Protein AF-A0A8I1MJ11-F1 (afdb_monomer_lite)

Secondary structure (DSSP, 8-state):
-PPPPHHHHHHHHHHHHHHHHHHHHHHHHHHHHHHHHHHHHHHHHHHHHHHTTT--TTGGGT---TTHHHHHHHHHHHHHHSPTTHHHHHHHHHHHHHHHHHHHHHHHHS--SS-HHHHHHHHHHHHHHHHHHHHHHHHHHHHHTT-HHHHHHHHHHHHHHH-TT-TTHHHHHHHHHHHHHHHHHHHHS-HHHHTTSTT----TTSTTS--HHHHHHHHHHTTS-GGGS-HHHHHHHHHHHHHHHHHHHHHHHHTS--HHHHT--HHHHHHHHHHHHHHHHHHHHHHHHHHHHHHHHHHHHHHHHHHHHHHHS--HHHHTTSSEEEEEEEEEEEEEEEEE-SSEEEEEEEEEEEEEEEES-HHHHHHT-SEEEEEEEEEEEEEEEETT-TT--EE-GGG-EE--GGGTTT----

Structure (mmCIF, N/CA/C/O backbone):
data_AF-A0A8I1MJ11-F1
#
_entry.id   AF-A0A8I1MJ11-F1
#
loop_
_atom_site.group_PDB
_atom_site.id
_atom_site.type_symbol
_atom_site.label_atom_id
_atom_site.label_alt_id
_atom_site.label_comp_id
_atom_site.label_asym_id
_atom_site.label_entity_id
_atom_site.label_seq_id
_atom_site.pdbx_PDB_ins_code
_atom_site.Cartn_x
_atom_site.Cartn_y
_atom_site.Cartn_z
_atom_site.occupancy
_atom_site.B_iso_or_equiv
_atom_site.auth_seq_id
_atom_site.auth_comp_id
_atom_site.auth_asym_id
_atom_site.auth_atom_id
_atom_site.pdbx_PDB_model_num
ATOM 1 N N . MET A 1 1 ? 3.978 44.400 -34.901 1.00 42.94 1 MET A N 1
ATOM 2 C CA . MET A 1 1 ? 3.751 44.395 -33.443 1.00 42.94 1 MET A CA 1
ATOM 3 C C . MET A 1 1 ? 4.102 42.995 -33.011 1.00 42.94 1 MET A C 1
ATOM 5 O O . MET A 1 1 ? 3.329 42.096 -33.296 1.00 42.94 1 MET A O 1
ATOM 9 N N . SER A 1 2 ? 5.330 42.803 -32.543 1.00 44.88 2 SER A N 1
ATOM 10 C CA . SER A 1 2 ? 5.874 41.470 -32.294 1.00 44.88 2 SER A CA 1
ATOM 11 C C . SER A 1 2 ? 5.265 40.927 -31.015 1.00 44.88 2 SER A C 1
ATOM 13 O O . SER A 1 2 ? 5.257 41.614 -29.990 1.00 44.88 2 SER A O 1
ATOM 15 N N . GLU A 1 3 ? 4.684 39.744 -31.133 1.00 40.09 3 GLU A N 1
ATOM 16 C CA . GLU A 1 3 ? 4.020 39.047 -30.048 1.00 40.09 3 GLU A CA 1
ATOM 17 C C . GLU A 1 3 ? 5.001 38.789 -28.895 1.00 40.09 3 GLU A C 1
ATOM 19 O O . GLU A 1 3 ? 6.196 38.581 -29.128 1.00 40.09 3 GLU A O 1
ATOM 24 N N . PRO A 1 4 ? 4.533 38.866 -27.638 1.00 46.81 4 PRO A N 1
ATOM 25 C CA . PRO A 1 4 ? 5.368 38.552 -26.490 1.00 46.81 4 PRO A CA 1
ATOM 26 C C . PRO A 1 4 ? 5.856 37.105 -26.591 1.00 46.81 4 PRO A C 1
ATOM 28 O O . PRO A 1 4 ? 5.067 36.204 -26.862 1.00 46.81 4 PRO A O 1
ATOM 31 N N . ASN A 1 5 ? 7.159 36.914 -26.363 1.00 47.94 5 ASN A N 1
ATOM 32 C CA . ASN A 1 5 ? 7.832 35.628 -26.510 1.00 47.94 5 ASN A CA 1
ATOM 33 C C . ASN A 1 5 ? 7.080 34.530 -25.717 1.00 47.94 5 ASN A C 1
ATOM 35 O O . ASN A 1 5 ? 6.989 34.632 -24.485 1.00 47.94 5 ASN A O 1
ATOM 39 N N . PRO A 1 6 ? 6.546 33.498 -26.397 1.00 47.22 6 PRO A N 1
ATOM 40 C CA . PRO A 1 6 ? 5.737 32.448 -25.784 1.00 47.22 6 PRO A CA 1
ATOM 41 C C . PRO A 1 6 ? 6.448 31.713 -24.644 1.00 47.22 6 PRO A C 1
ATOM 43 O O . PRO A 1 6 ? 5.796 31.315 -23.679 1.00 47.22 6 PRO A O 1
ATOM 46 N N . SER A 1 7 ? 7.781 31.603 -24.686 1.00 42.12 7 SER A N 1
ATOM 47 C CA . SER A 1 7 ? 8.556 30.925 -23.637 1.00 42.12 7 SER A CA 1
ATOM 48 C C . SER A 1 7 ? 8.544 31.693 -22.308 1.00 42.12 7 SER A C 1
ATOM 50 O O . SER A 1 7 ? 8.531 31.102 -21.223 1.00 42.12 7 SER A O 1
ATOM 52 N N . ILE A 1 8 ? 8.438 33.024 -22.366 1.00 39.50 8 ILE A N 1
ATOM 53 C CA . ILE A 1 8 ? 8.329 33.887 -21.183 1.00 39.50 8 ILE A CA 1
ATOM 54 C C . ILE A 1 8 ? 6.920 33.787 -20.582 1.00 39.50 8 ILE A C 1
ATOM 56 O O . ILE A 1 8 ? 6.766 33.759 -19.363 1.00 39.50 8 ILE A O 1
ATOM 60 N N . LEU A 1 9 ? 5.881 33.675 -21.414 1.00 37.50 9 LEU A N 1
ATOM 61 C CA . LEU A 1 9 ? 4.505 33.492 -20.938 1.00 37.50 9 LEU A CA 1
ATOM 62 C C . LEU A 1 9 ? 4.275 32.097 -20.344 1.00 37.50 9 LEU A C 1
ATOM 64 O O . LEU A 1 9 ? 3.591 31.973 -19.327 1.00 37.50 9 LEU A O 1
ATOM 68 N N . HIS A 1 10 ? 4.885 31.061 -20.919 1.00 43.97 10 HIS A N 1
ATOM 69 C CA . HIS A 1 10 ? 4.742 29.696 -20.423 1.00 43.97 10 HIS A CA 1
ATOM 70 C C . HIS A 1 10 ? 5.508 29.470 -19.111 1.00 43.97 10 HIS A C 1
ATOM 72 O O . HIS A 1 10 ? 4.974 28.852 -18.184 1.00 43.97 10 HIS A O 1
ATOM 78 N N . SER A 1 11 ? 6.714 30.034 -18.987 1.00 40.69 11 SER A N 1
ATOM 79 C CA . SER A 1 11 ? 7.485 29.988 -17.738 1.00 40.69 11 SER A CA 1
ATOM 80 C C . SER A 1 11 ? 6.807 30.783 -16.615 1.00 40.69 11 SER A C 1
ATOM 82 O O . SER A 1 11 ? 6.687 30.281 -15.497 1.00 40.69 11 SER A O 1
ATOM 84 N N . LEU A 1 12 ? 6.256 31.969 -16.901 1.00 33.81 12 LEU A N 1
ATOM 85 C CA . LEU A 1 12 ? 5.496 32.748 -15.915 1.00 33.81 12 LEU A CA 1
ATOM 86 C C . LEU A 1 12 ? 4.186 32.066 -15.496 1.00 33.81 12 LEU A C 1
ATOM 88 O O . LEU A 1 12 ? 3.837 32.112 -14.317 1.00 33.81 12 LEU A O 1
ATOM 92 N N . SER A 1 13 ? 3.485 31.397 -16.418 1.00 40.50 13 SER A N 1
ATOM 93 C CA . SER A 1 13 ? 2.273 30.626 -16.105 1.00 40.50 13 SER A CA 1
ATOM 94 C C . SER A 1 13 ? 2.574 29.411 -15.221 1.00 40.50 13 SER A C 1
ATOM 96 O O . SER A 1 13 ? 1.827 29.136 -14.283 1.00 40.50 13 SER A O 1
ATOM 98 N N . GLY A 1 14 ? 3.689 28.714 -15.469 1.00 41.88 14 GLY A N 1
ATOM 99 C CA . GLY A 1 14 ? 4.132 27.587 -14.642 1.00 41.88 14 GLY A CA 1
ATOM 100 C C . GLY A 1 14 ? 4.511 28.015 -13.222 1.00 41.88 14 GLY A C 1
ATOM 101 O O . GLY A 1 14 ? 4.090 27.395 -12.245 1.00 41.88 14 GLY A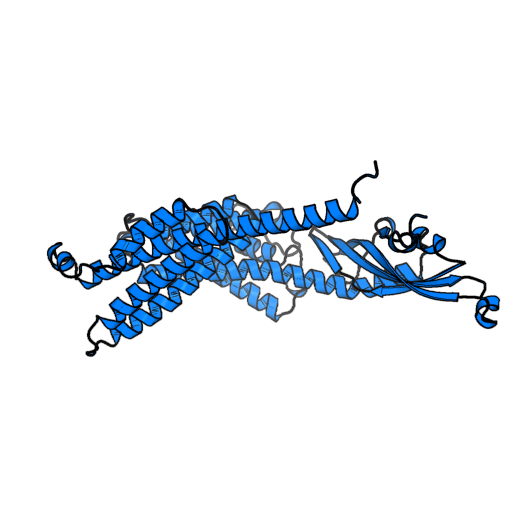 O 1
ATOM 102 N N . VAL A 1 15 ? 5.224 29.137 -13.090 1.00 41.88 15 VAL A N 1
ATOM 103 C CA . VAL A 1 15 ? 5.579 29.704 -11.781 1.00 41.88 15 VAL A CA 1
ATOM 104 C C . VAL A 1 15 ? 4.335 30.197 -11.030 1.00 41.88 15 VAL A C 1
ATOM 106 O O . VAL A 1 15 ? 4.228 29.978 -9.824 1.00 41.88 15 VAL A O 1
ATOM 109 N N . LEU A 1 16 ? 3.354 30.804 -11.712 1.00 36.84 16 LEU A N 1
ATOM 110 C CA . LEU A 1 16 ? 2.096 31.221 -11.078 1.00 36.84 16 LEU A CA 1
ATOM 111 C C . LEU A 1 16 ? 1.244 30.033 -10.615 1.00 36.84 16 LEU A C 1
ATOM 113 O O . LEU A 1 16 ? 0.716 30.078 -9.508 1.00 36.84 16 LEU A O 1
ATOM 117 N N . ALA A 1 17 ? 1.132 28.973 -11.419 1.00 43.31 17 ALA A N 1
ATOM 118 C CA . ALA A 1 17 ? 0.384 27.771 -11.050 1.00 43.31 17 ALA A CA 1
ATOM 119 C C . ALA A 1 17 ? 1.028 27.047 -9.857 1.00 43.31 17 ALA A C 1
ATOM 121 O O . ALA A 1 17 ? 0.331 26.641 -8.928 1.00 43.31 17 ALA A O 1
ATOM 122 N N . SER A 1 18 ? 2.361 26.966 -9.836 1.00 42.41 18 SER A N 1
ATOM 123 C CA . SER A 1 18 ? 3.113 26.425 -8.701 1.00 42.41 18 SER A CA 1
ATOM 124 C C . SER A 1 18 ? 2.879 27.245 -7.424 1.00 42.41 18 SER A C 1
ATOM 126 O O . SER A 1 18 ? 2.528 26.693 -6.382 1.00 42.41 18 SER A O 1
ATOM 128 N N . ASN A 1 19 ? 2.937 28.578 -7.518 1.00 39.69 19 ASN A N 1
ATOM 129 C CA . ASN A 1 19 ? 2.709 29.464 -6.374 1.00 39.69 19 ASN A CA 1
ATOM 130 C C . ASN A 1 19 ? 1.255 29.443 -5.868 1.00 39.69 19 ASN A C 1
ATOM 132 O O . ASN A 1 19 ? 1.033 29.548 -4.662 1.00 39.69 19 ASN A O 1
ATOM 136 N N . ILE A 1 20 ? 0.263 29.284 -6.753 1.00 40.44 20 ILE A N 1
ATOM 137 C CA . ILE A 1 20 ? -1.154 29.137 -6.375 1.00 40.44 20 ILE A CA 1
ATOM 138 C C . ILE A 1 20 ? -1.377 27.802 -5.658 1.00 40.44 20 ILE A C 1
ATOM 140 O O . ILE A 1 20 ? -1.942 27.791 -4.567 1.00 40.44 20 ILE A O 1
ATOM 144 N N . ASN A 1 21 ? -0.853 26.700 -6.199 1.00 46.06 21 ASN A N 1
ATOM 145 C CA . ASN A 1 21 ? -0.953 25.383 -5.567 1.00 46.06 21 ASN A CA 1
ATOM 146 C C . ASN A 1 21 ? -0.249 25.354 -4.203 1.00 46.06 21 ASN A C 1
ATOM 148 O O . ASN A 1 21 ? -0.757 24.776 -3.241 1.00 46.06 21 ASN A O 1
ATOM 152 N N . GLN A 1 22 ? 0.895 26.029 -4.088 1.00 41.06 22 GLN A N 1
ATOM 153 C CA . GLN A 1 22 ? 1.618 26.150 -2.828 1.00 41.06 22 GLN A CA 1
ATOM 154 C C . GLN A 1 22 ? 0.848 27.004 -1.804 1.00 41.06 22 GLN A C 1
ATOM 156 O O . GLN A 1 22 ? 0.746 26.616 -0.639 1.00 41.06 22 GLN A O 1
ATOM 161 N N . ALA A 1 23 ? 0.217 28.103 -2.230 1.00 37.91 23 ALA A N 1
ATOM 162 C CA . ALA A 1 23 ? -0.613 28.944 -1.365 1.00 37.91 23 ALA A CA 1
ATOM 163 C C . ALA A 1 23 ? -1.916 28.252 -0.911 1.00 37.91 23 ALA A C 1
ATOM 165 O O . ALA A 1 23 ? -2.341 28.425 0.236 1.00 37.91 23 ALA A O 1
ATOM 166 N N . GLU A 1 24 ? -2.541 27.436 -1.765 1.00 42.09 24 GLU A N 1
ATOM 167 C CA . GLU A 1 24 ? -3.722 26.632 -1.420 1.00 42.09 24 GLU A CA 1
ATOM 168 C C . GLU A 1 24 ? -3.382 25.497 -0.446 1.00 42.09 24 GLU A C 1
ATOM 170 O O . GLU A 1 24 ? -4.102 25.272 0.534 1.00 42.09 24 GLU A O 1
ATOM 175 N N . LEU A 1 25 ? -2.240 24.835 -0.649 1.00 46.34 25 LEU A N 1
ATOM 176 C CA . LEU A 1 25 ? -1.726 23.819 0.266 1.00 46.34 25 LEU A CA 1
ATOM 177 C C . LEU A 1 25 ? -1.413 24.416 1.646 1.00 46.34 25 LEU A C 1
ATOM 179 O O . LEU A 1 25 ? -1.740 23.826 2.677 1.00 46.34 25 LEU A O 1
ATOM 183 N N . GLU A 1 26 ? -0.834 25.613 1.681 1.00 41.41 26 GLU A N 1
ATOM 184 C CA . GLU A 1 26 ? -0.575 26.353 2.914 1.00 41.41 26 GLU A CA 1
ATOM 185 C C . GLU A 1 26 ? -1.862 26.787 3.631 1.00 41.41 26 GLU A C 1
ATOM 187 O O . GLU A 1 26 ? -1.952 26.693 4.855 1.00 41.41 26 GLU A O 1
ATOM 192 N N . ALA A 1 27 ? -2.895 27.198 2.894 1.00 40.97 27 ALA A N 1
ATOM 193 C CA . ALA A 1 27 ? -4.195 27.549 3.461 1.00 40.97 27 ALA A CA 1
ATOM 194 C C . ALA A 1 27 ? -4.920 26.353 4.088 1.00 40.97 27 ALA A C 1
ATOM 196 O O . ALA A 1 27 ? -5.568 26.498 5.130 1.00 40.97 27 ALA A O 1
ATOM 197 N N . LYS A 1 28 ? -4.797 25.181 3.457 1.00 45.75 28 LYS A N 1
ATOM 198 C CA . LYS A 1 28 ? -5.358 23.919 3.941 1.00 45.75 28 LYS A CA 1
ATOM 199 C C . LYS A 1 28 ? -4.640 23.449 5.208 1.00 45.75 28 LYS A C 1
ATOM 201 O O . LYS A 1 28 ? -5.300 23.207 6.216 1.00 45.75 28 LYS A O 1
ATOM 206 N N . ARG A 1 29 ? -3.303 23.483 5.208 1.00 43.69 29 ARG A N 1
ATOM 207 C CA . ARG A 1 29 ? -2.470 23.198 6.391 1.00 43.69 29 ARG A CA 1
ATOM 208 C C . ARG A 1 29 ? -2.778 24.132 7.559 1.00 43.69 29 ARG A C 1
ATOM 210 O O . ARG A 1 29 ? -2.916 23.683 8.689 1.00 43.69 29 ARG A O 1
ATOM 217 N N . SER A 1 30 ? -2.947 25.424 7.289 1.00 41.12 30 SER A N 1
ATOM 218 C CA . SER A 1 30 ? -3.346 26.410 8.294 1.00 41.12 30 SER A CA 1
ATO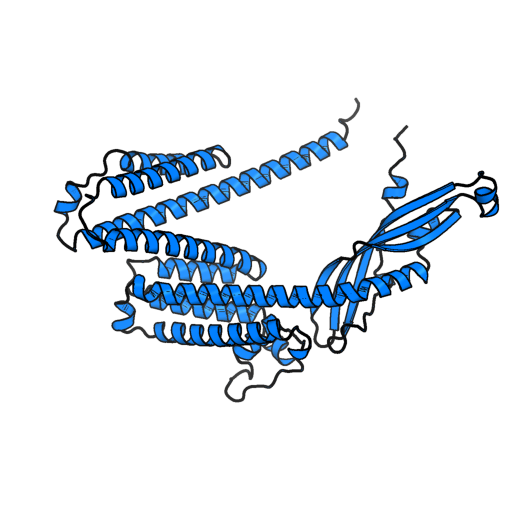M 219 C C . SER A 1 30 ? -4.700 26.074 8.940 1.00 41.12 30 SER A C 1
ATOM 221 O O . SER A 1 30 ? -4.840 26.149 10.160 1.00 41.12 30 SER A O 1
ATOM 223 N N . LYS A 1 31 ? -5.722 25.709 8.152 1.00 43.16 31 LYS A N 1
ATOM 224 C CA . LYS A 1 31 ? -7.060 25.375 8.679 1.00 43.16 31 LYS A CA 1
ATOM 225 C C . LYS A 1 31 ? -7.033 24.108 9.545 1.00 43.16 31 LYS A C 1
ATOM 227 O O . LYS A 1 31 ? -7.600 24.106 10.634 1.00 43.16 31 LYS A O 1
ATOM 232 N N . GLU A 1 32 ? -6.307 23.086 9.097 1.00 43.66 32 GLU A N 1
ATOM 233 C CA . GLU A 1 32 ? -6.070 21.843 9.846 1.00 43.66 32 GLU A CA 1
ATOM 234 C C . GLU A 1 32 ? -5.324 22.112 11.172 1.00 43.66 32 GLU A C 1
ATOM 236 O O . GLU A 1 32 ? -5.610 21.490 12.196 1.00 43.66 32 GLU A O 1
ATOM 241 N N . GLN A 1 33 ? -4.426 23.105 11.203 1.00 40.34 33 GLN A N 1
ATOM 242 C CA . GLN A 1 33 ? -3.749 23.537 12.429 1.00 40.34 33 GLN A CA 1
ATOM 243 C C . GLN A 1 33 ? -4.695 24.220 13.436 1.00 40.34 33 GLN A C 1
ATOM 245 O O . GLN A 1 33 ? -4.588 23.950 14.632 1.00 40.34 33 GLN A O 1
ATOM 250 N N . LEU A 1 34 ? -5.645 25.060 13.003 1.00 40.69 34 LEU A N 1
ATOM 251 C CA . LEU A 1 34 ? -6.610 25.705 13.912 1.00 40.69 34 LEU A CA 1
ATOM 252 C C . LEU A 1 34 ? -7.565 24.692 14.564 1.00 40.69 34 LEU A C 1
ATOM 254 O O . LEU A 1 34 ? -7.851 24.782 15.760 1.00 40.69 34 LEU A O 1
ATOM 258 N N . GLU A 1 35 ? -8.039 23.713 13.796 1.00 42.66 35 GLU A N 1
ATOM 259 C CA . GLU A 1 35 ? -8.925 22.655 14.296 1.00 42.66 35 GLU A CA 1
ATOM 260 C C . GLU A 1 35 ? -8.195 21.773 15.332 1.00 42.66 35 GLU A C 1
ATOM 262 O O . GLU A 1 35 ? -8.736 21.489 16.406 1.00 42.66 35 GLU A O 1
ATOM 267 N N . ALA A 1 36 ? -6.908 21.479 15.109 1.00 41.03 36 ALA A N 1
ATOM 268 C CA . ALA A 1 36 ? -6.048 20.814 16.091 1.00 41.03 36 ALA A CA 1
ATOM 269 C C . ALA A 1 36 ? -5.803 21.654 17.370 1.00 41.03 36 ALA A C 1
ATOM 271 O O . ALA A 1 36 ? -5.667 21.103 18.472 1.00 41.03 36 ALA A O 1
ATOM 272 N N . LEU A 1 37 ? -5.776 22.988 17.264 1.00 40.22 37 LEU A N 1
ATOM 273 C CA . LEU A 1 37 ? -5.612 23.905 18.403 1.00 40.22 37 LEU A CA 1
ATOM 274 C C . LEU A 1 37 ? -6.889 24.000 19.262 1.00 40.22 37 LEU A C 1
ATOM 276 O O . LEU A 1 37 ? -6.795 23.997 20.492 1.00 40.22 37 LEU A O 1
ATOM 280 N N . LEU A 1 38 ? -8.080 23.997 18.653 1.00 42.09 38 LEU A N 1
ATOM 281 C CA . LEU A 1 38 ? -9.360 23.963 19.380 1.00 42.09 38 LEU A CA 1
ATOM 282 C C . LEU A 1 38 ? -9.584 22.624 20.103 1.00 42.09 38 LEU A C 1
ATOM 284 O O . LEU A 1 38 ? -10.015 22.616 21.257 1.00 42.09 38 LEU A O 1
ATOM 288 N N . PHE A 1 39 ? -9.200 21.506 19.483 1.00 41.50 39 PHE A N 1
ATOM 289 C CA . PHE A 1 39 ? -9.179 20.190 20.131 1.00 41.50 39 PHE A CA 1
ATOM 290 C C . PHE A 1 39 ? -8.227 20.161 21.342 1.00 41.50 39 PHE A C 1
ATOM 292 O O . PHE A 1 39 ? -8.564 19.660 22.416 1.00 41.50 39 PHE A O 1
ATOM 299 N N . SER A 1 40 ? -7.054 20.785 21.201 1.00 40.66 40 SER A N 1
ATOM 300 C CA . SER A 1 40 ? -6.062 20.904 22.275 1.00 40.66 40 SER A CA 1
ATOM 301 C C . SER A 1 40 ? -6.559 21.724 23.469 1.00 40.66 40 SER A C 1
ATOM 303 O O . SER A 1 40 ? -6.250 21.372 24.605 1.00 40.66 40 SER A O 1
ATOM 305 N N . LYS A 1 41 ? -7.341 22.783 23.231 1.00 43.47 41 LYS A N 1
ATOM 306 C CA . LYS A 1 41 ? -7.959 23.608 24.280 1.00 43.47 41 LYS A CA 1
ATOM 307 C C . LYS A 1 41 ? -8.976 22.814 25.111 1.00 43.47 41 LYS A C 1
ATOM 309 O O . LYS A 1 41 ? -8.903 22.835 26.336 1.00 43.47 41 LYS A O 1
ATOM 314 N N . ASN A 1 42 ? -9.879 22.079 24.462 1.00 45.47 42 ASN A N 1
ATOM 315 C CA . ASN A 1 42 ? -10.926 21.318 25.158 1.00 45.47 42 ASN A CA 1
ATOM 316 C C . ASN A 1 42 ? -10.345 20.209 26.054 1.00 45.47 42 ASN A C 1
ATOM 318 O O . ASN A 1 42 ? -10.835 19.977 27.157 1.00 45.47 42 ASN A O 1
ATOM 322 N N . LEU A 1 43 ? -9.247 19.583 25.622 1.00 41.94 43 LEU A N 1
ATOM 323 C CA . LEU A 1 43 ? -8.545 18.555 26.393 1.00 41.94 43 LEU A CA 1
ATOM 324 C C . LEU A 1 43 ? -7.867 19.118 27.660 1.00 41.94 43 LEU A C 1
ATOM 326 O O . LEU A 1 43 ? -7.812 18.442 28.690 1.00 41.94 43 LEU A O 1
ATOM 330 N N . VAL A 1 44 ? -7.377 20.363 27.607 1.00 43.22 44 VAL A N 1
ATOM 331 C CA . VAL A 1 44 ? -6.828 21.084 28.771 1.00 43.22 44 VAL A CA 1
ATOM 332 C C . VAL A 1 44 ? -7.939 21.434 29.766 1.00 43.22 44 VAL A C 1
ATOM 334 O O . VAL A 1 44 ? -7.769 21.203 30.963 1.00 43.22 44 VAL A O 1
ATOM 337 N N . ASP A 1 45 ? -9.092 21.905 29.282 1.00 44.84 45 ASP A N 1
ATOM 338 C CA . ASP A 1 45 ? -10.248 22.246 30.124 1.00 44.84 45 ASP A CA 1
ATOM 339 C C . ASP A 1 45 ? -10.825 21.014 30.853 1.00 44.84 45 ASP A C 1
ATOM 341 O O . ASP A 1 45 ? -11.171 21.090 32.035 1.00 44.84 45 ASP A O 1
ATOM 345 N N . GLU A 1 46 ? -10.891 19.854 30.194 1.00 43.19 46 GLU A N 1
ATOM 346 C CA . GLU A 1 46 ? -11.340 18.602 30.824 1.00 43.19 46 GLU A CA 1
ATOM 347 C C . GLU A 1 46 ? -10.328 18.046 31.834 1.00 43.19 46 GLU A C 1
ATOM 349 O O . GLU A 1 46 ? -10.714 17.578 32.908 1.00 43.19 46 GLU A O 1
ATOM 354 N N . SER A 1 47 ? -9.033 18.167 31.542 1.00 39.97 47 SER A N 1
ATOM 355 C CA . SER A 1 47 ? -7.965 17.746 32.456 1.00 39.97 47 SER A CA 1
ATOM 356 C C . SER A 1 47 ? -7.925 18.615 33.720 1.00 39.97 47 SER A C 1
ATOM 358 O O . SER A 1 47 ? -7.737 18.099 34.822 1.00 39.97 47 SER A O 1
ATOM 360 N N . LEU A 1 48 ? -8.190 19.921 33.588 1.00 41.16 48 LEU A N 1
ATOM 361 C CA . LEU A 1 48 ? -8.380 20.844 34.712 1.00 41.16 48 LEU A CA 1
ATOM 362 C C . LEU A 1 48 ? -9.614 20.483 35.551 1.00 41.16 48 LEU A C 1
ATOM 364 O O . LEU A 1 48 ? -9.525 20.441 36.776 1.00 41.16 48 LEU A O 1
ATOM 368 N N . ARG A 1 49 ? -10.752 20.157 34.922 1.00 44.97 49 ARG A N 1
ATOM 369 C CA . ARG A 1 49 ? -11.971 19.721 35.638 1.00 44.97 49 ARG A CA 1
ATOM 370 C C . ARG A 1 49 ? -11.761 18.440 36.445 1.00 44.97 49 ARG A C 1
ATOM 372 O O . ARG A 1 49 ? -12.293 18.329 37.549 1.00 44.97 49 ARG A O 1
ATOM 379 N N . ALA A 1 50 ? -10.981 17.497 35.920 1.00 39.16 50 ALA A N 1
ATOM 380 C CA . ALA A 1 50 ? -10.632 16.267 36.625 1.00 39.16 50 ALA A CA 1
ATOM 381 C C . ALA A 1 50 ? -9.703 16.526 37.830 1.00 39.16 50 ALA A C 1
ATOM 383 O O . ALA A 1 50 ? -9.887 15.925 38.887 1.00 39.16 50 ALA A O 1
ATOM 384 N N . LEU A 1 51 ? -8.757 17.465 37.705 1.00 35.53 51 LEU A N 1
ATOM 385 C CA . LEU A 1 51 ? -7.801 17.846 38.757 1.00 35.53 51 LEU A CA 1
ATOM 386 C C . LEU A 1 51 ? -8.426 18.627 39.923 1.00 35.53 51 LEU A C 1
ATOM 388 O O . LEU A 1 51 ? -7.973 18.495 41.056 1.00 35.53 51 LEU A O 1
ATOM 392 N N . ILE A 1 52 ? -9.484 19.403 39.674 1.00 38.88 52 ILE A N 1
ATOM 393 C CA . ILE A 1 52 ? -10.223 20.138 40.720 1.00 38.88 52 ILE A CA 1
ATOM 394 C C . ILE A 1 52 ? -11.222 19.206 41.453 1.00 38.88 52 ILE A C 1
ATOM 396 O O . ILE A 1 52 ? -11.907 19.617 42.387 1.00 38.88 52 ILE A O 1
ATOM 400 N N . GLY A 1 53 ? -11.278 17.924 41.066 1.00 37.53 53 GLY A N 1
ATOM 401 C CA . GLY A 1 53 ? -11.975 16.866 41.791 1.00 37.53 53 GLY A CA 1
ATOM 402 C C . GLY A 1 53 ? -13.477 17.093 41.917 1.00 37.53 53 GLY A C 1
ATOM 403 O O . GLY A 1 53 ? -13.966 17.202 43.032 1.00 37.53 53 GLY A O 1
ATOM 404 N N . GLY A 1 54 ? -14.214 17.177 40.803 1.00 38.84 54 GLY A N 1
ATOM 405 C CA . GLY A 1 54 ? -15.687 17.063 40.770 1.00 38.84 54 GLY A CA 1
ATOM 406 C C . GLY A 1 54 ? -16.502 17.989 41.695 1.00 38.84 54 GLY A C 1
ATOM 407 O O . GLY A 1 54 ? -17.701 17.769 41.859 1.00 38.84 54 GLY A O 1
ATOM 408 N N . GLY A 1 55 ? -15.886 18.995 42.320 1.00 35.56 55 GLY A N 1
ATOM 409 C CA . GLY A 1 55 ? -16.532 19.938 43.228 1.00 35.56 55 GLY A CA 1
ATOM 410 C C . GLY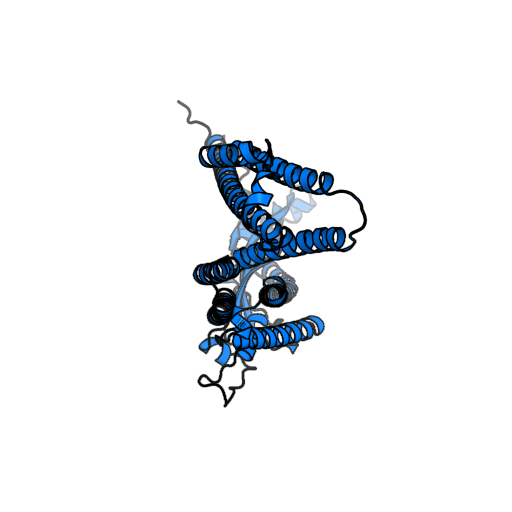 A 1 55 ? -17.190 21.102 42.482 1.00 35.56 55 GLY A C 1
ATOM 411 O O . GLY A 1 55 ? -16.810 21.402 41.347 1.00 35.56 55 GLY A O 1
ATOM 412 N N . PRO A 1 56 ? -18.193 21.767 43.087 1.00 37.22 56 PRO A N 1
ATOM 413 C CA . PRO A 1 56 ? -18.967 22.797 42.412 1.00 37.22 56 PRO A CA 1
ATOM 414 C C . PRO A 1 56 ? -18.096 23.991 41.997 1.00 37.22 56 PRO A C 1
ATOM 416 O O . PRO A 1 56 ? -17.097 24.321 42.630 1.00 37.22 56 PRO A O 1
ATOM 419 N N . TYR A 1 57 ? -18.552 24.622 40.918 1.00 36.72 57 TYR A N 1
ATOM 420 C CA . TYR A 1 57 ? -18.006 25.680 40.054 1.00 36.72 57 TYR A CA 1
ATOM 421 C C . TYR A 1 57 ? -17.186 26.850 40.667 1.00 36.72 57 TYR A C 1
ATOM 423 O O . TYR A 1 57 ? -16.703 27.692 39.914 1.00 36.72 57 TYR A O 1
ATOM 431 N N . GLU A 1 58 ? -17.006 26.957 41.985 1.00 35.38 58 GLU A N 1
ATOM 432 C CA . GLU A 1 58 ? -16.421 28.141 42.640 1.00 35.38 58 GLU A CA 1
ATOM 433 C C . GLU A 1 58 ? -14.880 28.189 42.622 1.00 35.38 58 GLU A C 1
ATOM 435 O O . GLU A 1 58 ? -14.313 29.279 42.552 1.00 35.38 58 GLU A O 1
ATOM 440 N N . ALA A 1 59 ? -14.172 27.051 42.585 1.00 36.75 59 ALA A N 1
ATOM 441 C CA . ALA A 1 59 ? -12.700 27.049 42.498 1.00 36.75 59 ALA A CA 1
ATOM 442 C C . ALA A 1 59 ? -12.170 27.485 41.113 1.00 36.75 59 ALA A C 1
ATOM 444 O O . ALA A 1 59 ? -11.072 28.032 41.001 1.00 36.75 59 ALA A O 1
ATOM 445 N N . ALA A 1 60 ? -12.976 27.320 40.057 1.00 37.00 60 ALA A N 1
ATOM 446 C CA . ALA A 1 60 ? -12.634 27.754 38.701 1.00 37.00 60 ALA A CA 1
ATOM 447 C C . ALA A 1 60 ? -12.599 29.289 38.550 1.00 37.00 60 ALA A C 1
ATOM 449 O O . ALA A 1 60 ? -11.953 29.800 37.638 1.00 37.00 60 ALA A O 1
ATOM 450 N N . ALA A 1 61 ? -13.239 30.040 39.456 1.00 35.69 61 ALA A N 1
ATOM 451 C CA . ALA A 1 61 ? -13.271 31.502 39.404 1.00 35.69 61 ALA A CA 1
ATOM 452 C C . ALA A 1 61 ? -11.947 32.161 39.845 1.00 35.69 61 ALA A C 1
ATOM 454 O O . ALA A 1 61 ? -11.662 33.290 39.450 1.00 35.69 61 ALA A O 1
ATOM 455 N N . GLN A 1 62 ? -11.108 31.476 40.632 1.00 36.97 62 GLN A N 1
ATOM 456 C CA . GLN A 1 62 ? -9.808 32.016 41.061 1.00 36.97 62 GLN A CA 1
ATOM 457 C C . GLN A 1 62 ? -8.677 31.734 40.064 1.00 36.97 62 GLN A C 1
ATOM 459 O O . GLN A 1 62 ? -7.742 32.524 39.969 1.00 36.97 62 GLN A O 1
ATOM 464 N N . PHE A 1 63 ? -8.796 30.682 39.251 1.00 38.25 63 PHE A N 1
ATOM 465 C CA . PHE A 1 63 ? -7.882 30.379 38.142 1.00 38.25 63 PHE A CA 1
ATOM 466 C C . PHE A 1 63 ? -8.290 31.107 36.859 1.00 38.25 63 PHE A C 1
ATOM 468 O O . PHE A 1 63 ? -8.286 30.540 35.767 1.00 38.25 63 PHE A O 1
ATOM 475 N N . THR A 1 64 ? -8.652 32.387 36.974 1.00 36.44 64 THR A N 1
ATOM 476 C CA . THR A 1 64 ? -8.870 33.192 35.775 1.00 36.44 64 THR A CA 1
ATOM 477 C C . THR A 1 64 ? -7.508 33.393 35.115 1.00 36.44 64 THR A C 1
ATOM 479 O O . THR A 1 64 ? -6.701 34.203 35.569 1.00 36.44 64 THR A O 1
ATOM 482 N N . ILE A 1 65 ? -7.230 32.604 34.075 1.00 36.91 65 ILE A N 1
ATOM 483 C CA . ILE A 1 65 ? -6.060 32.724 33.204 1.00 36.91 65 ILE A CA 1
ATOM 484 C C . ILE A 1 65 ? -6.150 34.091 32.498 1.00 36.91 65 ILE A C 1
ATOM 486 O O . ILE A 1 65 ? -6.642 34.207 31.379 1.00 36.91 65 ILE A O 1
ATOM 490 N N . TYR A 1 66 ? -5.725 35.158 33.169 1.00 34.41 66 TYR A N 1
ATOM 491 C CA . TYR A 1 66 ? -5.501 36.471 32.565 1.00 34.41 66 TYR A CA 1
ATOM 492 C C . TYR A 1 66 ? -4.056 36.533 32.043 1.00 34.41 66 TYR A C 1
ATOM 494 O O . TYR A 1 66 ? -3.166 36.057 32.744 1.00 34.41 66 TYR A O 1
ATOM 502 N N . PRO A 1 67 ? -3.733 37.165 30.895 1.00 34.25 67 PRO A N 1
ATOM 503 C CA . PRO A 1 67 ? -4.534 37.630 29.757 1.00 34.25 67 PRO A CA 1
ATOM 504 C C . PRO A 1 67 ? -4.217 36.862 28.444 1.00 34.25 67 PRO A C 1
ATOM 506 O O . PRO A 1 67 ? -4.624 37.271 27.359 1.00 34.25 67 PRO A O 1
ATOM 509 N N . THR A 1 68 ? -3.484 35.744 28.489 1.00 42.62 68 THR A N 1
ATOM 510 C CA . THR A 1 68 ? -3.142 34.971 27.275 1.00 42.62 68 THR A CA 1
ATOM 511 C C . THR A 1 68 ? -4.334 34.187 26.724 1.00 42.62 68 THR A C 1
ATOM 513 O O . THR A 1 68 ? -4.499 34.101 25.508 1.00 42.62 68 THR A O 1
ATOM 516 N N . GLY A 1 69 ? -5.236 33.713 27.590 1.00 43.09 69 GLY A N 1
ATOM 517 C CA . GLY A 1 69 ? -6.501 33.100 27.170 1.00 43.09 69 GLY A CA 1
ATOM 518 C C . GLY A 1 69 ? -7.467 34.088 26.501 1.00 43.09 69 GLY A C 1
ATOM 519 O O . GLY A 1 69 ? -8.177 33.711 25.569 1.00 43.09 69 GLY A O 1
ATOM 520 N N . SER A 1 70 ? -7.452 35.369 26.903 1.00 46.53 70 SER A N 1
ATOM 521 C CA . SER A 1 70 ? -8.353 36.392 26.345 1.00 46.53 70 SER A CA 1
ATOM 522 C C . SER A 1 70 ? -7.961 36.858 24.945 1.00 46.53 70 SER A C 1
ATOM 524 O O . SER A 1 70 ? -8.799 37.416 24.251 1.00 46.53 70 SER A O 1
ATOM 526 N N . MET A 1 71 ? -6.715 36.627 24.524 1.00 45.00 71 MET A N 1
ATOM 527 C CA . MET A 1 71 ? -6.255 36.876 23.151 1.00 45.00 71 MET A CA 1
ATOM 528 C C . MET A 1 71 ? -6.468 35.660 22.247 1.00 45.00 71 MET A C 1
ATOM 530 O O . MET A 1 71 ? -6.521 35.808 21.032 1.00 45.00 71 MET A O 1
ATOM 534 N N . LEU A 1 72 ? -6.635 34.462 22.814 1.00 50.47 72 LEU A N 1
ATOM 535 C CA . LEU A 1 72 ? -6.710 33.225 22.040 1.00 50.47 72 LEU A CA 1
ATOM 536 C C . LEU A 1 72 ? -8.007 33.132 21.228 1.00 50.47 72 LEU A C 1
ATOM 538 O O . LEU A 1 72 ? -7.960 32.772 20.055 1.00 50.47 72 LEU A O 1
ATOM 542 N N . LEU A 1 73 ? -9.143 33.529 21.814 1.00 47.75 73 LEU A N 1
ATOM 543 C CA . LEU A 1 73 ? -10.415 33.628 21.087 1.00 47.75 73 LEU A CA 1
ATOM 544 C C . LEU A 1 73 ? -10.346 34.672 19.953 1.00 47.75 73 LEU A C 1
ATOM 546 O O . LEU A 1 73 ? -10.577 34.291 18.808 1.00 47.75 73 LEU A O 1
ATOM 550 N N . PRO A 1 74 ? -9.943 35.934 20.215 1.00 48.38 74 PRO A N 1
ATOM 551 C CA . PRO A 1 74 ? -9.771 36.935 19.164 1.00 48.38 74 PRO A CA 1
ATOM 552 C C . PRO A 1 74 ? -8.766 36.528 18.084 1.00 48.38 74 PRO A C 1
ATOM 554 O O . PRO A 1 74 ? -8.986 36.823 16.918 1.00 48.38 74 PRO A O 1
ATOM 557 N N . MET A 1 75 ? -7.679 35.827 18.428 1.00 48.97 75 MET A N 1
ATOM 558 C CA . MET A 1 75 ? -6.713 35.331 17.440 1.00 48.97 75 MET A CA 1
ATOM 559 C C . MET A 1 75 ? -7.282 34.199 16.584 1.00 48.97 75 MET A C 1
ATOM 561 O O . MET A 1 75 ? -6.996 34.154 15.392 1.00 48.97 75 MET A O 1
ATOM 565 N N . CYS A 1 76 ? -8.114 33.318 17.145 1.00 45.62 76 CYS A N 1
ATOM 566 C CA . CYS A 1 76 ? -8.831 32.305 16.367 1.00 45.62 76 CYS A CA 1
ATOM 567 C C . CYS A 1 76 ? -9.871 32.948 15.430 1.00 45.62 76 CYS A C 1
ATOM 569 O O . CYS A 1 76 ? -10.022 32.524 14.286 1.00 45.62 76 CYS A O 1
ATOM 571 N N . GLU A 1 77 ? -10.556 34.003 15.876 1.00 53.16 77 GLU A N 1
ATOM 572 C CA . GLU A 1 77 ? -11.462 34.795 15.033 1.00 53.16 77 GLU A CA 1
ATOM 573 C C . GLU A 1 77 ? -10.700 35.527 13.914 1.00 53.16 77 GLU A C 1
ATOM 575 O O . GLU A 1 77 ? -11.111 35.488 12.753 1.00 53.16 77 GLU A O 1
ATOM 580 N N . LEU A 1 78 ? -9.544 36.116 14.235 1.00 48.88 78 LEU A N 1
ATOM 581 C CA . LEU A 1 78 ? -8.654 36.772 13.275 1.00 48.88 78 LEU A CA 1
ATOM 582 C C . LEU A 1 78 ? -8.098 35.778 12.245 1.00 48.88 78 LEU A C 1
ATOM 584 O O . LEU A 1 78 ? -8.040 36.081 11.056 1.00 48.88 78 LEU A O 1
ATOM 588 N N . PHE A 1 79 ? -7.732 34.575 12.689 1.00 48.19 79 PHE A N 1
ATOM 589 C CA . PHE A 1 79 ? -7.282 33.481 11.834 1.00 48.19 79 PHE A CA 1
ATOM 590 C C . PHE A 1 79 ? -8.368 33.068 10.825 1.00 48.19 79 PHE A C 1
ATOM 592 O O . PHE A 1 79 ? -8.091 32.901 9.632 1.00 48.19 79 PHE A O 1
ATOM 599 N N . ASN A 1 80 ? -9.618 32.958 11.284 1.00 45.75 80 ASN A N 1
ATOM 600 C CA . ASN A 1 80 ? -10.758 32.627 10.429 1.00 45.75 80 ASN A CA 1
ATOM 601 C C . ASN A 1 80 ? -11.025 33.712 9.374 1.00 45.75 80 ASN A C 1
ATOM 603 O O . ASN A 1 80 ? -11.357 33.382 8.234 1.00 45.75 80 ASN A O 1
ATOM 607 N N . ALA A 1 81 ? -10.816 34.986 9.720 1.00 56.25 81 ALA A N 1
ATOM 608 C CA . ALA A 1 81 ? -10.995 36.123 8.817 1.00 56.25 81 ALA A CA 1
ATOM 609 C C . ALA A 1 81 ? -9.808 36.381 7.863 1.00 56.25 81 ALA A C 1
ATOM 611 O O . ALA A 1 81 ? -9.972 37.086 6.866 1.00 56.25 81 ALA A O 1
ATOM 612 N N . ALA A 1 82 ? -8.618 35.838 8.141 1.00 46.59 82 ALA A N 1
ATOM 613 C CA . ALA A 1 82 ? -7.417 36.080 7.341 1.00 46.59 82 ALA A CA 1
ATOM 614 C C . ALA A 1 82 ? -7.413 35.289 6.011 1.00 46.59 82 ALA A C 1
ATOM 616 O O . ALA A 1 82 ? -7.862 34.139 5.982 1.00 46.59 82 ALA A O 1
ATOM 617 N N . PRO A 1 83 ? -6.884 35.861 4.909 1.00 48.47 83 PRO A N 1
ATOM 618 C CA . PRO A 1 83 ? -6.723 35.149 3.643 1.00 48.47 83 PRO A CA 1
ATOM 619 C C . PRO A 1 83 ? -5.663 34.033 3.725 1.00 48.47 83 PRO A C 1
ATOM 621 O O . PRO A 1 83 ? -4.756 34.057 4.557 1.00 48.47 83 PRO A O 1
ATOM 624 N N . ALA A 1 84 ? -5.815 33.042 2.845 1.00 44.12 84 ALA A N 1
ATOM 625 C CA . ALA A 1 84 ? -4.937 31.887 2.643 1.00 44.12 84 ALA A CA 1
ATOM 626 C C . ALA A 1 84 ? -3.432 32.234 2.529 1.00 44.12 84 ALA A C 1
ATOM 628 O O . ALA A 1 84 ? -3.078 33.287 2.004 1.00 44.12 84 ALA A O 1
ATOM 629 N N . GLY A 1 85 ? -2.553 31.324 2.974 1.00 47.00 85 GLY A N 1
ATOM 630 C CA . GLY A 1 85 ? -1.092 31.432 2.819 1.00 47.00 85 GLY A CA 1
ATOM 631 C C . GLY A 1 85 ? -0.355 32.023 4.030 1.00 47.00 85 GLY A C 1
ATOM 632 O O . GLY A 1 85 ? -0.751 31.823 5.181 1.00 47.00 85 GLY A O 1
ATOM 633 N N . VAL A 1 86 ? 0.728 32.766 3.772 1.00 42.00 86 VAL A N 1
ATOM 634 C CA . VAL A 1 86 ? 1.713 33.248 4.768 1.00 42.00 86 VAL A CA 1
ATOM 635 C C . VAL A 1 86 ? 1.084 33.954 5.980 1.00 42.00 86 VAL A C 1
ATOM 637 O O . VAL A 1 86 ? 1.539 33.764 7.106 1.00 42.00 86 VAL A O 1
ATOM 640 N N . ALA A 1 87 ? 0.003 34.718 5.789 1.00 45.00 87 ALA A N 1
ATOM 641 C CA . ALA A 1 87 ? -0.688 35.412 6.877 1.00 45.00 87 ALA A CA 1
ATOM 642 C C . ALA A 1 87 ? -1.408 34.452 7.845 1.00 45.00 87 ALA A C 1
ATOM 644 O O . ALA A 1 87 ? -1.304 34.621 9.060 1.00 45.00 87 ALA A O 1
ATOM 645 N N . ARG A 1 88 ? -2.085 33.410 7.340 1.00 46.38 88 ARG A N 1
ATOM 646 C CA . ARG A 1 88 ? -2.702 32.373 8.185 1.00 46.38 88 ARG A CA 1
ATOM 647 C C . ARG A 1 88 ? -1.658 31.484 8.853 1.00 46.38 88 ARG A C 1
ATOM 649 O O . ARG A 1 88 ? -1.808 31.187 10.033 1.00 46.38 88 ARG A O 1
ATOM 656 N N . ASN A 1 89 ? -0.570 31.151 8.159 1.00 44.78 89 ASN A N 1
ATOM 657 C CA . ASN A 1 89 ? 0.534 30.388 8.748 1.00 44.78 89 ASN A CA 1
ATOM 658 C C . ASN A 1 89 ? 1.192 31.155 9.910 1.00 44.78 89 ASN A C 1
ATOM 660 O O . ASN A 1 89 ? 1.487 30.570 10.950 1.00 44.78 89 ASN A O 1
ATOM 664 N N . LEU A 1 90 ? 1.358 32.477 9.776 1.00 46.44 90 LEU A N 1
ATOM 665 C CA . LEU A 1 90 ? 1.904 33.330 10.834 1.00 46.44 90 LEU A CA 1
ATOM 666 C C . LEU A 1 90 ? 0.956 33.441 12.040 1.00 46.44 90 LEU A C 1
ATOM 668 O O . LEU A 1 90 ? 1.405 33.327 13.179 1.00 46.44 90 LEU A O 1
ATOM 672 N N . ILE A 1 91 ? -0.352 33.606 11.810 1.00 47.16 91 ILE A N 1
ATOM 673 C CA . ILE A 1 91 ? -1.354 33.657 12.890 1.00 47.16 91 ILE A CA 1
ATOM 674 C C . ILE A 1 91 ? -1.486 32.283 13.574 1.00 47.16 91 ILE A C 1
ATOM 676 O O . ILE A 1 91 ? -1.535 32.218 14.798 1.00 47.16 91 ILE A O 1
ATOM 680 N N . SER A 1 92 ? -1.458 31.182 12.817 1.00 45.62 92 SER A N 1
ATOM 681 C CA . SER A 1 92 ? -1.431 29.805 13.339 1.00 45.62 92 SER A CA 1
ATOM 682 C C . SER A 1 92 ? -0.206 29.562 14.224 1.00 45.62 92 SER A C 1
ATOM 684 O O . SER A 1 92 ? -0.332 29.128 15.369 1.00 45.62 92 SER A O 1
ATOM 686 N N . SER A 1 93 ? 0.979 29.958 13.749 1.00 47.53 93 SER A N 1
ATOM 687 C CA . SER A 1 93 ? 2.224 29.895 14.517 1.00 47.53 93 SER A CA 1
ATOM 688 C C . SER A 1 93 ? 2.163 30.738 15.800 1.00 47.53 93 SER A C 1
ATOM 690 O O . SER A 1 93 ? 2.631 30.294 16.851 1.00 47.53 93 SER A O 1
ATOM 692 N N . GLN A 1 94 ? 1.524 31.912 15.777 1.00 50.75 94 GLN A N 1
ATOM 693 C CA . GLN A 1 94 ? 1.330 32.751 16.967 1.00 50.75 94 GLN A CA 1
ATOM 694 C C . GLN A 1 94 ? 0.307 32.170 17.958 1.00 50.75 94 GLN A C 1
ATOM 696 O O . GLN A 1 94 ? 0.527 32.254 19.171 1.00 50.75 94 GLN A O 1
ATOM 701 N N . ILE A 1 95 ? -0.769 31.531 17.480 1.00 49.25 95 ILE A N 1
ATOM 702 C CA . ILE A 1 95 ? -1.718 30.798 18.334 1.00 49.25 95 ILE A CA 1
ATOM 703 C C . ILE A 1 95 ? -1.013 29.606 18.985 1.00 49.25 95 ILE A C 1
ATOM 705 O O . ILE A 1 95 ? -1.118 29.436 20.198 1.00 49.25 95 ILE A O 1
ATOM 709 N N . GLN A 1 96 ? -0.241 28.834 18.219 1.00 49.31 96 GLN A N 1
ATOM 710 C CA . GLN A 1 96 ? 0.551 27.712 18.722 1.00 49.31 96 GLN A CA 1
ATOM 711 C C . GLN A 1 96 ? 1.579 28.176 19.764 1.00 49.31 96 GLN A C 1
ATOM 713 O O . GLN A 1 96 ? 1.654 27.598 20.846 1.00 49.31 96 GLN A O 1
ATOM 718 N N . THR A 1 97 ? 2.284 29.281 19.503 1.00 50.62 97 THR A N 1
ATOM 719 C CA . THR A 1 97 ? 3.237 29.894 20.446 1.00 50.62 97 THR A CA 1
ATOM 720 C C . THR A 1 97 ? 2.542 30.368 21.726 1.00 50.62 97 THR A C 1
ATOM 722 O O . THR A 1 97 ? 3.067 30.185 22.821 1.00 50.62 97 THR A O 1
ATOM 725 N N . SER A 1 98 ? 1.333 30.926 21.624 1.00 49.94 98 SER A N 1
ATOM 726 C CA . SER A 1 98 ? 0.556 31.402 22.780 1.00 49.94 98 SER A CA 1
ATOM 727 C C . SER A 1 98 ? -0.043 30.261 23.607 1.00 49.94 98 SER A C 1
ATOM 729 O O . SER A 1 98 ? -0.081 30.352 24.833 1.00 49.94 98 SER A O 1
ATOM 731 N N . LEU A 1 99 ? -0.462 29.166 22.964 1.00 50.44 99 LEU A N 1
ATOM 732 C CA . LEU A 1 99 ? -0.891 27.931 23.629 1.00 50.44 99 LEU A CA 1
ATOM 733 C C . LEU A 1 99 ? 0.286 27.249 24.325 1.00 50.44 99 LEU A C 1
ATOM 735 O O . LEU A 1 99 ? 0.174 26.858 25.483 1.00 50.44 99 LEU A O 1
ATOM 739 N N . GLN A 1 100 ? 1.439 27.188 23.662 1.00 50.00 100 GLN A N 1
ATOM 740 C CA . GLN A 1 100 ? 2.674 26.671 24.238 1.00 50.00 100 GLN A CA 1
ATOM 741 C C . GLN A 1 100 ? 3.138 27.533 25.421 1.00 50.00 100 GLN A C 1
ATOM 743 O O . GLN A 1 100 ? 3.497 26.988 26.462 1.00 50.00 100 GLN A O 1
ATOM 748 N N . ALA A 1 101 ? 3.047 28.864 25.326 1.00 49.78 101 ALA A N 1
ATOM 749 C CA . ALA A 1 101 ? 3.349 29.786 26.420 1.00 49.78 101 ALA A CA 1
ATOM 750 C C . ALA A 1 101 ? 2.340 29.685 27.577 1.00 49.78 101 ALA A C 1
ATOM 752 O O . ALA A 1 101 ? 2.744 29.747 28.732 1.00 49.78 101 ALA A O 1
ATOM 753 N N . GLY A 1 102 ? 1.049 29.481 27.295 1.00 49.88 102 GLY A N 1
ATOM 754 C CA . GLY A 1 102 ? 0.006 29.270 28.305 1.00 49.88 102 GLY A CA 1
ATOM 755 C C . GLY A 1 102 ? 0.169 27.949 29.058 1.00 49.88 102 GLY A C 1
ATOM 756 O O . GLY A 1 102 ? 0.098 27.927 30.284 1.00 49.88 102 GLY A O 1
ATOM 757 N N . VAL A 1 103 ? 0.480 26.866 28.342 1.00 49.25 103 VAL A N 1
ATOM 758 C CA . VAL A 1 103 ? 0.825 25.565 28.933 1.00 49.25 103 VAL A CA 1
ATOM 759 C C . VAL A 1 103 ? 2.133 25.660 29.724 1.00 49.25 103 VAL A C 1
ATOM 761 O O . VAL A 1 103 ? 2.208 25.141 30.830 1.00 49.25 103 VAL A O 1
ATOM 764 N N . SER A 1 104 ? 3.133 26.393 29.227 1.00 45.66 104 SER A N 1
ATOM 765 C CA . SER A 1 104 ? 4.397 26.634 29.940 1.00 45.66 104 SER A CA 1
ATOM 766 C C . SER A 1 104 ? 4.201 27.485 31.200 1.00 45.66 104 SER A C 1
ATOM 768 O O . SER A 1 104 ? 4.767 27.178 32.242 1.00 45.66 104 SER A O 1
ATOM 770 N N . ALA A 1 105 ? 3.353 28.514 31.152 1.00 46.16 105 ALA A N 1
ATOM 771 C CA . ALA A 1 105 ? 3.004 29.334 32.309 1.00 46.16 105 ALA A CA 1
ATOM 772 C C . ALA A 1 105 ? 2.198 28.542 33.350 1.00 46.16 105 ALA A C 1
ATOM 774 O O . ALA A 1 105 ? 2.432 28.701 34.541 1.00 46.16 105 ALA A O 1
ATOM 775 N N . PHE A 1 106 ? 1.305 27.645 32.918 1.00 46.06 106 PHE A N 1
ATOM 776 C CA . PHE A 1 106 ? 0.608 26.696 33.792 1.00 46.06 106 PHE A CA 1
ATOM 777 C C . PHE A 1 106 ? 1.583 25.702 34.441 1.00 46.06 106 PHE A C 1
ATOM 779 O O . PHE A 1 106 ? 1.504 25.433 35.636 1.00 46.06 106 PHE A O 1
ATOM 786 N N . ILE A 1 107 ? 2.561 25.221 33.672 1.00 45.81 107 ILE A N 1
ATOM 787 C CA . ILE A 1 107 ? 3.651 24.368 34.152 1.00 45.81 107 ILE A CA 1
ATOM 788 C C . ILE A 1 107 ? 4.515 25.079 35.210 1.00 45.81 107 ILE A C 1
ATOM 790 O O . ILE A 1 107 ? 4.896 24.425 36.178 1.00 45.81 107 ILE A O 1
ATOM 794 N N . VAL A 1 108 ? 4.775 26.384 35.043 1.00 43.91 108 VAL A N 1
ATOM 795 C CA . VAL A 1 108 ? 5.556 27.252 35.954 1.00 43.91 108 VAL A CA 1
ATOM 796 C C . VAL A 1 108 ? 4.755 27.718 37.181 1.00 43.91 108 VAL A C 1
ATOM 798 O O . VAL A 1 108 ? 5.328 27.935 38.242 1.00 43.91 108 VAL A O 1
ATOM 801 N N . ALA A 1 109 ? 3.437 27.891 37.058 1.00 42.81 109 ALA A N 1
ATOM 802 C CA . ALA A 1 109 ? 2.561 28.336 38.146 1.00 42.81 109 ALA A CA 1
ATOM 803 C C . ALA A 1 109 ? 2.141 27.202 39.101 1.00 42.81 109 ALA A C 1
ATOM 805 O O . ALA A 1 109 ? 1.626 27.473 40.187 1.00 42.81 109 ALA A O 1
ATOM 806 N N . CYS A 1 110 ? 2.351 25.940 38.720 1.00 41.44 110 CYS A N 1
ATOM 807 C CA . CYS A 1 110 ? 2.226 24.807 39.631 1.00 41.44 110 CYS A CA 1
ATOM 808 C C . CYS A 1 110 ? 3.448 24.766 40.569 1.00 41.44 110 CYS A C 1
ATOM 810 O O . CYS A 1 110 ? 4.565 24.665 40.068 1.00 41.44 110 CYS A O 1
ATOM 812 N N . PRO A 1 111 ? 3.274 24.835 41.904 1.00 43.44 111 PRO A N 1
ATOM 813 C CA . PRO A 1 111 ? 4.399 24.839 42.835 1.00 43.44 111 PRO A CA 1
ATOM 814 C C . PRO A 1 111 ? 5.221 23.545 42.740 1.00 43.44 111 PRO A C 1
ATOM 816 O O . PRO A 1 111 ? 4.663 22.452 42.654 1.00 43.44 111 PRO A O 1
ATOM 819 N N . ASP A 1 112 ? 6.547 23.696 42.803 1.00 43.16 112 ASP A N 1
ATOM 820 C CA . ASP A 1 112 ? 7.571 22.652 42.598 1.00 43.16 112 ASP A CA 1
ATOM 821 C C . ASP A 1 112 ? 7.574 21.516 43.641 1.00 43.16 112 ASP A C 1
ATOM 823 O O . ASP A 1 112 ? 8.373 20.579 43.561 1.00 43.16 112 ASP A O 1
ATOM 827 N N . GLU A 1 113 ? 6.698 21.549 44.642 1.00 39.06 113 GLU A N 1
ATOM 828 C CA . GLU A 1 113 ? 6.787 20.614 45.758 1.00 39.06 113 GLU A CA 1
ATOM 829 C C . GLU A 1 113 ? 6.090 19.274 45.467 1.00 39.06 113 GLU A C 1
ATOM 831 O O . GLU A 1 113 ? 4.945 19.013 45.830 1.00 39.06 113 GLU A O 1
ATOM 836 N N . GLY A 1 114 ? 6.864 18.368 44.863 1.00 46.09 114 GLY A N 1
ATOM 837 C CA . GLY A 1 114 ? 6.954 16.989 45.352 1.00 46.09 114 GLY A CA 1
ATOM 838 C C . GLY A 1 114 ? 5.981 15.948 44.797 1.00 46.09 114 GLY A C 1
ATOM 839 O O . GLY A 1 114 ? 5.918 14.853 45.354 1.00 46.09 114 GLY A O 1
ATOM 840 N N . GLN A 1 115 ? 5.248 16.205 43.712 1.00 46.16 115 GLN A N 1
ATOM 841 C CA . GLN A 1 115 ? 4.374 15.182 43.118 1.00 46.16 115 GLN A CA 1
ATOM 842 C C . GLN A 1 115 ? 4.973 14.597 41.835 1.00 46.16 115 GLN A C 1
ATOM 844 O O . GLN A 1 115 ? 4.727 15.092 40.737 1.00 46.16 115 GLN A O 1
ATOM 849 N N . SER A 1 116 ? 5.715 13.487 41.959 1.00 40.44 116 SER A N 1
ATOM 850 C CA . SER A 1 116 ? 6.297 12.759 40.812 1.00 40.44 116 SER A CA 1
ATOM 851 C C . SER A 1 116 ? 5.254 12.347 39.759 1.00 40.44 116 SER A C 1
ATOM 853 O O . SER A 1 116 ? 5.596 12.166 38.593 1.00 40.44 116 SER A O 1
ATOM 855 N N . GLY A 1 117 ? 3.973 12.279 40.140 1.00 36.88 117 GLY A N 1
ATOM 856 C CA . GLY A 1 117 ? 2.860 12.030 39.227 1.00 36.88 117 GLY A CA 1
ATOM 857 C C . GLY A 1 117 ? 2.648 13.120 38.168 1.00 36.88 117 GLY A C 1
ATOM 858 O O . GLY A 1 117 ? 2.239 12.790 37.063 1.00 36.88 117 GLY A O 1
ATOM 859 N N . LEU A 1 118 ? 2.964 14.395 38.440 1.00 40.09 118 LEU A N 1
ATOM 860 C CA . LEU A 1 118 ? 2.762 15.508 37.492 1.00 40.09 118 LEU A CA 1
ATOM 861 C C . LEU A 1 118 ? 3.799 15.524 36.357 1.00 40.09 118 LEU A C 1
ATOM 863 O O . LEU A 1 118 ? 3.455 15.785 35.207 1.00 40.09 118 LEU A O 1
ATOM 867 N N . GLU A 1 119 ? 5.055 15.204 36.663 1.00 40.94 119 GLU A N 1
ATOM 868 C CA . GLU A 1 119 ? 6.146 15.039 35.687 1.00 40.94 119 GLU A CA 1
ATOM 869 C C . GLU A 1 119 ? 5.896 13.853 34.742 1.00 40.94 119 GLU A C 1
ATOM 871 O O . GLU A 1 119 ? 6.121 13.924 33.532 1.00 40.94 119 GLU A O 1
ATOM 876 N N . GLU A 1 120 ? 5.386 12.754 35.291 1.00 38.19 120 GLU A N 1
ATOM 877 C CA . GLU A 1 120 ? 5.085 11.540 34.540 1.00 38.19 120 GLU A CA 1
ATOM 878 C C . GLU A 1 120 ? 3.830 11.697 33.669 1.00 38.19 120 GLU A C 1
ATOM 880 O O . GLU A 1 120 ? 3.824 11.242 32.523 1.00 38.19 120 GLU A O 1
ATOM 885 N N . LEU A 1 121 ? 2.822 12.436 34.150 1.00 40.06 121 LEU A N 1
ATOM 886 C CA . LEU A 1 121 ? 1.639 12.829 33.380 1.00 40.06 121 LEU A CA 1
ATOM 887 C C . LEU A 1 121 ? 2.005 13.772 32.218 1.00 40.06 121 LEU A C 1
ATOM 889 O O . LEU A 1 121 ? 1.547 13.564 31.095 1.00 40.06 121 LEU A O 1
ATOM 893 N N . ARG A 1 122 ? 2.879 14.766 32.460 1.00 40.12 122 ARG A N 1
ATOM 894 C CA . ARG A 1 122 ? 3.410 15.692 31.434 1.00 40.12 122 ARG A CA 1
ATOM 895 C C . ARG A 1 122 ? 4.096 14.943 30.289 1.00 40.12 122 ARG A C 1
ATOM 897 O O . ARG A 1 122 ? 3.880 15.274 29.127 1.00 40.12 122 ARG A O 1
ATOM 904 N N . ARG A 1 123 ? 4.890 13.919 30.609 1.00 41.84 123 ARG A N 1
ATOM 905 C CA . ARG A 1 123 ? 5.623 13.117 29.619 1.00 41.84 123 ARG A CA 1
ATOM 906 C C . ARG A 1 123 ? 4.695 12.201 28.818 1.00 41.84 123 ARG A C 1
ATOM 908 O O . ARG A 1 123 ? 4.746 12.209 27.591 1.00 41.84 123 ARG A O 1
ATOM 915 N N . HIS A 1 124 ? 3.807 11.474 29.498 1.00 38.81 124 HIS A N 1
ATOM 916 C CA . HIS A 1 124 ? 2.871 10.551 28.850 1.00 38.81 124 HIS A CA 1
ATOM 917 C C . HIS A 1 124 ? 1.874 11.274 27.930 1.00 38.81 124 HIS A C 1
ATOM 919 O O . HIS A 1 124 ? 1.644 10.821 26.810 1.00 38.81 124 HIS A O 1
ATOM 925 N N . LEU A 1 125 ? 1.337 12.426 28.353 1.00 38.78 125 LEU A N 1
ATOM 926 C CA . LEU A 1 125 ? 0.384 13.211 27.557 1.00 38.78 125 LEU A CA 1
ATOM 927 C C . LEU A 1 125 ? 1.018 13.847 26.310 1.00 38.78 125 LEU A C 1
ATOM 929 O O . LEU A 1 125 ? 0.359 13.920 25.274 1.00 38.78 125 LEU A O 1
ATOM 933 N N . ALA A 1 126 ? 2.280 14.283 26.386 1.00 39.97 126 ALA A N 1
ATOM 934 C CA . ALA A 1 126 ? 3.005 14.836 25.241 1.00 39.97 126 ALA A CA 1
ATOM 935 C C . ALA A 1 126 ? 3.319 13.757 24.192 1.00 39.97 126 ALA A C 1
ATOM 937 O O . ALA A 1 126 ? 3.016 13.931 23.016 1.00 39.97 126 ALA A O 1
ATOM 938 N N . THR A 1 127 ? 3.836 12.606 24.635 1.00 41.22 127 THR A N 1
ATOM 939 C CA . THR A 1 127 ? 4.226 11.507 23.738 1.00 41.22 127 THR A CA 1
ATOM 940 C C . THR A 1 127 ? 3.011 10.874 23.044 1.00 41.22 127 THR A C 1
ATOM 942 O O . THR A 1 127 ? 2.989 10.748 21.825 1.00 41.22 127 THR A O 1
ATOM 945 N N . HIS A 1 128 ? 1.944 10.543 23.783 1.00 41.41 128 HIS A N 1
ATOM 946 C CA . HIS A 1 128 ? 0.802 9.808 23.210 1.00 41.41 128 HIS A CA 1
ATOM 947 C C . HIS A 1 128 ? -0.067 10.658 22.267 1.00 41.41 128 HIS A C 1
ATOM 949 O O . HIS A 1 128 ? -0.699 10.131 21.349 1.00 41.41 128 HIS A O 1
ATOM 955 N N . LYS A 1 129 ? -0.109 11.979 22.478 1.00 40.69 129 LYS A N 1
ATOM 956 C CA . LYS A 1 129 ? -0.857 12.910 21.624 1.00 40.69 129 LYS A CA 1
ATOM 957 C C . LYS A 1 129 ? -0.160 13.142 20.283 1.00 40.69 129 LYS A C 1
ATOM 959 O O . LYS A 1 129 ? -0.833 13.160 19.254 1.00 40.69 129 LYS A O 1
ATOM 964 N N . GLU A 1 130 ? 1.162 13.304 20.293 1.00 43.03 130 GLU A N 1
ATOM 965 C CA . GLU A 1 130 ? 1.963 13.401 19.067 1.00 43.03 130 GLU A CA 1
ATOM 966 C C . GLU A 1 130 ? 1.880 12.104 18.254 1.00 43.03 130 GLU A C 1
ATOM 968 O O . GLU A 1 130 ? 1.648 12.145 17.045 1.00 43.03 130 GLU A O 1
ATOM 973 N N . GLU A 1 131 ? 1.951 10.949 18.922 1.00 48.03 131 GLU A N 1
ATOM 974 C CA . GLU A 1 131 ? 1.818 9.643 18.277 1.00 48.03 131 GLU A CA 1
ATOM 975 C C . GLU A 1 131 ? 0.456 9.474 17.592 1.00 48.03 131 GLU A C 1
ATOM 977 O O . GLU A 1 131 ? 0.408 9.149 16.409 1.00 48.03 131 GLU A O 1
ATOM 982 N N . LEU A 1 132 ? -0.660 9.750 18.269 1.00 48.81 132 LEU A N 1
ATOM 983 C CA . LEU A 1 132 ? -1.995 9.549 17.692 1.00 48.81 132 LEU A CA 1
ATOM 984 C C . LEU A 1 132 ? -2.335 10.494 16.536 1.00 48.81 132 LEU A C 1
ATOM 986 O O . LEU A 1 132 ? -2.884 10.039 15.533 1.00 48.81 132 LEU A O 1
ATOM 990 N N . LEU A 1 133 ? -1.985 11.779 16.643 1.00 51.00 133 LEU A N 1
ATOM 991 C CA . LEU A 1 133 ? -2.182 12.735 15.546 1.00 51.00 133 LEU A CA 1
ATOM 992 C C . LEU A 1 133 ? -1.337 12.354 14.328 1.00 51.00 133 LEU A C 1
ATOM 994 O O . LEU A 1 133 ? -1.813 12.423 13.195 1.00 51.00 133 LEU A O 1
ATOM 998 N N . SER A 1 134 ? -0.116 11.864 14.559 1.00 65.25 134 SER A N 1
ATOM 999 C CA . SER A 1 134 ? 0.715 11.348 13.473 1.00 65.25 134 SER A CA 1
ATOM 1000 C C . SER A 1 134 ? 0.095 10.107 12.814 1.00 65.25 134 SER A C 1
ATOM 1002 O O . SER A 1 134 ? 0.169 9.957 11.595 1.00 65.25 134 SER A O 1
ATOM 1004 N N . LEU A 1 135 ? -0.559 9.227 13.583 1.00 69.81 135 LEU A N 1
ATOM 1005 C CA . LEU A 1 135 ? -1.186 8.009 13.061 1.00 69.81 135 LEU A CA 1
ATOM 1006 C C . LEU A 1 135 ? -2.439 8.308 12.239 1.00 69.81 135 LEU A C 1
ATOM 1008 O O . LEU A 1 135 ? -2.594 7.741 11.159 1.00 69.81 135 LEU A O 1
ATOM 1012 N N . GLU A 1 136 ? -3.299 9.213 12.708 1.00 79.81 136 GLU A N 1
ATOM 1013 C CA . GLU A 1 136 ? -4.477 9.676 11.966 1.00 79.81 136 GLU A CA 1
ATOM 1014 C C . GLU A 1 136 ? -4.082 10.284 10.622 1.00 79.81 136 GLU A C 1
ATOM 1016 O O . GLU A 1 136 ? -4.640 9.910 9.591 1.00 79.81 136 GLU A O 1
ATOM 1021 N N . GLN A 1 137 ? -3.100 11.190 10.614 1.00 76.81 137 GLN A N 1
ATOM 1022 C CA . GLN A 1 137 ? -2.636 11.843 9.390 1.00 76.81 137 GLN A CA 1
ATOM 1023 C C . GLN A 1 137 ? -2.054 10.828 8.404 1.00 76.81 137 GLN A C 1
ATOM 1025 O O . GLN A 1 137 ? -2.376 10.854 7.214 1.00 76.81 137 GLN A O 1
ATOM 1030 N N . ARG A 1 138 ? -1.243 9.885 8.902 1.00 79.00 138 ARG A N 1
ATOM 1031 C CA . ARG A 1 138 ? -0.671 8.806 8.088 1.00 79.00 138 ARG A CA 1
ATOM 1032 C C . ARG A 1 138 ? -1.755 7.901 7.509 1.00 79.00 138 ARG A C 1
ATOM 1034 O O . ARG A 1 138 ? -1.716 7.630 6.313 1.00 79.00 138 ARG A O 1
ATOM 1041 N N . LEU A 1 139 ? -2.727 7.464 8.314 1.00 86.12 139 LEU A N 1
ATOM 1042 C CA . LEU A 1 139 ? -3.830 6.623 7.837 1.00 86.12 139 LEU A CA 1
ATOM 1043 C C . LEU A 1 139 ? -4.707 7.368 6.841 1.00 86.12 139 LEU A C 1
ATOM 1045 O O . LEU A 1 139 ? -5.036 6.819 5.800 1.00 86.12 139 LEU A O 1
ATOM 1049 N N . THR A 1 140 ? -5.056 8.619 7.124 1.00 87.12 140 THR A N 1
ATOM 1050 C CA . THR A 1 140 ? -5.894 9.432 6.239 1.00 87.12 140 THR A CA 1
ATOM 1051 C C . THR A 1 140 ? -5.227 9.617 4.882 1.00 87.12 140 THR A C 1
ATOM 1053 O O . THR A 1 140 ? -5.869 9.394 3.855 1.00 87.12 140 THR A O 1
ATOM 1056 N N . SER A 1 141 ? -3.935 9.962 4.872 1.00 84.00 141 SER A N 1
ATOM 1057 C CA . SER A 1 141 ? -3.145 10.098 3.645 1.00 84.00 141 SER A CA 1
ATOM 1058 C C . SER A 1 141 ? -3.111 8.788 2.856 1.00 84.00 141 SER A C 1
ATOM 1060 O O . SER A 1 141 ? -3.470 8.762 1.682 1.00 84.00 141 SER A O 1
ATOM 1062 N N . ARG A 1 142 ? -2.793 7.669 3.516 1.00 86.62 142 ARG A N 1
ATOM 1063 C CA . ARG A 1 142 ? -2.720 6.355 2.868 1.00 86.62 142 ARG A CA 1
ATOM 1064 C C . ARG A 1 142 ? -4.077 5.860 2.366 1.00 86.62 142 ARG A C 1
ATOM 1066 O O . ARG A 1 142 ? -4.156 5.354 1.265 1.00 86.62 142 ARG A O 1
ATOM 1073 N N . LEU A 1 143 ? -5.160 6.031 3.121 1.00 91.38 143 LEU A N 1
ATOM 1074 C CA . LEU A 1 143 ? -6.503 5.601 2.706 1.00 91.38 143 LEU A CA 1
ATOM 1075 C C . LEU A 1 143 ? -7.054 6.419 1.528 1.00 91.38 143 LEU A C 1
ATOM 1077 O O . LEU A 1 143 ? -7.917 5.924 0.802 1.00 91.38 143 LEU A O 1
ATOM 1081 N N . SER A 1 144 ? -6.550 7.644 1.328 1.00 88.38 144 SER A N 1
ATOM 1082 C CA . SER A 1 144 ? -6.949 8.514 0.213 1.00 88.38 144 SER A CA 1
ATOM 1083 C C . SER A 1 144 ? -6.676 7.893 -1.156 1.00 88.38 144 SER A C 1
ATOM 1085 O O . SER A 1 144 ? -7.442 8.128 -2.086 1.00 88.38 144 SER A O 1
ATOM 1087 N N . THR A 1 145 ? -5.637 7.060 -1.259 1.00 89.06 145 THR A N 1
ATOM 1088 C CA . THR A 1 145 ? -5.244 6.396 -2.507 1.00 89.06 145 THR A CA 1
ATOM 1089 C C . THR A 1 145 ? -6.150 5.215 -2.855 1.00 89.06 145 THR A C 1
ATOM 1091 O O . THR A 1 145 ? -6.146 4.762 -3.993 1.00 89.06 145 THR A O 1
ATOM 1094 N N . TYR A 1 146 ? -6.951 4.731 -1.896 1.00 90.62 146 TYR A N 1
ATOM 1095 C CA . TYR A 1 146 ? -7.843 3.586 -2.080 1.00 90.62 146 TYR A CA 1
ATOM 1096 C C . TYR A 1 146 ? -9.297 4.009 -2.273 1.00 90.62 146 TYR A C 1
ATOM 1098 O O . TYR A 1 146 ? -9.953 3.558 -3.208 1.00 90.62 146 TYR A O 1
ATOM 1106 N N . SER A 1 147 ? -9.846 4.826 -1.363 1.00 91.50 147 SER A N 1
ATOM 1107 C CA . SER A 1 147 ? -11.238 5.278 -1.462 1.00 91.50 147 SER A CA 1
ATOM 1108 C C . SER A 1 147 ? -11.570 6.416 -0.483 1.00 91.50 147 SER A C 1
ATOM 1110 O O . SER A 1 147 ? -11.339 6.275 0.724 1.00 91.50 147 SER A O 1
ATOM 1112 N N . PRO A 1 148 ? -12.242 7.495 -0.940 1.00 91.06 148 PRO A N 1
ATOM 1113 C CA . PRO A 1 148 ? -12.762 8.552 -0.062 1.00 91.06 148 PRO A CA 1
ATOM 1114 C C . PRO A 1 148 ? -13.744 8.042 1.006 1.00 91.06 148 PRO A C 1
ATOM 1116 O O . PRO A 1 148 ? -13.865 8.613 2.094 1.00 91.06 148 PRO A O 1
ATOM 1119 N N . HIS A 1 149 ? -14.445 6.939 0.724 1.00 94.25 149 HIS A N 1
ATOM 1120 C CA . HIS A 1 149 ? -15.366 6.327 1.678 1.00 94.25 149 HIS A CA 1
ATOM 1121 C C . HIS A 1 149 ? -14.636 5.837 2.937 1.00 94.25 149 HIS A C 1
ATOM 1123 O O . HIS A 1 149 ? -15.122 6.030 4.050 1.00 94.25 149 HIS A O 1
ATOM 1129 N N . LEU A 1 150 ? -13.431 5.281 2.785 1.00 96.12 150 LEU A N 1
ATOM 1130 C CA . LEU A 1 150 ? -12.635 4.777 3.906 1.00 96.12 150 LEU A CA 1
ATOM 1131 C C . LEU A 1 150 ? -12.175 5.912 4.826 1.00 96.12 150 LEU A C 1
ATOM 1133 O O . LEU A 1 150 ? -12.231 5.777 6.047 1.00 96.12 150 LEU A O 1
ATOM 1137 N N . GLN A 1 151 ? -11.805 7.064 4.260 1.00 93.62 151 GLN A N 1
ATOM 1138 C CA . GLN A 1 151 ? -11.500 8.261 5.051 1.00 93.62 151 GLN A CA 1
ATOM 1139 C C . GLN A 1 151 ? -12.709 8.731 5.861 1.00 93.62 151 GLN A C 1
ATOM 1141 O O . GLN A 1 151 ? -12.566 9.114 7.018 1.00 93.62 151 GLN A O 1
ATOM 1146 N N . THR A 1 152 ? -13.907 8.649 5.276 1.00 94.38 152 THR A N 1
ATOM 1147 C CA . THR A 1 152 ? -15.152 9.022 5.961 1.00 94.38 152 THR A CA 1
ATOM 1148 C C . THR A 1 152 ? -15.400 8.131 7.181 1.00 94.38 152 THR A C 1
ATOM 1150 O O . THR A 1 152 ? -15.752 8.635 8.248 1.00 94.38 152 THR A O 1
ATOM 1153 N N . ILE A 1 153 ? -15.173 6.817 7.060 1.00 96.62 153 ILE A N 1
ATOM 1154 C CA . ILE A 1 153 ? -15.310 5.883 8.188 1.00 96.62 153 ILE A CA 1
ATOM 1155 C C . ILE A 1 153 ? -14.250 6.165 9.260 1.00 96.62 153 ILE A C 1
ATOM 1157 O O . ILE A 1 153 ? -14.592 6.224 10.443 1.00 96.62 153 ILE A O 1
ATOM 1161 N N . LEU A 1 154 ? -12.983 6.370 8.870 1.00 94.62 154 LEU A N 1
ATOM 1162 C CA . LEU A 1 154 ? -11.909 6.706 9.810 1.00 94.62 154 LEU A CA 1
ATOM 1163 C C . LEU A 1 154 ? -12.238 7.989 10.578 1.00 94.62 154 LEU A C 1
ATOM 1165 O O . LEU A 1 154 ? -12.218 7.981 11.806 1.00 94.62 154 LEU A O 1
ATOM 1169 N N . HIS A 1 155 ? -12.615 9.054 9.874 1.00 90.94 155 HIS A N 1
ATOM 1170 C CA . HIS A 1 155 ? -13.004 10.319 10.487 1.00 90.94 155 HIS A CA 1
ATOM 1171 C C . HIS A 1 155 ? -14.169 10.129 11.465 1.00 90.94 155 HIS A C 1
ATOM 1173 O O . HIS A 1 155 ? -14.077 10.532 12.620 1.00 90.94 155 HIS A O 1
ATOM 1179 N N . GLY A 1 156 ? -15.237 9.434 11.059 1.00 91.06 156 GLY A N 1
ATOM 1180 C CA . GLY A 1 156 ? -16.357 9.130 11.953 1.00 91.06 156 GLY A CA 1
ATOM 1181 C C . GLY A 1 156 ? -15.944 8.332 13.197 1.00 91.06 156 GLY A C 1
ATOM 1182 O O . GLY A 1 156 ? -16.492 8.547 14.281 1.00 91.06 156 GLY A O 1
ATOM 1183 N N . SER A 1 157 ? -14.968 7.427 13.062 1.00 93.25 157 SER A N 1
ATOM 1184 C CA . SER A 1 157 ? -14.435 6.655 14.191 1.00 93.25 157 SER A CA 1
ATOM 1185 C C . SER A 1 157 ? -13.679 7.539 15.183 1.00 93.25 157 SER A C 1
ATOM 1187 O O . SER A 1 157 ? -13.850 7.382 16.389 1.00 93.25 157 SER A O 1
ATOM 1189 N N . LEU A 1 158 ? -12.910 8.508 14.685 1.00 86.81 158 LEU A N 1
ATOM 1190 C CA . LEU A 1 158 ? -12.125 9.430 15.500 1.00 86.81 158 LEU A CA 1
ATOM 1191 C C . LEU A 1 158 ? -13.011 10.475 16.174 1.00 86.81 158 LEU A C 1
ATOM 1193 O O . LEU A 1 158 ? -12.834 10.745 17.357 1.00 86.81 158 LEU A O 1
ATOM 1197 N N . GLU A 1 159 ? -14.013 10.995 15.468 1.00 86.50 159 GLU A N 1
ATOM 1198 C CA . GLU A 1 159 ? -15.023 11.874 16.060 1.00 86.50 159 GLU A CA 1
ATOM 1199 C C . GLU A 1 159 ? -15.798 11.152 17.160 1.00 86.50 159 GLU A C 1
ATOM 1201 O O . GLU A 1 159 ? -15.951 11.680 18.258 1.00 86.50 159 GLU A O 1
ATOM 1206 N N . SER A 1 160 ? -16.193 9.897 16.913 1.00 87.69 160 SER A N 1
ATOM 1207 C CA . SER A 1 160 ? -16.801 9.068 17.955 1.00 87.69 160 SER A CA 1
ATOM 1208 C C . SER A 1 160 ? -15.868 8.924 19.147 1.00 87.69 160 SER A C 1
ATOM 1210 O O . SER A 1 160 ? -16.323 9.094 20.266 1.00 87.69 160 SER A O 1
ATOM 1212 N N . PHE A 1 161 ? -14.580 8.652 18.927 1.00 83.94 161 PHE A N 1
ATOM 1213 C CA . PHE A 1 161 ? -13.600 8.488 19.999 1.00 83.94 161 PHE A CA 1
ATOM 1214 C C . PHE A 1 161 ? -13.448 9.750 20.851 1.00 83.94 161 PHE A C 1
ATOM 1216 O O . PHE A 1 161 ? -13.324 9.624 22.065 1.00 83.94 161 PHE A O 1
ATOM 1223 N N . ARG A 1 162 ? -13.475 10.931 20.219 1.00 79.94 162 ARG A N 1
ATOM 1224 C CA . ARG A 1 162 ? -13.279 12.257 20.831 1.00 79.94 162 ARG A CA 1
ATOM 1225 C C . ARG A 1 162 ? -14.520 12.816 21.528 1.00 79.94 162 ARG A C 1
ATOM 1227 O O . ARG A 1 162 ? -14.398 13.755 22.315 1.00 79.94 162 ARG A O 1
ATOM 1234 N N . ASP A 1 163 ? -15.698 12.268 21.250 1.00 80.06 163 ASP A N 1
ATOM 1235 C CA . ASP A 1 163 ? -16.966 12.753 21.789 1.00 80.06 163 ASP A CA 1
ATOM 1236 C C . ASP A 1 163 ? -17.128 12.376 23.274 1.00 80.06 163 ASP A C 1
ATOM 1238 O O . ASP A 1 163 ? -17.753 11.375 23.636 1.00 80.06 163 ASP A O 1
ATOM 1242 N N . SER A 1 164 ? -16.544 13.185 24.165 1.00 75.69 164 SER A N 1
ATOM 1243 C CA . SER A 1 164 ? -16.595 12.975 25.618 1.00 75.69 164 SER A CA 1
ATOM 1244 C C . SER A 1 164 ? -18.019 13.015 26.184 1.00 75.69 164 SER A C 1
ATOM 1246 O O . SER A 1 164 ? -18.274 12.393 27.219 1.00 75.69 164 SER A O 1
ATOM 1248 N N . ALA A 1 165 ? -18.953 13.674 25.490 1.00 78.62 165 ALA A N 1
ATOM 1249 C CA . ALA A 1 165 ? -20.354 13.772 25.880 1.00 78.62 165 ALA A CA 1
ATOM 1250 C C . ALA A 1 165 ? -21.161 12.508 25.547 1.00 78.62 165 ALA A C 1
ATOM 1252 O O . ALA A 1 165 ? -22.226 12.300 26.131 1.00 78.62 165 ALA A O 1
ATOM 1253 N N . ASN A 1 166 ? -20.669 11.657 24.643 1.00 80.62 166 ASN A N 1
ATOM 1254 C CA . ASN A 1 166 ? -21.338 10.431 24.231 1.00 80.62 166 ASN A CA 1
ATOM 1255 C C . ASN A 1 166 ? -20.878 9.222 25.067 1.00 80.62 166 ASN A C 1
ATOM 1257 O O . ASN A 1 166 ? -19.747 8.756 24.907 1.00 80.62 166 ASN A O 1
ATOM 1261 N N . PRO A 1 167 ? -21.753 8.624 25.899 1.00 82.62 167 PRO A N 1
ATOM 1262 C CA . PRO A 1 167 ? -21.405 7.438 26.686 1.00 82.62 167 PRO A CA 1
ATOM 1263 C C . PRO A 1 167 ? -21.031 6.224 25.822 1.00 82.62 167 PRO A C 1
ATOM 1265 O O . PRO A 1 167 ? -20.262 5.368 26.244 1.00 82.62 167 PRO A O 1
ATOM 1268 N N . ALA A 1 168 ? -21.547 6.148 24.591 1.00 90.06 168 ALA A N 1
ATOM 1269 C CA . ALA A 1 168 ? -21.283 5.063 23.650 1.00 90.06 168 ALA A CA 1
ATOM 1270 C C . ALA A 1 168 ? -20.059 5.316 22.750 1.00 90.06 168 ALA A C 1
ATOM 1272 O O . ALA A 1 168 ? -19.819 4.533 21.827 1.00 90.06 168 ALA A O 1
ATOM 1273 N N . 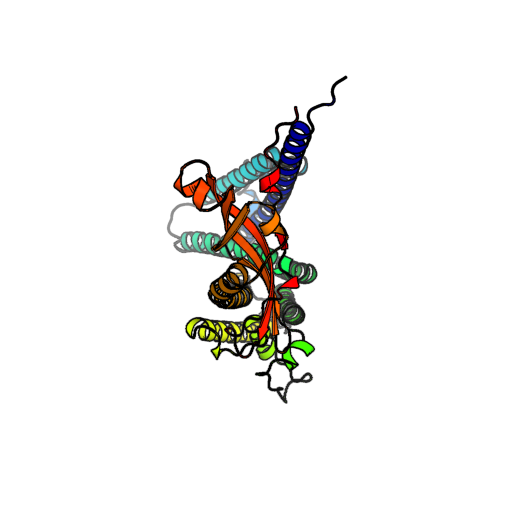ARG A 1 169 ? -19.263 6.370 22.997 1.00 88.19 169 ARG A N 1
ATOM 1274 C CA . ARG A 1 169 ? -18.119 6.763 22.153 1.00 88.19 169 ARG A CA 1
ATOM 1275 C C . ARG A 1 169 ? -17.207 5.606 21.751 1.00 88.19 169 ARG A C 1
ATOM 1277 O O . ARG A 1 169 ? -16.872 5.458 20.578 1.00 88.19 169 ARG A O 1
ATOM 1284 N N . PHE A 1 170 ? -16.849 4.729 22.688 1.00 88.38 170 PHE A N 1
ATOM 1285 C CA . PHE A 1 170 ? -15.917 3.627 22.427 1.00 88.38 170 PHE A CA 1
ATOM 1286 C C . PHE A 1 170 ? -16.572 2.426 21.748 1.00 88.38 170 PHE A C 1
ATOM 1288 O O . PHE A 1 170 ? -15.916 1.756 20.952 1.00 88.38 170 PHE A O 1
ATOM 1295 N N . VAL A 1 171 ? -17.870 2.208 21.976 1.00 93.25 171 VAL A N 1
ATOM 1296 C CA . VAL A 1 171 ? -18.664 1.240 21.203 1.00 93.25 171 VAL A CA 1
ATOM 1297 C C . VAL A 1 171 ? -18.704 1.680 19.739 1.00 93.25 171 VAL A C 1
ATOM 1299 O O . VAL A 1 171 ? -18.399 0.900 18.838 1.00 93.25 171 VAL A O 1
ATOM 1302 N N . ASN A 1 172 ? -19.022 2.955 19.499 1.00 93.62 172 ASN A N 1
ATOM 1303 C CA . ASN A 1 172 ? -19.095 3.538 18.161 1.00 93.62 172 ASN A CA 1
ATOM 1304 C C . ASN A 1 172 ? -17.729 3.522 17.466 1.00 93.62 172 ASN A C 1
ATOM 1306 O O . ASN A 1 172 ? -17.633 3.090 16.319 1.00 93.62 172 ASN A O 1
ATOM 1310 N N . THR A 1 173 ? -16.668 3.905 18.180 1.00 92.62 173 THR A N 1
ATOM 1311 C CA . THR A 1 173 ? -15.286 3.848 17.679 1.00 92.62 173 THR A CA 1
ATOM 1312 C C . THR A 1 173 ? -14.906 2.424 17.281 1.00 92.62 173 THR A C 1
ATOM 1314 O O . THR A 1 173 ? -14.417 2.198 16.176 1.00 92.62 173 THR A O 1
ATOM 1317 N N . GLY A 1 174 ? -15.169 1.446 18.156 1.00 93.88 174 GLY A N 1
ATOM 1318 C CA . GLY A 1 174 ? -14.852 0.042 17.905 1.00 93.88 174 GLY A CA 1
ATOM 1319 C C . GLY A 1 174 ? -15.592 -0.528 16.698 1.00 93.88 174 GLY A C 1
ATOM 1320 O O . GLY A 1 174 ? -14.981 -1.185 15.852 1.00 93.88 174 GLY A O 1
ATOM 1321 N N . ASN A 1 175 ? -16.883 -0.210 16.576 1.00 94.88 175 ASN A N 1
ATOM 1322 C CA . ASN A 1 175 ? -17.689 -0.555 15.409 1.00 94.88 175 ASN A CA 1
ATOM 1323 C C . ASN A 1 175 ? -17.097 0.047 14.131 1.00 94.88 175 ASN A C 1
ATOM 1325 O O . ASN A 1 175 ? -16.812 -0.685 13.188 1.00 94.88 175 ASN A O 1
ATOM 1329 N N . LEU A 1 176 ? -16.857 1.358 14.105 1.00 95.81 176 LEU A N 1
ATOM 1330 C CA . LEU A 1 176 ? -16.387 2.046 12.904 1.00 95.81 176 LEU A CA 1
ATOM 1331 C C . LEU A 1 176 ? -14.984 1.598 12.482 1.00 95.81 176 LEU A C 1
ATOM 1333 O O . LEU A 1 176 ? -14.768 1.370 11.299 1.00 95.81 176 LEU A O 1
ATOM 1337 N N . LEU A 1 177 ? -14.051 1.371 13.412 1.00 95.06 177 LEU A N 1
ATOM 1338 C CA . LEU A 1 177 ? -12.721 0.843 13.075 1.00 95.06 177 LEU A CA 1
ATOM 1339 C C . LEU A 1 177 ? -12.764 -0.597 12.556 1.00 95.06 177 LEU A C 1
ATOM 1341 O O . LEU A 1 177 ? -11.950 -0.978 11.711 1.00 95.06 177 LEU A O 1
ATOM 1345 N N . ARG A 1 178 ? -13.703 -1.412 13.045 1.00 95.00 178 ARG A N 1
ATOM 1346 C CA . ARG A 1 178 ? -13.929 -2.759 12.514 1.00 95.00 178 ARG A CA 1
ATOM 1347 C C . ARG A 1 178 ? -14.487 -2.699 11.093 1.00 95.00 178 ARG A C 1
ATOM 1349 O O . ARG A 1 178 ? -14.048 -3.479 10.247 1.00 95.00 178 ARG A O 1
ATOM 1356 N N . GLU A 1 179 ? -15.419 -1.786 10.829 1.00 95.62 179 GLU A N 1
ATOM 1357 C CA . GLU A 1 179 ? -15.962 -1.611 9.482 1.00 95.62 179 GLU A CA 1
ATOM 1358 C C . GLU A 1 179 ? -14.959 -0.987 8.527 1.00 95.62 179 GLU A C 1
ATOM 1360 O O . GLU A 1 179 ? -14.848 -1.464 7.406 1.00 95.62 179 GLU A O 1
ATOM 1365 N N . LEU A 1 180 ? -14.140 -0.040 8.979 1.00 96.56 180 LEU A N 1
ATOM 1366 C CA . LEU A 1 180 ? -13.046 0.517 8.190 1.00 96.56 180 LEU A CA 1
ATOM 1367 C C . LEU A 1 180 ? -12.143 -0.589 7.635 1.00 96.56 180 LEU A C 1
ATOM 1369 O O . LEU A 1 180 ? -11.874 -0.629 6.439 1.00 96.56 180 LEU A O 1
ATOM 1373 N N . GLN A 1 181 ? -11.712 -1.516 8.494 1.00 95.44 181 GLN A N 1
ATOM 1374 C CA . GLN A 1 181 ? -10.866 -2.637 8.083 1.00 95.44 181 GLN A CA 1
ATOM 1375 C C . GLN A 1 181 ? -11.599 -3.600 7.144 1.00 95.44 181 GLN A C 1
ATOM 1377 O O . GLN A 1 181 ? -11.000 -4.118 6.204 1.00 95.44 181 GLN A O 1
ATOM 1382 N N . ARG A 1 182 ? -12.896 -3.847 7.374 1.00 95.06 182 ARG A N 1
ATOM 1383 C CA . ARG A 1 182 ? -13.708 -4.692 6.490 1.00 95.06 182 ARG A CA 1
ATOM 1384 C C . ARG A 1 182 ? -13.840 -4.078 5.098 1.00 95.06 182 ARG A C 1
ATOM 1386 O O . ARG A 1 182 ? -13.597 -4.780 4.122 1.00 95.06 182 ARG A O 1
ATOM 1393 N N . GLU A 1 183 ? -14.228 -2.810 5.021 1.00 96.50 183 GLU A N 1
ATOM 1394 C CA . GLU A 1 183 ? -14.407 -2.091 3.759 1.00 96.50 183 GLU A CA 1
ATOM 1395 C C . GLU A 1 183 ? -13.068 -1.941 3.031 1.00 96.50 183 GLU A C 1
ATOM 1397 O O . GLU A 1 183 ? -12.995 -2.200 1.835 1.00 96.50 183 GLU A O 1
ATOM 1402 N N . PHE A 1 184 ? -11.979 -1.636 3.746 1.00 97.25 184 PHE A N 1
ATOM 1403 C CA . PHE A 1 184 ? -10.640 -1.592 3.155 1.00 97.25 184 PHE A CA 1
ATOM 1404 C C . PHE A 1 184 ? -10.266 -2.931 2.513 1.00 97.25 184 PHE A C 1
ATOM 1406 O O . PHE A 1 184 ? -9.915 -2.969 1.338 1.00 97.25 184 PHE A O 1
ATOM 1413 N N . LEU A 1 185 ? -10.411 -4.045 3.242 1.00 96.44 185 LEU A N 1
ATOM 1414 C CA . LEU A 1 185 ? -10.141 -5.381 2.702 1.00 96.44 185 LEU A CA 1
ATOM 1415 C C . LEU A 1 185 ? -11.089 -5.764 1.557 1.00 96.44 185 LEU A C 1
ATOM 1417 O O . LEU A 1 185 ? -10.732 -6.598 0.733 1.00 96.44 185 LEU A O 1
ATOM 1421 N N . ALA A 1 186 ? -12.289 -5.187 1.484 1.00 94.75 186 ALA A N 1
ATOM 1422 C CA . ALA A 1 186 ? -13.181 -5.369 0.344 1.00 94.75 186 ALA A CA 1
ATOM 1423 C C . ALA A 1 186 ? -12.704 -4.638 -0.910 1.00 94.75 186 ALA A C 1
ATOM 1425 O O . ALA A 1 186 ? -12.891 -5.168 -2.001 1.00 94.75 186 ALA A O 1
ATOM 1426 N N . VAL A 1 187 ? -12.054 -3.485 -0.745 1.00 94.81 187 VAL A N 1
ATOM 1427 C CA . VAL A 1 187 ? -11.432 -2.734 -1.841 1.00 94.81 187 VAL A CA 1
ATOM 1428 C C . VAL A 1 187 ? -10.181 -3.446 -2.351 1.00 94.81 187 VAL A C 1
ATOM 1430 O O . VAL A 1 187 ? -10.053 -3.655 -3.551 1.00 94.81 187 VAL A O 1
ATOM 1433 N N . VAL A 1 188 ? -9.268 -3.843 -1.458 1.00 94.12 188 VAL A N 1
ATOM 1434 C CA . VAL A 1 188 ? -7.952 -4.374 -1.871 1.00 94.12 188 VAL A CA 1
ATOM 1435 C C . VAL A 1 188 ? -7.926 -5.885 -2.112 1.00 94.12 188 VAL A C 1
ATOM 1437 O O . VAL A 1 188 ? -7.013 -6.386 -2.756 1.00 94.12 188 VAL A O 1
ATOM 1440 N N . ALA A 1 189 ? -8.903 -6.621 -1.581 1.00 95.25 189 ALA A N 1
ATOM 1441 C CA . ALA A 1 189 ? -8.980 -8.077 -1.680 1.00 95.25 189 ALA A CA 1
ATOM 1442 C C . ALA A 1 189 ? -10.443 -8.544 -1.809 1.00 95.25 189 ALA A C 1
ATOM 1444 O O . ALA A 1 189 ? -11.007 -9.141 -0.878 1.00 95.25 189 ALA A O 1
ATOM 1445 N N . PRO A 1 190 ? -11.110 -8.231 -2.933 1.00 94.06 190 PRO A N 1
ATOM 1446 C CA . PRO A 1 190 ? -12.487 -8.643 -3.172 1.00 94.06 190 PRO A CA 1
ATOM 1447 C C . PRO A 1 190 ? -12.594 -10.171 -3.333 1.00 94.06 190 PRO A C 1
ATOM 1449 O O . PRO A 1 190 ? -11.684 -10.832 -3.826 1.00 94.06 190 PRO A O 1
ATOM 1452 N N . ASP A 1 191 ? -13.721 -10.755 -2.902 1.00 94.56 191 ASP A N 1
ATOM 1453 C CA . ASP A 1 191 ? -13.881 -12.218 -2.783 1.00 94.56 191 ASP A CA 1
ATOM 1454 C C . ASP A 1 191 ? -13.668 -12.972 -4.104 1.00 94.56 191 ASP A C 1
ATOM 1456 O O . ASP A 1 191 ? -13.211 -14.110 -4.081 1.00 94.56 191 ASP A O 1
ATOM 1460 N N . ASN A 1 192 ? -14.049 -12.379 -5.238 1.00 93.12 192 ASN A N 1
ATOM 1461 C CA . ASN A 1 192 ? -13.858 -12.969 -6.563 1.00 93.12 192 ASN A CA 1
ATOM 1462 C C . ASN A 1 192 ? -12.380 -13.087 -6.924 1.00 93.12 192 ASN A C 1
ATOM 1464 O O . ASN A 1 192 ? -11.999 -14.114 -7.467 1.00 93.12 192 ASN A O 1
ATOM 1468 N N . GLU A 1 193 ? -11.568 -12.088 -6.587 1.00 91.62 193 GLU A N 1
ATOM 1469 C CA . GLU A 1 193 ? -10.138 -12.095 -6.901 1.00 91.62 193 GLU A CA 1
ATOM 1470 C C . GLU A 1 193 ? -9.369 -13.012 -5.947 1.00 91.62 193 GLU A C 1
ATOM 1472 O O . GLU A 1 193 ? -8.595 -13.854 -6.385 1.00 91.62 193 GLU A O 1
ATOM 1477 N N . VAL A 1 194 ? -9.699 -12.990 -4.649 1.00 94.69 194 VAL A N 1
ATOM 1478 C CA . VAL A 1 194 ? -9.092 -13.903 -3.660 1.00 94.69 194 VAL A CA 1
ATOM 1479 C C . VAL A 1 194 ? -9.282 -15.375 -4.042 1.00 94.69 194 VAL A C 1
ATOM 1481 O O . VAL A 1 194 ? -8.410 -16.198 -3.787 1.00 94.69 194 VAL A O 1
ATOM 1484 N N . LYS A 1 195 ? -10.420 -15.722 -4.655 1.00 93.94 195 LYS A N 1
ATOM 1485 C CA . LYS A 1 195 ? -10.727 -17.098 -5.077 1.00 93.94 195 LYS A CA 1
ATOM 1486 C C . LYS A 1 195 ? -9.934 -17.573 -6.292 1.00 93.94 195 LYS A C 1
ATOM 1488 O O . LYS A 1 195 ? -9.886 -18.783 -6.495 1.00 93.94 195 LYS A O 1
ATOM 1493 N N . LYS A 1 196 ? -9.373 -16.658 -7.085 1.00 89.69 196 LYS A N 1
ATOM 1494 C CA . LYS A 1 196 ? -8.519 -16.992 -8.233 1.00 89.69 196 LYS A CA 1
ATOM 1495 C C . LYS A 1 196 ? -7.089 -17.313 -7.809 1.00 89.69 196 LYS A C 1
ATOM 1497 O O . LYS A 1 196 ? -6.374 -17.980 -8.542 1.00 89.69 196 LYS A O 1
ATOM 1502 N N . ALA A 1 197 ? -6.676 -16.876 -6.618 1.00 90.06 197 ALA A N 1
ATOM 1503 C CA . ALA A 1 197 ? -5.312 -17.085 -6.166 1.00 90.06 197 ALA A CA 1
ATOM 1504 C C . ALA A 1 197 ? -4.965 -18.587 -6.092 1.00 90.06 197 ALA A C 1
ATOM 1506 O O . ALA A 1 197 ? -5.700 -19.357 -5.463 1.00 90.06 197 ALA A O 1
ATOM 1507 N N . PRO A 1 198 ? -3.816 -19.023 -6.641 1.00 88.12 198 PRO A N 1
ATOM 1508 C CA . PRO A 1 198 ? -3.460 -20.443 -6.733 1.00 88.12 198 PRO A CA 1
ATOM 1509 C C . PRO A 1 198 ? -3.246 -21.104 -5.363 1.00 88.12 198 PRO A C 1
ATOM 1511 O O . PRO A 1 198 ? -3.313 -22.325 -5.228 1.00 88.12 198 PRO A O 1
ATOM 1514 N N . TRP A 1 199 ? -2.988 -20.301 -4.329 1.00 91.12 199 TRP A N 1
ATOM 1515 C CA . TRP A 1 199 ? -2.821 -20.749 -2.948 1.00 91.12 199 TRP A CA 1
ATOM 1516 C C . TRP A 1 199 ? -4.130 -20.759 -2.141 1.00 91.12 199 TRP A C 1
ATOM 1518 O O . TRP A 1 199 ? -4.133 -21.214 -0.995 1.00 91.12 199 TRP A O 1
ATOM 1528 N N . PHE A 1 200 ? -5.240 -20.256 -2.692 1.00 94.69 200 PHE A N 1
ATOM 1529 C CA . PHE A 1 200 ? -6.499 -20.138 -1.967 1.00 94.69 200 PHE A CA 1
ATOM 1530 C C . PHE A 1 200 ? -7.146 -21.503 -1.712 1.00 94.69 200 PHE A C 1
ATOM 1532 O O . PHE A 1 200 ? -7.378 -22.302 -2.618 1.00 94.69 200 PHE A O 1
ATOM 1539 N N . VAL A 1 201 ? -7.531 -21.736 -0.456 1.00 94.75 201 VAL A N 1
ATOM 1540 C CA . VAL A 1 201 ? -8.336 -22.891 -0.051 1.00 94.75 201 VAL A CA 1
ATOM 1541 C C . VAL A 1 201 ? -9.560 -22.383 0.698 1.00 94.75 201 VAL A C 1
ATOM 1543 O O . VAL A 1 201 ? -9.438 -21.695 1.709 1.00 94.75 201 VAL A O 1
ATOM 1546 N N . ALA A 1 202 ? -10.755 -22.712 0.204 1.00 95.06 202 ALA A N 1
ATOM 1547 C CA . ALA A 1 202 ? -11.998 -22.246 0.809 1.00 95.06 202 ALA A CA 1
ATOM 1548 C C . ALA A 1 202 ? -12.156 -22.760 2.250 1.00 95.06 202 ALA A C 1
ATOM 1550 O O . ALA A 1 202 ? -12.012 -23.953 2.521 1.00 95.06 202 ALA A O 1
ATOM 1551 N N . ASP A 1 203 ? -12.518 -21.862 3.166 1.00 94.81 203 ASP A N 1
ATOM 1552 C CA . ASP A 1 203 ? -12.808 -22.222 4.551 1.00 94.81 203 ASP A CA 1
ATOM 1553 C C . ASP A 1 203 ? -14.272 -22.688 4.678 1.00 94.81 203 ASP A C 1
ATOM 1555 O O . ASP A 1 203 ? -15.184 -21.898 4.401 1.00 94.81 203 ASP A O 1
ATOM 1559 N N . PRO A 1 204 ? -14.532 -23.934 5.123 1.00 91.69 204 PRO A N 1
ATOM 1560 C CA . PRO A 1 204 ? -15.886 -24.483 5.217 1.00 91.69 204 PRO A CA 1
ATOM 1561 C C . PRO A 1 204 ? -16.758 -23.782 6.270 1.00 91.69 204 PRO A C 1
ATOM 1563 O O . PRO A 1 204 ? -17.977 -23.939 6.264 1.00 91.69 204 PRO A O 1
ATOM 1566 N N . THR A 1 205 ? -16.157 -23.017 7.184 1.00 89.50 205 THR A N 1
ATOM 1567 C CA . THR A 1 205 ? -16.861 -22.241 8.213 1.00 89.50 205 THR A CA 1
ATOM 1568 C C . THR A 1 205 ? -17.274 -20.849 7.726 1.00 89.50 205 THR A C 1
ATOM 1570 O O . THR A 1 205 ? -18.114 -20.201 8.357 1.00 89.50 205 THR A O 1
ATOM 1573 N N . SER A 1 206 ? -16.739 -20.382 6.590 1.00 89.44 206 SER A N 1
ATOM 1574 C CA . SER A 1 206 ? -17.108 -19.098 5.988 1.00 89.44 206 SER A CA 1
ATOM 1575 C C . SER A 1 206 ? -18.251 -19.254 4.984 1.00 89.44 206 SER A C 1
ATOM 1577 O O . SER A 1 206 ? -18.202 -20.093 4.088 1.00 89.44 206 SER A O 1
ATOM 1579 N N . LYS A 1 207 ? -19.257 -18.369 5.052 1.00 87.56 207 LYS A N 1
ATOM 1580 C CA . LYS A 1 207 ? -20.379 -18.348 4.093 1.00 87.56 207 LYS A CA 1
ATOM 1581 C C . LYS A 1 207 ? -19.931 -18.143 2.643 1.00 87.56 207 LYS A C 1
ATOM 1583 O O . LYS A 1 207 ? -20.567 -18.680 1.744 1.00 87.56 207 LYS A O 1
ATOM 1588 N N . SER A 1 208 ? -18.883 -17.351 2.410 1.00 89.62 208 SER A N 1
ATOM 1589 C CA . SER A 1 208 ? -18.348 -17.118 1.062 1.00 89.62 208 SER A CA 1
ATOM 1590 C C . SER A 1 208 ? -17.172 -18.035 0.712 1.00 89.62 208 SER A C 1
ATOM 1592 O O . SER A 1 208 ? -16.681 -17.973 -0.417 1.00 89.62 208 SER A O 1
ATOM 1594 N N . GLY A 1 209 ? -16.707 -18.855 1.663 1.00 93.31 209 GLY A N 1
ATOM 1595 C CA . GLY A 1 209 ? -15.438 -19.588 1.604 1.00 93.31 209 GLY A CA 1
ATOM 1596 C C . GLY A 1 209 ? -14.201 -18.711 1.843 1.00 93.31 209 GLY A C 1
ATOM 1597 O O . GLY A 1 209 ? -13.116 -19.228 2.095 1.00 93.31 209 GLY A O 1
ATOM 1598 N N . VAL A 1 210 ? -14.342 -17.382 1.807 1.00 96.38 210 VAL A N 1
ATOM 1599 C CA . VAL A 1 210 ? -13.244 -16.428 1.998 1.00 96.38 210 VAL A CA 1
ATOM 1600 C C . VAL A 1 210 ? -13.245 -15.940 3.442 1.00 96.38 210 VAL A C 1
ATOM 1602 O O . VAL A 1 210 ? -14.282 -15.546 3.980 1.00 96.38 210 VAL A O 1
ATOM 1605 N N . THR A 1 211 ? -12.088 -15.982 4.098 1.00 95.12 211 THR A N 1
ATOM 1606 C CA . THR A 1 211 ? -11.913 -15.473 5.463 1.00 95.12 211 THR A CA 1
ATOM 1607 C C . THR A 1 211 ? -11.235 -14.106 5.434 1.00 95.12 211 THR A C 1
ATOM 1609 O O . THR A 1 211 ? -10.633 -13.708 4.437 1.00 95.12 211 THR A O 1
ATOM 1612 N N . ARG A 1 212 ? -11.270 -13.377 6.558 1.00 93.56 212 ARG A N 1
ATOM 1613 C CA . ARG A 1 212 ? -10.462 -12.152 6.700 1.00 93.56 212 ARG A CA 1
ATOM 1614 C C . ARG A 1 212 ? -8.969 -12.432 6.549 1.00 93.56 212 ARG A C 1
ATOM 1616 O O . ARG A 1 212 ? -8.266 -11.591 6.007 1.00 93.56 212 ARG A O 1
ATOM 1623 N N . ARG A 1 213 ? -8.500 -13.607 6.991 1.00 95.00 213 ARG A N 1
ATOM 1624 C CA . ARG A 1 213 ? -7.105 -14.012 6.805 1.00 95.00 213 ARG A CA 1
ATOM 1625 C C . ARG A 1 213 ? -6.767 -14.144 5.323 1.00 95.00 213 ARG A C 1
ATOM 1627 O O . ARG A 1 213 ? -5.789 -13.543 4.906 1.00 95.00 213 ARG A O 1
ATOM 1634 N N . HIS A 1 214 ? -7.616 -14.814 4.538 1.00 96.06 214 HIS A N 1
ATOM 1635 C CA . HIS A 1 214 ? -7.432 -14.912 3.085 1.00 96.06 214 HIS A CA 1
ATOM 1636 C C . HIS A 1 214 ? -7.357 -13.528 2.431 1.00 96.06 214 HIS A C 1
ATOM 1638 O O . HIS A 1 214 ? -6.496 -13.293 1.598 1.00 96.06 214 HIS A O 1
ATOM 1644 N N . ARG A 1 215 ? -8.207 -12.580 2.850 1.00 96.56 215 ARG A N 1
ATOM 1645 C CA . ARG A 1 215 ? -8.175 -11.206 2.324 1.00 96.56 215 ARG A CA 1
ATOM 1646 C C . ARG A 1 215 ? -6.901 -10.449 2.689 1.00 96.56 215 ARG A C 1
ATOM 1648 O O . ARG A 1 215 ? -6.382 -9.730 1.851 1.00 96.56 215 ARG A O 1
ATOM 1655 N N . ILE A 1 216 ? -6.402 -10.596 3.917 1.00 96.06 216 ILE A N 1
ATOM 1656 C CA . ILE A 1 216 ? -5.140 -9.965 4.331 1.00 96.06 216 ILE A CA 1
ATOM 1657 C C . ILE A 1 216 ? -3.965 -10.562 3.549 1.00 96.06 216 ILE A C 1
ATOM 1659 O O . ILE A 1 216 ? -3.140 -9.817 3.033 1.00 96.06 216 ILE A O 1
ATOM 1663 N N . GLU A 1 217 ? -3.906 -11.890 3.438 1.00 95.06 217 GLU A N 1
ATOM 1664 C CA . GLU A 1 217 ? -2.852 -12.575 2.683 1.00 95.06 217 GLU A CA 1
ATOM 1665 C C . GLU A 1 217 ? -2.887 -12.179 1.205 1.00 95.06 217 GLU A C 1
ATOM 1667 O O . GLU A 1 217 ? -1.849 -11.834 0.654 1.00 95.06 217 GLU A O 1
ATOM 1672 N N . TYR A 1 218 ? -4.073 -12.112 0.599 1.00 95.12 218 TYR A N 1
ATOM 1673 C CA . TYR A 1 218 ? -4.230 -11.636 -0.773 1.00 95.12 218 TYR A CA 1
ATOM 1674 C C . TYR A 1 218 ? -3.856 -10.166 -0.937 1.00 95.12 218 TYR A C 1
ATOM 1676 O O . TYR A 1 218 ? -3.192 -9.812 -1.900 1.00 95.12 218 TYR A O 1
ATOM 1684 N N . ALA A 1 219 ? -4.240 -9.295 -0.004 1.00 94.94 219 ALA A N 1
ATOM 1685 C CA . ALA A 1 219 ? -3.890 -7.883 -0.095 1.00 94.94 219 ALA A CA 1
ATOM 1686 C C . ALA A 1 219 ? -2.366 -7.679 -0.139 1.00 94.94 219 ALA A C 1
ATOM 1688 O O . ALA A 1 219 ? -1.891 -6.817 -0.872 1.00 94.94 219 ALA A O 1
ATOM 1689 N N . ILE A 1 220 ? -1.615 -8.470 0.638 1.00 93.56 220 ILE A N 1
ATOM 1690 C CA . ILE A 1 220 ? -0.152 -8.395 0.697 1.00 93.56 220 ILE A CA 1
ATOM 1691 C C . ILE A 1 220 ? 0.470 -9.103 -0.511 1.00 93.56 220 ILE A C 1
ATOM 1693 O O . ILE A 1 220 ? 1.236 -8.493 -1.245 1.00 93.56 220 ILE A O 1
ATOM 1697 N N . PHE A 1 221 ? 0.166 -10.382 -0.725 1.00 92.25 221 PHE A N 1
ATOM 1698 C CA . PHE A 1 221 ? 0.896 -11.233 -1.672 1.00 92.25 221 PHE A CA 1
ATOM 1699 C C . PHE A 1 221 ? 0.236 -11.350 -3.053 1.00 92.25 221 PHE A C 1
ATOM 1701 O O . PHE A 1 221 ? 0.856 -11.849 -3.988 1.00 92.25 221 PHE A O 1
ATOM 1708 N N . GLY A 1 222 ? -1.017 -10.922 -3.205 1.00 91.19 222 GLY A N 1
ATOM 1709 C CA . GLY A 1 222 ? -1.798 -11.134 -4.421 1.00 91.19 222 GLY A CA 1
ATOM 1710 C C . GLY A 1 222 ? -1.878 -12.616 -4.791 1.00 91.19 222 GLY A C 1
ATOM 1711 O O . GLY A 1 222 ? -2.066 -13.486 -3.936 1.00 91.19 222 GLY A O 1
ATOM 1712 N N . ASN A 1 223 ? -1.683 -12.907 -6.074 1.00 90.31 223 ASN A N 1
ATOM 1713 C CA . ASN A 1 223 ? -1.650 -14.269 -6.607 1.00 90.31 223 ASN A CA 1
ATOM 1714 C C . ASN A 1 223 ? -0.295 -14.975 -6.403 1.00 90.31 223 ASN A C 1
ATOM 1716 O O . ASN A 1 223 ? -0.183 -16.180 -6.636 1.00 90.31 223 ASN A O 1
ATOM 1720 N N . LEU A 1 224 ? 0.727 -14.273 -5.901 1.00 90.00 224 LEU A N 1
ATOM 1721 C CA . LEU A 1 224 ? 2.033 -14.862 -5.619 1.00 90.00 224 LEU A CA 1
ATOM 1722 C C . LEU A 1 224 ? 1.994 -15.680 -4.324 1.00 90.00 224 LEU A C 1
ATOM 1724 O O . LEU A 1 224 ? 1.348 -15.333 -3.334 1.00 90.00 224 LEU A O 1
ATOM 1728 N N . THR A 1 225 ? 2.733 -16.788 -4.307 1.00 88.62 225 THR A N 1
ATOM 1729 C CA . THR A 1 225 ? 2.926 -17.559 -3.073 1.00 88.62 225 THR A CA 1
ATOM 1730 C C . THR A 1 225 ? 3.961 -16.878 -2.177 1.00 88.62 225 THR A C 1
ATOM 1732 O O . THR A 1 225 ? 4.930 -16.302 -2.665 1.00 88.62 225 THR A O 1
ATOM 1735 N N . LYS A 1 226 ? 3.829 -17.014 -0.850 1.00 90.94 226 LYS A N 1
ATOM 1736 C CA . LYS A 1 226 ? 4.780 -16.442 0.131 1.00 90.94 226 LYS A CA 1
ATOM 1737 C C . LYS A 1 226 ? 6.241 -16.840 -0.119 1.00 90.94 226 LYS A C 1
ATOM 1739 O O . LYS A 1 226 ? 7.145 -16.115 0.273 1.00 90.94 226 LYS A O 1
ATOM 1744 N N . ALA A 1 227 ? 6.468 -17.985 -0.765 1.00 90.19 227 ALA A N 1
ATOM 1745 C CA . ALA A 1 227 ? 7.798 -18.483 -1.107 1.00 90.19 227 ALA A CA 1
ATOM 1746 C C . ALA A 1 227 ? 8.532 -17.622 -2.150 1.00 90.19 227 ALA A C 1
ATOM 1748 O O . ALA A 1 227 ? 9.748 -17.740 -2.262 1.00 90.19 227 ALA A O 1
ATOM 1749 N N . LYS A 1 228 ? 7.811 -16.773 -2.895 1.00 88.62 228 LYS A N 1
ATOM 1750 C CA . LYS A 1 228 ? 8.385 -15.805 -3.838 1.00 88.62 228 LYS A CA 1
ATOM 1751 C C . LYS A 1 228 ? 8.956 -14.562 -3.151 1.00 88.62 228 LYS A C 1
ATOM 1753 O O . LYS A 1 228 ? 9.640 -13.793 -3.798 1.00 88.62 228 LYS A O 1
ATOM 1758 N N . PHE A 1 229 ? 8.708 -14.377 -1.854 1.00 89.25 229 PHE A N 1
ATOM 1759 C CA . PHE A 1 229 ? 9.169 -13.208 -1.111 1.00 89.25 229 PHE A CA 1
ATOM 1760 C C . PHE A 1 229 ? 10.324 -13.553 -0.165 1.00 89.25 229 PHE A C 1
ATOM 1762 O O . PHE A 1 229 ? 10.421 -14.694 0.308 1.00 89.25 229 PHE A O 1
ATOM 1769 N N . PRO A 1 230 ? 11.166 -12.568 0.209 1.00 88.31 230 PRO A N 1
ATOM 1770 C CA . PRO A 1 230 ? 12.173 -12.753 1.243 1.00 88.31 230 PRO A CA 1
ATOM 1771 C C . PRO A 1 230 ? 11.553 -13.318 2.523 1.00 88.31 230 PRO A C 1
ATOM 1773 O O . PRO A 1 230 ? 10.557 -12.803 3.035 1.00 88.31 230 PRO A O 1
ATOM 1776 N N . LYS A 1 231 ? 12.172 -14.360 3.088 1.00 90.38 231 LYS A N 1
ATOM 1777 C CA . LYS A 1 231 ? 11.636 -15.074 4.259 1.00 90.38 231 LYS A CA 1
ATOM 1778 C C . LYS A 1 231 ? 11.277 -14.138 5.422 1.00 90.38 231 LYS A C 1
ATOM 1780 O O . LYS A 1 231 ? 10.214 -14.284 6.014 1.00 90.38 231 LYS A O 1
ATOM 1785 N N . ALA A 1 232 ? 12.138 -13.161 5.715 1.00 83.44 232 ALA A N 1
ATOM 1786 C CA . ALA A 1 232 ? 11.905 -12.187 6.780 1.00 83.44 232 ALA A CA 1
ATOM 1787 C C . ALA A 1 232 ? 10.658 -11.318 6.524 1.00 83.44 232 ALA A C 1
ATOM 1789 O O . ALA A 1 232 ? 9.907 -11.032 7.454 1.00 83.44 232 ALA A O 1
ATOM 1790 N N . PHE A 1 233 ? 10.410 -10.939 5.265 1.00 86.62 233 PHE A N 1
ATOM 1791 C CA . PHE A 1 233 ? 9.210 -10.199 4.879 1.00 86.62 233 PHE A CA 1
ATOM 1792 C C . PHE A 1 233 ? 7.952 -11.059 5.052 1.00 86.62 233 PHE A C 1
ATOM 1794 O O . PHE A 1 233 ? 6.991 -10.617 5.679 1.00 86.62 233 PHE A O 1
ATOM 1801 N N . ALA A 1 234 ? 7.977 -12.308 4.573 1.00 89.31 234 ALA A N 1
ATOM 1802 C CA . ALA A 1 234 ? 6.850 -13.229 4.705 1.00 89.31 234 ALA A CA 1
ATOM 1803 C C . ALA A 1 234 ? 6.488 -13.510 6.179 1.00 89.31 234 ALA A C 1
ATOM 1805 O O . ALA A 1 234 ? 5.312 -13.479 6.542 1.00 89.31 234 ALA A O 1
ATOM 1806 N N . GLU A 1 235 ? 7.488 -13.720 7.043 1.00 87.56 235 GLU A N 1
ATOM 1807 C CA . GLU A 1 235 ? 7.291 -13.915 8.488 1.00 87.56 235 GLU A CA 1
ATOM 1808 C C . GLU A 1 235 ? 6.702 -12.667 9.163 1.00 87.56 235 GLU A C 1
ATOM 1810 O O . GLU A 1 235 ? 5.765 -12.771 9.961 1.00 87.56 235 GLU A O 1
ATOM 1815 N N . GLN A 1 236 ? 7.200 -11.477 8.812 1.00 83.50 236 GLN A N 1
ATOM 1816 C CA . GLN A 1 236 ? 6.680 -10.214 9.332 1.00 83.50 236 GLN A CA 1
ATOM 1817 C C . GLN A 1 236 ? 5.230 -9.970 8.890 1.00 83.50 236 GLN A C 1
ATOM 1819 O O . GLN A 1 236 ? 4.395 -9.579 9.707 1.00 83.50 236 GLN A O 1
ATOM 1824 N N . ALA A 1 237 ? 4.907 -10.239 7.624 1.00 86.12 237 ALA A N 1
ATOM 1825 C CA . ALA A 1 237 ? 3.554 -10.131 7.089 1.00 86.12 237 ALA A CA 1
ATOM 1826 C C . ALA A 1 237 ? 2.577 -11.085 7.800 1.00 86.12 237 ALA A C 1
ATOM 1828 O O . ALA A 1 237 ? 1.475 -10.676 8.176 1.00 86.12 237 ALA A O 1
ATOM 1829 N N . ASP A 1 238 ? 2.990 -12.330 8.064 1.00 91.12 238 ASP A N 1
ATOM 1830 C CA . ASP A 1 238 ? 2.190 -13.299 8.823 1.00 91.12 238 ASP A CA 1
ATOM 1831 C C . ASP A 1 238 ? 1.933 -12.853 10.268 1.00 91.12 238 ASP A C 1
ATOM 1833 O O . ASP A 1 238 ? 0.822 -13.020 10.798 1.00 91.12 238 ASP A O 1
ATOM 1837 N N . GLN A 1 239 ? 2.937 -12.248 10.904 1.00 89.56 239 GLN A N 1
ATOM 1838 C CA . GLN A 1 239 ? 2.790 -11.669 12.233 1.00 89.56 239 GLN A CA 1
ATOM 1839 C C . GLN A 1 239 ? 1.804 -10.494 12.213 1.00 89.56 239 GLN A C 1
ATOM 1841 O O . GLN A 1 239 ? 0.866 -10.472 13.013 1.00 89.56 239 GLN A O 1
ATOM 1846 N N . THR A 1 240 ? 1.955 -9.559 11.271 1.00 86.88 240 THR A N 1
ATOM 1847 C CA . THR A 1 240 ? 1.045 -8.417 11.103 1.00 86.88 240 THR A CA 1
ATOM 1848 C C . THR A 1 240 ? -0.396 -8.877 10.867 1.00 86.88 240 THR A C 1
ATOM 1850 O O . THR A 1 240 ? -1.308 -8.381 11.532 1.00 86.88 240 THR A O 1
ATOM 1853 N N . ALA A 1 241 ? -0.617 -9.877 10.008 1.00 91.31 241 ALA A N 1
ATOM 1854 C CA . ALA A 1 241 ? -1.940 -10.449 9.764 1.00 91.31 241 ALA A CA 1
ATOM 1855 C C . ALA A 1 241 ? -2.551 -11.054 11.038 1.00 91.31 241 ALA A C 1
ATOM 1857 O O . ALA A 1 241 ? -3.707 -10.790 11.381 1.00 91.31 241 ALA A O 1
ATOM 1858 N N . SER A 1 242 ? -1.763 -11.841 11.772 1.00 94.94 242 SER A N 1
ATOM 1859 C CA . SER A 1 242 ? -2.201 -12.493 13.009 1.00 94.94 242 SER A CA 1
ATOM 1860 C C . SER A 1 242 ? -2.551 -11.482 14.103 1.00 94.94 242 SER A C 1
ATOM 1862 O O . SER A 1 242 ? -3.530 -11.661 14.831 1.00 94.94 242 SER A O 1
ATOM 1864 N N . GLU A 1 243 ? -1.770 -10.412 14.232 1.00 92.56 243 GLU A N 1
ATOM 1865 C CA . GLU A 1 243 ? -2.023 -9.345 15.197 1.00 92.56 243 GLU A CA 1
ATOM 1866 C C . GLU A 1 243 ? -3.241 -8.497 14.841 1.00 92.56 243 GLU A C 1
ATOM 1868 O O . GLU A 1 243 ? -4.049 -8.202 15.723 1.00 92.56 243 GLU A O 1
ATOM 1873 N N . LEU A 1 244 ? -3.421 -8.162 13.564 1.00 93.06 244 LEU A N 1
ATOM 1874 C CA . LEU A 1 244 ? -4.588 -7.414 13.113 1.00 93.06 244 LEU A CA 1
ATOM 1875 C C . LEU A 1 244 ? -5.883 -8.199 13.364 1.00 93.06 244 LEU A C 1
ATOM 1877 O O . LEU A 1 244 ? -6.863 -7.648 13.862 1.00 93.06 244 LEU A O 1
ATOM 1881 N N . LEU A 1 245 ? -5.886 -9.512 13.109 1.00 94.12 245 LEU A N 1
ATOM 1882 C CA . LEU A 1 245 ? -7.036 -10.371 13.411 1.00 94.12 245 LEU A CA 1
ATOM 1883 C C . LEU A 1 245 ? -7.366 -10.403 14.912 1.00 94.12 245 LEU A C 1
ATOM 1885 O O . LEU A 1 245 ? -8.545 -10.377 15.274 1.00 94.12 245 LEU A O 1
ATOM 1889 N N . LYS A 1 246 ? -6.349 -10.418 15.787 1.00 94.94 246 LYS A N 1
ATOM 1890 C CA . LYS A 1 246 ? -6.548 -10.310 17.245 1.00 94.94 246 LYS A CA 1
ATOM 1891 C C . LYS A 1 246 ? -7.173 -8.972 17.621 1.00 94.94 246 LYS A C 1
ATOM 1893 O O . LYS A 1 246 ? -8.078 -8.933 18.450 1.00 94.94 246 LYS A O 1
ATOM 1898 N N . ASP A 1 247 ? -6.721 -7.891 17.004 1.00 92.31 247 ASP A N 1
ATOM 1899 C CA . ASP A 1 247 ? -7.249 -6.556 17.257 1.00 92.31 247 ASP A CA 1
ATOM 1900 C C . ASP A 1 247 ? -8.694 -6.399 16.794 1.00 92.31 247 ASP A C 1
ATOM 1902 O O . ASP A 1 247 ? -9.510 -5.867 17.541 1.00 92.31 247 ASP A O 1
ATOM 1906 N N . ILE A 1 248 ? -9.063 -6.959 15.641 1.00 90.38 248 ILE A N 1
ATOM 1907 C CA . ILE A 1 248 ? -10.468 -7.039 15.214 1.00 90.38 248 ILE A CA 1
ATOM 1908 C C . ILE A 1 248 ? -11.316 -7.810 16.239 1.00 90.38 248 ILE A C 1
ATOM 1910 O O . ILE A 1 248 ? -12.472 -7.449 16.482 1.00 90.38 248 ILE A O 1
ATOM 1914 N N . GLY A 1 249 ? -10.756 -8.858 16.852 1.00 90.62 249 GLY A N 1
ATOM 1915 C CA . GLY A 1 249 ? -11.379 -9.574 17.967 1.00 90.62 249 GLY A CA 1
ATOM 1916 C C . GLY A 1 249 ? -11.667 -8.648 19.150 1.00 90.62 249 GLY A C 1
ATOM 1917 O O . GLY A 1 249 ? -12.819 -8.519 19.555 1.00 90.62 249 GLY A O 1
ATOM 1918 N N . LYS A 1 250 ? -10.656 -7.908 19.618 1.00 91.69 250 LYS A N 1
ATOM 1919 C CA . LYS A 1 250 ? -10.796 -6.937 20.720 1.00 91.69 250 LYS A CA 1
ATOM 1920 C C . LYS A 1 250 ? -11.779 -5.810 20.401 1.00 91.69 250 LYS A C 1
ATOM 1922 O O . LYS A 1 250 ? -12.582 -5.429 21.244 1.00 91.69 250 LYS A O 1
ATOM 1927 N N . LEU A 1 251 ? -11.758 -5.284 19.174 1.00 91.62 251 LEU A N 1
ATOM 1928 C CA . LEU A 1 251 ? -12.747 -4.297 18.733 1.00 91.62 251 LEU A CA 1
ATOM 1929 C C . LEU A 1 251 ? -14.159 -4.881 18.778 1.00 91.62 251 LEU A C 1
ATOM 1931 O O . LEU A 1 251 ? -15.087 -4.181 19.163 1.00 91.62 251 LEU A O 1
ATOM 1935 N N . SER A 1 252 ? -14.323 -6.160 18.419 1.00 88.00 252 SER A N 1
ATOM 1936 C CA . SER A 1 252 ? -15.617 -6.849 18.475 1.00 88.00 252 SER A CA 1
ATOM 1937 C C . SER A 1 252 ? -16.142 -6.969 19.908 1.00 88.00 252 SER A C 1
ATOM 1939 O O . SER A 1 252 ? -17.341 -6.813 20.116 1.00 88.00 252 SER A O 1
ATOM 1941 N N . GLU A 1 253 ? -15.272 -7.154 20.901 1.00 87.38 253 GLU A N 1
ATOM 1942 C CA . GLU A 1 253 ? -15.663 -7.169 22.319 1.00 87.38 253 GLU A CA 1
ATOM 1943 C C . GLU A 1 253 ? -16.257 -5.825 22.772 1.00 87.38 253 GLU A C 1
ATOM 1945 O O . GLU A 1 253 ? -17.238 -5.808 23.515 1.00 87.38 253 GLU A O 1
ATOM 1950 N N . LEU A 1 254 ? -15.740 -4.699 22.261 1.00 84.50 254 LEU A N 1
ATOM 1951 C CA . LEU A 1 254 ? -16.278 -3.361 22.545 1.00 84.50 254 LEU A CA 1
ATOM 1952 C C . LEU A 1 254 ? -17.660 -3.109 21.930 1.00 84.50 254 LEU A C 1
ATOM 1954 O O . LEU A 1 254 ? -18.342 -2.168 22.327 1.00 84.50 254 LEU A O 1
ATOM 1958 N N . THR A 1 255 ? -18.086 -3.916 20.956 1.00 76.38 255 THR A N 1
ATOM 1959 C CA . THR A 1 255 ? -19.379 -3.715 20.276 1.00 76.38 255 THR A CA 1
ATOM 1960 C C . THR A 1 255 ? -20.572 -4.139 21.133 1.00 76.38 255 THR A C 1
ATOM 1962 O O . THR A 1 255 ? -21.711 -3.770 20.845 1.00 76.38 255 THR A O 1
ATOM 1965 N N . HIS A 1 256 ? -20.326 -4.879 22.217 1.00 79.94 256 HIS A N 1
ATOM 1966 C CA . HIS A 1 256 ? -21.348 -5.234 23.188 1.00 79.94 256 HIS A CA 1
ATOM 1967 C C . HIS A 1 256 ? -21.558 -4.073 24.165 1.00 79.94 256 HIS A C 1
ATOM 1969 O O . HIS A 1 256 ? -20.709 -3.798 25.014 1.00 79.94 256 HIS A O 1
ATOM 1975 N N . VAL A 1 257 ? -22.707 -3.397 24.049 1.00 81.75 257 VAL A N 1
ATOM 1976 C CA . VAL A 1 257 ? -23.107 -2.316 24.961 1.00 81.75 257 VAL A CA 1
ATOM 1977 C C . VAL A 1 257 ? -23.331 -2.908 26.354 1.00 81.75 257 VAL A C 1
ATOM 1979 O O . VAL A 1 257 ? -24.388 -3.459 26.651 1.00 81.75 257 VAL A O 1
ATOM 1982 N N . THR A 1 258 ? -22.303 -2.825 27.193 1.00 85.62 258 THR A N 1
ATOM 1983 C CA . THR A 1 258 ? -22.312 -3.250 28.595 1.00 85.62 258 THR A CA 1
ATOM 1984 C C . THR A 1 258 ? -21.916 -2.070 29.475 1.00 85.62 258 THR A C 1
ATOM 1986 O O . THR A 1 258 ? -21.212 -1.171 29.016 1.00 85.62 258 THR A O 1
ATOM 1989 N N . GLU A 1 259 ? -22.340 -2.078 30.738 1.00 84.06 259 GLU A N 1
ATOM 1990 C CA . GLU A 1 259 ? -21.970 -1.053 31.728 1.00 84.06 259 GLU A CA 1
ATOM 1991 C C . GLU A 1 259 ? -20.445 -0.873 31.794 1.00 84.06 259 GLU A C 1
ATOM 1993 O O . GLU A 1 259 ? -19.940 0.231 31.617 1.00 84.06 259 GLU A O 1
ATOM 1998 N N . ALA A 1 260 ? -19.707 -1.986 31.835 1.00 84.00 260 ALA A N 1
ATOM 1999 C CA . ALA A 1 260 ? -18.247 -1.992 31.838 1.00 84.00 260 ALA A CA 1
ATOM 2000 C C . ALA A 1 260 ? -17.599 -1.342 30.600 1.00 84.00 260 ALA A C 1
ATOM 2002 O O . ALA A 1 260 ? -16.465 -0.881 30.684 1.00 84.00 260 ALA A O 1
ATOM 2003 N N . VAL A 1 261 ? -18.266 -1.324 29.439 1.00 82.56 261 VAL A N 1
ATOM 2004 C CA . VAL A 1 261 ? -17.755 -0.648 28.231 1.00 82.56 261 VAL A CA 1
ATOM 2005 C C . VAL A 1 261 ? -18.113 0.839 28.235 1.00 82.56 261 VAL A C 1
ATOM 2007 O O . VAL A 1 261 ? -17.295 1.650 27.805 1.00 82.56 261 VAL A O 1
ATOM 2010 N N . LEU A 1 262 ? -19.298 1.204 28.733 1.00 84.56 262 LEU A N 1
ATOM 2011 C CA . LEU A 1 262 ? -19.755 2.597 28.825 1.00 84.56 262 LEU A CA 1
ATOM 2012 C C . LEU A 1 262 ? -18.990 3.399 29.889 1.00 84.56 262 LEU A C 1
ATOM 2014 O O . LEU A 1 262 ? -18.788 4.599 29.728 1.00 84.56 262 LEU A O 1
ATOM 2018 N N . GLU A 1 263 ? -18.533 2.734 30.949 1.00 83.56 263 GLU A N 1
ATOM 2019 C CA . GLU A 1 263 ? -17.753 3.346 32.031 1.00 83.56 263 GLU A CA 1
ATOM 2020 C C . GLU A 1 263 ? -16.252 3.454 31.726 1.00 83.56 263 GLU A C 1
ATOM 2022 O O . GLU A 1 263 ? -15.507 4.039 32.514 1.00 83.56 263 GLU A O 1
ATOM 2027 N N . LYS A 1 264 ? -15.787 2.931 30.579 1.00 79.25 264 LYS A N 1
ATOM 2028 C CA . LYS A 1 264 ? -14.373 3.027 30.197 1.00 79.25 264 LYS A CA 1
ATOM 2029 C C . LYS A 1 264 ? -13.918 4.479 30.120 1.00 79.25 264 LYS A C 1
ATOM 2031 O O . LYS A 1 264 ? -14.564 5.360 29.541 1.00 79.25 264 LYS A O 1
ATOM 2036 N N . THR A 1 265 ? -12.718 4.704 30.625 1.00 75.06 265 THR A N 1
ATOM 2037 C CA . THR A 1 265 ? -12.003 5.971 30.520 1.00 75.06 265 THR A CA 1
ATOM 2038 C C . THR A 1 265 ? -11.189 6.037 29.227 1.00 75.06 265 THR A C 1
ATOM 2040 O O . THR A 1 265 ? -10.879 5.022 28.597 1.00 75.06 265 THR A O 1
ATOM 2043 N N . TYR A 1 266 ? -10.787 7.246 28.831 1.00 68.81 266 TYR A N 1
ATOM 2044 C CA . TYR A 1 266 ? -9.839 7.430 27.728 1.00 68.81 266 TYR A CA 1
ATOM 2045 C C . TYR A 1 266 ? -8.524 6.683 27.956 1.00 68.81 266 TYR A C 1
ATOM 2047 O O . TYR A 1 266 ? -8.013 6.076 27.019 1.00 68.81 266 TYR A O 1
ATOM 2055 N N . ALA A 1 267 ? -7.997 6.687 29.182 1.00 68.06 267 ALA A N 1
ATOM 2056 C CA . ALA A 1 267 ? -6.743 6.012 29.516 1.00 68.06 267 ALA A CA 1
ATOM 2057 C C . ALA A 1 267 ? -6.809 4.494 29.266 1.00 68.06 267 ALA A C 1
ATOM 2059 O O . ALA A 1 267 ? -5.832 3.898 28.823 1.00 68.06 267 ALA A O 1
ATOM 2060 N N . GLU A 1 268 ? -7.971 3.878 29.486 1.00 76.00 268 GLU A N 1
ATOM 2061 C CA . GLU A 1 268 ? -8.178 2.445 29.252 1.00 76.00 268 GLU A CA 1
ATOM 2062 C C . GLU A 1 268 ? -8.428 2.108 27.779 1.00 76.00 268 GLU A C 1
ATOM 2064 O O . GLU A 1 268 ? -8.035 1.038 27.316 1.00 76.00 268 GLU A O 1
ATOM 2069 N N . ALA A 1 269 ? -9.105 2.989 27.037 1.00 77.25 269 ALA A N 1
ATOM 2070 C CA . ALA A 1 269 ? -9.499 2.727 25.654 1.00 77.25 269 ALA A CA 1
ATOM 2071 C C . ALA A 1 269 ? -8.414 3.108 24.630 1.00 77.25 269 ALA A C 1
ATOM 2073 O O . ALA A 1 269 ? -8.268 2.448 23.600 1.00 77.25 269 ALA A O 1
ATOM 2074 N N . THR A 1 270 ? -7.625 4.146 24.924 1.00 76.06 270 THR A N 1
ATOM 2075 C CA . THR A 1 270 ? -6.597 4.694 24.025 1.00 76.06 270 THR A CA 1
ATOM 2076 C C . THR A 1 270 ? -5.581 3.645 23.558 1.00 76.06 270 THR A C 1
ATOM 2078 O O . THR A 1 270 ? -5.402 3.524 22.347 1.00 76.06 270 THR A O 1
ATOM 2081 N N . PRO A 1 271 ? -4.957 2.830 24.437 1.00 78.75 271 PRO A N 1
ATOM 2082 C CA . PRO A 1 271 ? -3.924 1.884 24.010 1.00 78.75 271 PRO A CA 1
ATOM 2083 C C . PRO A 1 271 ? -4.430 0.876 22.974 1.00 78.75 271 PRO A C 1
ATOM 2085 O O . PRO A 1 271 ? -3.704 0.511 22.051 1.00 78.75 271 PRO A O 1
ATOM 2088 N N . LEU A 1 272 ? -5.693 0.456 23.097 1.00 87.00 272 LEU A N 1
ATOM 2089 C CA . LEU A 1 272 ? -6.320 -0.449 22.142 1.00 87.00 272 LEU A CA 1
ATOM 2090 C C . LEU A 1 272 ? -6.472 0.212 20.768 1.00 87.00 272 LEU A C 1
ATOM 2092 O O . LEU A 1 272 ? -6.047 -0.366 19.770 1.00 87.00 272 LEU A O 1
ATOM 2096 N N . PHE A 1 273 ? -7.050 1.412 20.701 1.00 87.06 273 PHE A N 1
ATOM 2097 C CA . PHE A 1 273 ? -7.280 2.081 19.419 1.00 87.06 273 PHE A CA 1
ATOM 2098 C C . PHE A 1 273 ? -5.980 2.537 18.748 1.00 87.06 273 PHE A C 1
ATOM 2100 O O . PHE A 1 273 ? -5.849 2.391 17.532 1.00 87.06 273 PHE A O 1
ATOM 2107 N N . THR A 1 274 ? -4.989 2.996 19.520 1.00 80.25 274 THR A N 1
ATOM 2108 C CA . THR A 1 274 ? -3.642 3.290 19.007 1.00 80.25 274 THR A CA 1
ATOM 2109 C C . THR A 1 274 ? -3.020 2.048 18.375 1.00 80.25 274 THR A C 1
ATOM 2111 O O . THR A 1 274 ? -2.577 2.103 17.228 1.00 80.25 274 THR A O 1
ATOM 2114 N N . ALA A 1 275 ? -3.039 0.912 19.081 1.00 83.88 275 ALA A N 1
ATOM 2115 C CA . ALA A 1 275 ? -2.461 -0.334 18.584 1.00 83.88 275 ALA A CA 1
ATOM 2116 C C . ALA A 1 275 ? -3.160 -0.826 17.305 1.00 83.88 275 ALA A C 1
ATOM 2118 O O . ALA A 1 275 ? -2.489 -1.233 16.356 1.00 83.88 275 ALA A O 1
ATOM 2119 N N . VAL A 1 276 ? -4.492 -0.723 17.251 1.00 91.94 276 VAL A N 1
ATOM 2120 C CA . VAL A 1 276 ? -5.295 -1.053 16.063 1.00 91.94 276 VAL A CA 1
ATOM 2121 C C . VAL A 1 276 ? -4.872 -0.201 14.867 1.00 91.94 276 VAL A C 1
ATOM 2123 O O . VAL A 1 276 ? -4.601 -0.738 13.795 1.00 91.94 276 VAL A O 1
ATOM 2126 N N . MET A 1 277 ? -4.790 1.123 15.033 1.00 87.62 277 MET A N 1
ATOM 2127 C CA . MET A 1 277 ? -4.412 2.035 13.949 1.00 87.62 277 MET A CA 1
ATOM 2128 C C . MET A 1 277 ? -2.968 1.817 13.484 1.00 87.62 277 MET A C 1
ATOM 2130 O O . MET A 1 277 ? -2.704 1.812 12.282 1.00 87.62 277 MET A O 1
ATOM 2134 N N . GLN A 1 278 ? -2.041 1.576 14.414 1.00 84.06 278 GLN A N 1
ATOM 2135 C CA . GLN A 1 278 ? -0.650 1.242 14.098 1.00 84.06 278 GLN A CA 1
ATOM 2136 C C . GLN A 1 278 ? -0.547 -0.047 13.283 1.00 84.06 278 GLN A C 1
ATOM 2138 O O . GLN A 1 278 ? 0.114 -0.067 12.248 1.00 84.06 278 GLN A O 1
ATOM 2143 N N . ARG A 1 279 ? -1.229 -1.116 13.702 1.00 89.06 279 ARG A N 1
ATOM 2144 C CA . ARG A 1 279 ? -1.235 -2.384 12.956 1.00 89.06 279 ARG A CA 1
ATOM 2145 C C . ARG A 1 279 ? -1.920 -2.262 11.611 1.00 89.06 279 ARG A C 1
ATOM 2147 O O . ARG A 1 279 ? -1.493 -2.907 10.659 1.00 89.06 279 ARG A O 1
ATOM 2154 N N . PHE A 1 280 ? -2.935 -1.412 11.507 1.00 94.38 280 PHE A N 1
ATOM 2155 C CA . PHE A 1 280 ? -3.565 -1.154 10.225 1.00 94.38 280 PHE A CA 1
ATOM 2156 C C . PHE A 1 280 ? -2.622 -0.412 9.263 1.00 94.38 280 PHE A C 1
ATOM 2158 O O . PHE A 1 280 ? -2.531 -0.781 8.096 1.00 94.38 280 PHE A O 1
ATOM 2165 N N . LEU A 1 281 ? -1.829 0.546 9.755 1.00 86.00 281 LEU A N 1
ATOM 2166 C CA . LEU A 1 281 ? -0.745 1.148 8.968 1.00 86.00 281 LEU A CA 1
ATOM 2167 C C . LEU A 1 281 ? 0.320 0.136 8.560 1.00 86.00 281 LEU A C 1
ATOM 2169 O O . LEU A 1 281 ? 0.798 0.201 7.433 1.00 86.00 281 LEU A O 1
ATOM 2173 N N . LEU A 1 282 ? 0.692 -0.785 9.453 1.00 85.00 282 LEU A N 1
ATOM 2174 C CA . LEU A 1 282 ? 1.645 -1.847 9.127 1.00 85.00 282 LEU A CA 1
ATOM 2175 C C . LEU A 1 282 ? 1.112 -2.767 8.027 1.00 85.00 282 LEU A C 1
ATOM 2177 O O . LEU A 1 282 ? 1.886 -3.166 7.167 1.00 85.00 282 LEU A O 1
ATOM 2181 N N . LEU A 1 283 ? -0.193 -3.060 8.010 1.00 93.06 283 LEU A N 1
ATOM 2182 C CA . LEU A 1 283 ? -0.810 -3.781 6.897 1.00 93.06 283 LEU A CA 1
ATOM 2183 C C . LEU A 1 283 ? -0.663 -2.998 5.587 1.00 93.06 283 LEU A C 1
ATOM 2185 O O . LEU A 1 283 ? -0.198 -3.564 4.606 1.00 93.06 283 LEU A O 1
ATOM 2189 N N . ILE A 1 284 ? -1.032 -1.713 5.564 1.00 90.31 284 ILE A N 1
ATOM 2190 C CA . ILE A 1 284 ? -0.925 -0.899 4.341 1.00 90.31 284 ILE A CA 1
ATOM 2191 C C . ILE A 1 284 ? 0.532 -0.831 3.863 1.00 90.31 284 ILE A C 1
ATOM 2193 O O . ILE A 1 284 ? 0.797 -1.029 2.683 1.00 90.31 284 ILE A O 1
ATOM 2197 N N . ALA A 1 285 ? 1.479 -0.633 4.782 1.00 83.69 285 ALA A N 1
ATOM 2198 C CA . ALA A 1 285 ? 2.902 -0.635 4.462 1.00 83.69 285 ALA A CA 1
ATOM 2199 C C . ALA A 1 285 ? 3.370 -1.993 3.917 1.00 83.69 285 ALA A C 1
ATOM 2201 O O . ALA A 1 285 ? 4.137 -2.024 2.966 1.00 83.69 285 ALA A O 1
ATOM 2202 N N . ALA A 1 286 ? 2.887 -3.115 4.462 1.00 86.19 286 ALA A N 1
ATOM 2203 C CA . ALA A 1 286 ? 3.214 -4.443 3.945 1.00 86.19 286 ALA A CA 1
ATOM 2204 C C . ALA A 1 286 ? 2.694 -4.653 2.513 1.00 86.19 286 ALA A C 1
ATOM 2206 O O . ALA A 1 286 ? 3.396 -5.241 1.697 1.00 86.19 286 ALA A O 1
ATOM 2207 N N . ILE A 1 287 ? 1.500 -4.144 2.190 1.00 89.06 287 ILE A N 1
ATOM 2208 C CA . ILE A 1 287 ? 0.946 -4.174 0.826 1.00 89.06 287 ILE A CA 1
ATOM 2209 C C . ILE A 1 287 ? 1.846 -3.382 -0.133 1.00 89.06 287 ILE A C 1
ATOM 2211 O O . ILE A 1 287 ? 2.206 -3.879 -1.196 1.00 89.06 287 ILE A O 1
ATOM 2215 N N . GLU A 1 288 ? 2.239 -2.167 0.252 1.00 84.12 288 GLU A N 1
ATOM 2216 C CA . GLU A 1 288 ? 3.116 -1.305 -0.552 1.00 84.12 288 GLU A CA 1
ATOM 2217 C C . GLU A 1 288 ? 4.509 -1.925 -0.736 1.00 84.12 288 GLU A C 1
ATOM 2219 O O . GLU A 1 288 ? 5.003 -2.010 -1.857 1.00 84.12 288 GLU A O 1
ATOM 2224 N N . SER A 1 289 ? 5.119 -2.427 0.340 1.00 84.62 289 SER A N 1
ATOM 2225 C CA . SER A 1 289 ? 6.416 -3.106 0.289 1.00 84.62 289 SER A CA 1
ATOM 2226 C C . SER A 1 289 ? 6.392 -4.370 -0.561 1.00 84.62 289 SER A C 1
ATOM 2228 O O . SER A 1 289 ? 7.353 -4.618 -1.274 1.00 84.62 289 SER A O 1
ATOM 2230 N N . SER A 1 290 ? 5.307 -5.147 -0.528 1.00 87.31 290 SER A N 1
ATOM 2231 C CA . SER A 1 290 ? 5.173 -6.322 -1.396 1.00 87.31 290 SER A CA 1
ATOM 2232 C C . SER A 1 290 ? 5.225 -5.939 -2.876 1.00 87.31 290 SER A C 1
ATOM 2234 O O . SER A 1 290 ? 5.924 -6.574 -3.658 1.00 87.31 290 SER A O 1
ATOM 2236 N N . ARG A 1 291 ? 4.527 -4.860 -3.255 1.00 84.81 291 ARG A N 1
ATOM 2237 C CA . ARG A 1 291 ? 4.520 -4.363 -4.637 1.00 84.81 291 ARG A CA 1
ATOM 2238 C C . ARG A 1 291 ? 5.895 -3.866 -5.068 1.00 84.81 291 ARG A C 1
ATOM 2240 O O . ARG A 1 291 ? 6.321 -4.214 -6.160 1.00 84.81 291 ARG A O 1
ATOM 2247 N N . MET A 1 292 ? 6.587 -3.125 -4.199 1.00 83.12 292 MET A N 1
ATOM 2248 C CA . MET A 1 292 ? 7.955 -2.668 -4.472 1.00 83.12 292 MET A CA 1
ATOM 2249 C C . MET A 1 292 ? 8.913 -3.844 -4.675 1.00 83.12 292 MET A C 1
ATOM 2251 O O . MET A 1 292 ? 9.675 -3.828 -5.627 1.00 83.12 292 MET A O 1
ATOM 2255 N N . LEU A 1 293 ? 8.829 -4.895 -3.851 1.00 83.88 293 LEU A N 1
ATOM 2256 C CA . LEU A 1 293 ? 9.671 -6.086 -4.018 1.00 83.88 293 LEU A CA 1
ATOM 2257 C C . LEU A 1 293 ? 9.440 -6.771 -5.371 1.00 83.88 293 LEU A C 1
ATOM 2259 O O . LEU A 1 293 ? 10.394 -7.152 -6.035 1.00 83.88 293 LEU A O 1
ATOM 2263 N N . VAL A 1 294 ? 8.181 -6.891 -5.804 1.00 86.06 294 VAL A N 1
ATOM 2264 C CA . VAL A 1 294 ? 7.862 -7.448 -7.129 1.00 86.06 294 VAL A CA 1
ATOM 2265 C C . VAL A 1 294 ? 8.386 -6.544 -8.248 1.00 86.06 294 VAL A C 1
ATOM 2267 O O . VAL A 1 294 ? 8.923 -7.045 -9.228 1.00 86.06 294 VAL A O 1
ATOM 2270 N N . GLN A 1 295 ? 8.251 -5.223 -8.111 1.00 83.56 295 GLN A N 1
ATOM 2271 C CA . GLN A 1 295 ? 8.786 -4.256 -9.074 1.00 83.56 295 GLN A CA 1
ATOM 2272 C C . GLN A 1 295 ? 10.311 -4.333 -9.181 1.00 83.56 295 GLN A C 1
ATOM 2274 O O . GLN A 1 295 ? 10.829 -4.327 -10.290 1.00 83.56 295 GLN A O 1
ATOM 2279 N N . GLU A 1 296 ? 11.014 -4.427 -8.052 1.00 81.44 296 GLU A N 1
ATOM 2280 C CA . GLU A 1 296 ? 12.473 -4.561 -7.999 1.00 81.44 296 GLU A CA 1
ATOM 2281 C C . GLU A 1 296 ? 12.941 -5.872 -8.645 1.00 81.44 296 GLU A C 1
ATOM 2283 O O . GLU A 1 296 ? 13.884 -5.848 -9.434 1.00 81.44 296 GLU A O 1
ATOM 2288 N N . ASP A 1 297 ? 12.256 -6.990 -8.376 1.00 83.75 297 ASP A N 1
ATOM 2289 C CA . ASP A 1 297 ? 12.559 -8.285 -8.999 1.00 83.75 297 ASP A CA 1
ATOM 2290 C C . ASP A 1 297 ? 12.367 -8.232 -10.527 1.00 83.75 297 ASP A C 1
ATOM 2292 O O . ASP A 1 297 ? 13.216 -8.715 -11.272 1.00 83.75 297 ASP A O 1
ATOM 2296 N N . ILE A 1 298 ? 11.285 -7.605 -11.008 1.00 86.50 298 ILE A N 1
ATOM 2297 C CA . ILE A 1 298 ? 11.034 -7.426 -12.449 1.00 86.50 298 ILE A CA 1
ATOM 2298 C C . ILE A 1 298 ? 12.079 -6.487 -13.070 1.00 86.50 298 ILE A C 1
ATOM 2300 O O . ILE A 1 298 ? 12.639 -6.796 -14.119 1.00 86.50 298 ILE A O 1
ATOM 2304 N N . ALA A 1 299 ? 12.372 -5.353 -12.428 1.00 83.12 299 ALA A N 1
ATOM 2305 C CA . ALA A 1 299 ? 13.336 -4.369 -12.920 1.00 83.12 299 ALA A CA 1
ATOM 2306 C C . ALA A 1 299 ? 14.755 -4.945 -13.039 1.00 83.12 299 ALA A C 1
ATOM 2308 O O . ALA A 1 299 ? 15.466 -4.627 -13.992 1.00 83.12 299 ALA A O 1
ATOM 2309 N N . ALA A 1 300 ? 15.154 -5.820 -12.110 1.00 81.94 300 ALA A N 1
ATOM 2310 C CA . ALA A 1 300 ? 16.458 -6.475 -12.139 1.00 81.94 300 ALA A CA 1
ATOM 2311 C C . ALA A 1 300 ? 16.656 -7.357 -13.384 1.00 81.94 300 ALA A C 1
ATOM 2313 O O . ALA A 1 300 ? 17.759 -7.405 -13.926 1.00 81.94 300 ALA A O 1
ATOM 2314 N N . GLU A 1 301 ? 15.598 -8.023 -13.848 1.00 86.38 301 GLU A N 1
ATOM 2315 C CA . GLU A 1 301 ? 15.635 -8.862 -15.051 1.00 86.38 301 GLU A CA 1
ATOM 2316 C C . GLU A 1 301 ? 15.423 -8.030 -16.333 1.00 86.38 301 GLU A C 1
ATOM 2318 O O . GLU A 1 301 ? 16.035 -8.308 -17.364 1.00 86.38 301 GLU A O 1
ATOM 2323 N N . LEU A 1 302 ? 14.628 -6.951 -16.277 1.00 89.56 302 LEU A N 1
ATOM 2324 C CA . LEU A 1 302 ? 14.290 -6.122 -17.444 1.00 89.56 302 LEU A CA 1
ATOM 2325 C C . LEU A 1 302 ? 15.498 -5.546 -18.181 1.00 89.56 302 LEU A C 1
ATOM 2327 O O . LEU A 1 302 ? 15.475 -5.488 -19.409 1.00 89.56 302 LEU A O 1
ATOM 2331 N N . GLN A 1 303 ? 16.535 -5.133 -17.452 1.00 86.94 303 GLN A N 1
ATOM 2332 C CA . GLN A 1 303 ? 17.726 -4.513 -18.034 1.00 86.94 303 GLN A CA 1
ATOM 2333 C C . GLN A 1 303 ? 18.336 -5.386 -19.142 1.00 86.94 303 GLN A C 1
ATOM 2335 O O . GLN A 1 303 ? 18.505 -4.922 -20.266 1.00 86.94 303 GLN A O 1
ATOM 2340 N N . SER A 1 304 ? 18.596 -6.667 -18.854 1.00 87.56 304 SER A N 1
ATOM 2341 C CA . SER A 1 304 ? 19.213 -7.578 -19.829 1.00 87.56 304 SER A CA 1
ATOM 2342 C C . SER A 1 304 ? 18.302 -7.834 -21.029 1.00 87.56 304 SER A C 1
ATOM 2344 O O . SER A 1 304 ? 18.784 -7.934 -22.152 1.00 87.56 304 SER A O 1
ATOM 2346 N N . HIS A 1 305 ? 16.989 -7.936 -20.803 1.00 90.56 305 HIS A N 1
ATOM 2347 C CA . HIS A 1 305 ? 16.023 -8.159 -21.878 1.00 90.56 305 HIS A CA 1
ATOM 2348 C C . HIS A 1 305 ? 15.919 -6.948 -22.812 1.00 90.56 305 HIS A C 1
ATOM 2350 O O . HIS A 1 305 ? 15.839 -7.111 -24.028 1.00 90.56 305 HIS A O 1
ATOM 2356 N N . LEU A 1 306 ? 15.923 -5.734 -22.257 1.00 92.56 306 LEU A N 1
ATOM 2357 C CA . LEU A 1 306 ? 15.895 -4.502 -23.039 1.00 92.56 306 LEU A CA 1
ATOM 2358 C C . LEU A 1 306 ? 17.207 -4.297 -23.804 1.00 92.56 306 LEU A C 1
ATOM 2360 O O . LEU A 1 306 ? 17.152 -3.963 -24.984 1.00 92.56 306 LEU A O 1
ATOM 2364 N N . ASP A 1 307 ? 18.364 -4.566 -23.191 1.00 90.44 307 ASP A N 1
ATOM 2365 C CA . ASP A 1 307 ? 19.662 -4.525 -23.879 1.00 90.44 307 ASP A CA 1
ATOM 2366 C C . ASP A 1 307 ? 19.686 -5.461 -25.100 1.00 90.44 307 ASP A C 1
ATOM 2368 O O . ASP A 1 307 ? 20.086 -5.054 -26.195 1.00 90.44 307 ASP A O 1
ATOM 2372 N N . ASP A 1 308 ? 19.201 -6.696 -24.948 1.00 90.50 308 ASP A N 1
ATOM 2373 C CA . ASP A 1 308 ? 19.123 -7.666 -26.046 1.00 90.50 308 ASP A CA 1
ATOM 2374 C C . ASP A 1 308 ? 18.190 -7.189 -27.173 1.00 90.50 308 ASP A C 1
ATOM 2376 O O . ASP A 1 308 ? 18.513 -7.347 -28.352 1.00 90.50 308 ASP A O 1
ATOM 2380 N N . ILE A 1 309 ? 17.054 -6.566 -26.837 1.00 92.56 309 ILE A N 1
ATOM 2381 C CA . ILE A 1 309 ? 16.130 -6.000 -27.831 1.00 92.56 309 ILE A CA 1
ATOM 2382 C C . ILE A 1 309 ? 16.787 -4.835 -28.574 1.00 92.56 309 ILE A C 1
ATOM 2384 O O . ILE A 1 309 ? 16.807 -4.824 -29.801 1.00 92.56 309 ILE A O 1
ATOM 2388 N N . PHE A 1 310 ? 17.343 -3.856 -27.859 1.00 91.00 310 PHE A N 1
ATOM 2389 C CA . PHE A 1 310 ? 17.924 -2.666 -28.483 1.00 91.00 310 PHE A CA 1
ATOM 2390 C C . PHE A 1 310 ? 19.170 -2.974 -29.316 1.00 91.00 310 PHE A C 1
ATOM 2392 O O . PHE A 1 310 ? 19.404 -2.312 -30.324 1.00 91.00 310 PHE A O 1
ATOM 2399 N N . THR A 1 311 ? 19.960 -3.978 -28.936 1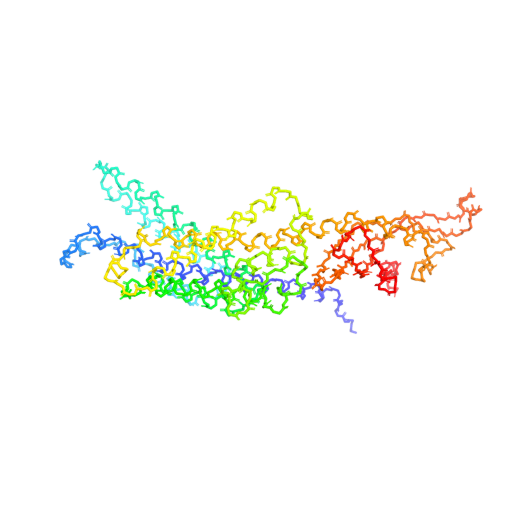.00 86.94 311 THR A N 1
ATOM 2400 C CA . THR A 1 311 ? 21.146 -4.389 -29.705 1.00 86.94 311 THR A CA 1
ATOM 2401 C C . THR A 1 311 ? 20.829 -5.371 -30.837 1.00 86.94 311 THR A C 1
ATOM 2403 O O . THR A 1 311 ? 21.582 -5.440 -31.813 1.00 86.94 311 THR A O 1
ATOM 2406 N N . GLY A 1 312 ? 19.741 -6.138 -30.720 1.00 84.81 312 GLY A N 1
ATOM 2407 C CA . GLY A 1 312 ? 19.328 -7.151 -31.693 1.00 84.81 312 GLY A CA 1
ATOM 2408 C C . GLY A 1 312 ? 18.363 -6.656 -32.771 1.00 84.81 312 GLY A C 1
ATOM 2409 O O . GLY A 1 312 ? 18.390 -7.181 -33.889 1.00 84.81 312 GLY A O 1
ATOM 2410 N N . ASP A 1 313 ? 17.547 -5.649 -32.460 1.00 82.81 313 ASP A N 1
ATOM 2411 C CA . ASP A 1 313 ? 16.495 -5.145 -33.340 1.00 82.81 313 ASP A CA 1
ATOM 2412 C C . ASP A 1 313 ? 16.830 -3.793 -33.976 1.00 82.81 313 ASP A C 1
ATOM 2414 O O . ASP A 1 313 ? 17.726 -3.053 -33.576 1.00 82.81 313 ASP A O 1
ATOM 2418 N N . PHE A 1 314 ? 16.044 -3.463 -34.996 1.00 80.75 314 PHE A N 1
ATOM 2419 C CA . PHE A 1 314 ? 16.083 -2.186 -35.688 1.00 80.75 314 PHE A CA 1
ATOM 2420 C C . PHE A 1 314 ? 14.910 -1.304 -35.250 1.00 80.75 314 PHE A C 1
ATOM 2422 O O . PHE A 1 314 ? 13.785 -1.794 -35.130 1.00 80.75 314 PHE A O 1
ATOM 2429 N N . PHE A 1 315 ? 15.170 -0.016 -35.028 1.00 87.38 315 PHE A N 1
ATOM 2430 C CA . PHE A 1 315 ? 14.173 0.990 -34.661 1.00 87.38 315 PHE A CA 1
ATOM 2431 C C . PHE A 1 315 ? 14.241 2.144 -35.660 1.00 87.38 315 PHE A C 1
ATOM 2433 O O . PHE A 1 315 ? 15.277 2.807 -35.762 1.00 87.38 315 PHE A O 1
ATOM 2440 N N . ASP A 1 316 ? 13.146 2.377 -36.385 1.00 87.00 316 ASP A N 1
ATOM 2441 C CA . ASP A 1 316 ? 13.064 3.404 -37.433 1.00 87.00 316 ASP A CA 1
ATOM 2442 C C . ASP A 1 316 ? 13.365 4.805 -36.869 1.00 87.00 316 ASP A C 1
ATOM 2444 O O . ASP A 1 316 ? 14.000 5.631 -37.529 1.00 87.00 316 ASP A O 1
ATOM 2448 N N . GLU A 1 317 ? 12.956 5.054 -35.621 1.00 90.19 317 GLU A N 1
ATOM 2449 C CA . GLU A 1 317 ? 13.184 6.301 -34.892 1.00 90.19 317 GLU A CA 1
ATOM 2450 C C . GLU A 1 317 ? 14.679 6.597 -34.717 1.00 90.19 317 GLU A C 1
ATOM 2452 O O . GLU A 1 317 ? 15.109 7.738 -34.877 1.00 90.19 317 GLU A O 1
ATOM 2457 N N . LEU A 1 318 ? 15.490 5.570 -34.442 1.00 90.50 318 LEU A N 1
ATOM 2458 C CA . LEU A 1 318 ? 16.932 5.707 -34.226 1.00 90.50 318 LEU A CA 1
ATOM 2459 C C . LEU A 1 318 ? 17.731 5.700 -35.535 1.00 90.50 318 LEU A C 1
ATOM 2461 O O . LEU A 1 318 ? 18.758 6.378 -35.645 1.00 90.50 318 LEU A O 1
ATOM 2465 N N . ASP A 1 319 ? 17.286 4.944 -36.539 1.00 86.19 319 ASP A N 1
ATOM 2466 C CA . ASP A 1 319 ? 18.005 4.825 -37.813 1.00 86.19 319 ASP A CA 1
ATOM 2467 C C . ASP A 1 319 ? 18.013 6.135 -38.606 1.00 86.19 319 ASP A C 1
ATOM 2469 O O . ASP A 1 319 ? 18.987 6.457 -39.283 1.00 86.19 319 ASP A O 1
ATOM 2473 N N . CYS A 1 320 ? 16.969 6.955 -38.467 1.00 87.12 320 CYS A N 1
ATOM 2474 C CA . CYS A 1 320 ? 16.898 8.233 -39.171 1.00 87.12 320 CYS A CA 1
ATOM 2475 C C . CYS A 1 320 ? 17.894 9.292 -38.657 1.00 87.12 320 CYS A C 1
ATOM 2477 O O . CYS A 1 320 ? 18.065 10.331 -39.299 1.00 87.12 320 CYS A O 1
ATOM 2479 N N . LEU A 1 321 ? 18.554 9.043 -37.519 1.00 89.94 321 LEU A N 1
ATOM 2480 C CA . LEU A 1 321 ? 19.377 10.037 -36.834 1.00 89.94 321 LEU A CA 1
ATOM 2481 C C . LEU A 1 321 ? 20.746 10.237 -37.487 1.00 89.94 321 LEU A C 1
ATOM 2483 O O . LEU A 1 321 ? 21.243 11.361 -37.521 1.00 89.94 321 LEU A O 1
ATOM 2487 N N . SER A 1 322 ? 21.386 9.184 -38.004 1.00 89.25 322 SER A N 1
ATOM 2488 C CA . SER A 1 322 ? 22.776 9.257 -38.480 1.00 89.25 322 SER A CA 1
ATOM 2489 C C . SER A 1 322 ? 23.065 8.300 -39.641 1.00 89.25 322 SER A C 1
ATOM 2491 O O . SER A 1 322 ? 22.195 7.567 -40.090 1.00 89.25 322 SER A O 1
ATOM 2493 N N . SER A 1 323 ? 24.293 8.319 -40.181 1.00 88.19 323 SER A N 1
ATOM 2494 C CA . SER A 1 323 ? 24.677 7.354 -41.230 1.00 88.19 323 SER A CA 1
ATOM 2495 C C . SER A 1 323 ? 24.819 5.936 -40.676 1.00 88.19 323 SER A C 1
ATOM 2497 O O . SER A 1 323 ? 24.568 4.967 -41.392 1.00 88.19 323 SER A O 1
ATOM 2499 N N . HIS A 1 324 ? 25.240 5.825 -39.414 1.00 88.56 324 HIS A N 1
ATOM 2500 C CA . HIS A 1 324 ? 25.267 4.579 -38.665 1.00 88.56 324 HIS A CA 1
ATOM 2501 C C . HIS A 1 324 ? 24.886 4.865 -37.210 1.00 88.56 324 HIS A C 1
ATOM 2503 O O . HIS A 1 324 ? 25.691 5.416 -36.460 1.00 88.56 324 HIS A O 1
ATOM 2509 N N . THR A 1 325 ? 23.676 4.466 -36.818 1.00 90.62 325 THR A N 1
ATOM 2510 C CA . THR A 1 325 ? 23.226 4.509 -35.423 1.00 90.62 325 THR A CA 1
ATOM 2511 C C . THR A 1 325 ? 23.450 3.145 -34.778 1.00 90.62 325 THR A C 1
ATOM 2513 O O . THR A 1 325 ? 23.072 2.117 -35.342 1.00 90.62 325 THR A O 1
ATOM 2516 N N . ARG A 1 326 ? 24.090 3.118 -33.606 1.00 90.50 326 ARG A N 1
ATOM 2517 C CA . ARG A 1 326 ? 24.374 1.883 -32.862 1.00 90.50 326 ARG A CA 1
ATOM 2518 C C . ARG A 1 326 ? 23.923 2.021 -31.409 1.00 90.50 326 ARG A C 1
ATOM 2520 O O . ARG A 1 326 ? 24.615 2.697 -30.641 1.00 90.50 326 ARG A O 1
ATOM 2527 N N . PRO A 1 327 ? 22.809 1.381 -31.018 1.00 92.00 327 PRO A N 1
ATOM 2528 C CA . PRO A 1 327 ? 22.446 1.234 -29.614 1.00 92.00 327 PRO A CA 1
ATOM 2529 C C . PRO A 1 327 ? 23.563 0.504 -28.858 1.00 92.00 327 PRO A C 1
ATOM 2531 O O . PRO A 1 327 ? 24.042 -0.540 -29.300 1.00 92.00 327 PRO A O 1
ATOM 2534 N N . GLN A 1 328 ? 24.011 1.082 -27.749 1.00 88.81 328 GLN A N 1
ATOM 2535 C CA . GLN A 1 328 ? 25.080 0.543 -26.902 1.00 88.81 328 GLN A CA 1
ATOM 2536 C C . GLN A 1 328 ? 24.519 -0.195 -25.685 1.00 88.81 328 GLN A C 1
ATOM 2538 O O . GLN A 1 328 ? 25.154 -1.120 -25.183 1.00 88.81 328 GLN A O 1
ATOM 2543 N N . GLY A 1 329 ? 23.341 0.221 -25.224 1.00 87.81 329 GLY A N 1
ATOM 2544 C CA . GLY A 1 329 ? 22.628 -0.359 -24.095 1.00 87.81 329 GLY A CA 1
ATOM 2545 C C . GLY A 1 329 ? 21.545 0.587 -23.591 1.00 87.81 329 GLY A C 1
ATOM 2546 O O . GLY A 1 329 ? 21.418 1.718 -24.072 1.00 87.81 329 GLY A O 1
ATOM 2547 N N . VAL A 1 330 ? 20.767 0.114 -22.627 1.00 91.75 330 VAL A N 1
ATOM 2548 C CA . VAL A 1 330 ? 19.760 0.910 -21.933 1.00 91.75 330 VAL A CA 1
ATOM 2549 C C . VAL A 1 330 ? 20.224 1.296 -20.534 1.00 91.75 330 VAL A C 1
ATOM 2551 O O . VAL A 1 330 ? 21.047 0.629 -19.909 1.00 91.75 330 VAL A O 1
ATOM 2554 N N . SER A 1 331 ? 19.685 2.391 -20.028 1.00 88.06 331 SER A N 1
ATOM 2555 C CA . SER A 1 331 ? 19.939 2.919 -18.695 1.00 88.06 331 SER A CA 1
ATOM 2556 C C . SER A 1 331 ? 18.646 3.467 -18.092 1.00 88.06 331 SER A C 1
ATOM 2558 O O . SER A 1 331 ? 17.630 3.599 -18.777 1.00 88.06 331 SER A O 1
ATOM 2560 N N . ASP A 1 332 ? 18.670 3.729 -16.783 1.00 86.19 332 AS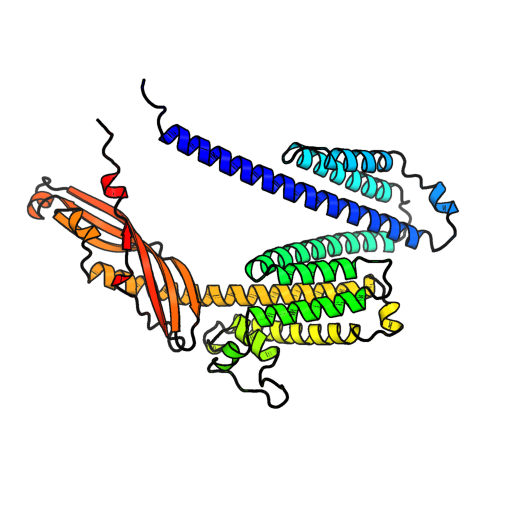P A N 1
ATOM 2561 C CA . ASP A 1 332 ? 17.562 4.341 -16.037 1.00 86.19 332 ASP A CA 1
ATOM 2562 C C . ASP A 1 332 ? 16.201 3.636 -16.219 1.00 86.19 332 ASP A C 1
ATOM 2564 O O . ASP A 1 332 ? 15.154 4.275 -16.249 1.00 86.19 332 ASP A O 1
ATOM 2568 N N . VAL A 1 333 ? 16.214 2.302 -16.332 1.00 86.56 333 VAL A N 1
ATOM 2569 C CA . VAL A 1 333 ? 14.996 1.496 -16.488 1.00 86.56 333 VAL A CA 1
ATOM 2570 C C . VAL A 1 333 ? 14.186 1.502 -15.191 1.00 86.56 333 VAL A C 1
ATOM 2572 O O . VAL A 1 333 ? 14.624 0.984 -14.161 1.00 86.56 333 VAL A O 1
ATOM 2575 N N . GLU A 1 334 ? 12.968 2.034 -15.256 1.00 84.88 334 GLU A N 1
ATOM 2576 C CA . GLU A 1 334 ? 12.024 2.088 -14.143 1.00 84.88 334 GLU A CA 1
ATOM 2577 C C . GLU A 1 334 ? 10.678 1.463 -14.527 1.00 84.88 334 GLU A C 1
ATOM 2579 O O . GLU A 1 334 ? 10.062 1.806 -15.539 1.00 84.88 334 GLU A O 1
ATOM 2584 N N . VAL A 1 335 ? 10.176 0.572 -13.667 1.00 86.44 335 VAL A N 1
ATOM 2585 C CA . VAL A 1 335 ? 8.806 0.055 -13.754 1.00 86.44 335 VAL A CA 1
ATOM 2586 C C . VAL A 1 335 ? 7.873 1.003 -13.008 1.00 86.44 335 VAL A C 1
ATOM 2588 O O . VAL A 1 335 ? 7.890 1.078 -11.781 1.00 86.44 335 VAL A O 1
ATOM 2591 N N . THR A 1 336 ? 7.024 1.705 -13.751 1.00 83.12 336 THR A N 1
ATOM 2592 C CA . THR A 1 336 ? 6.116 2.727 -13.200 1.00 83.12 336 THR A CA 1
ATOM 2593 C C . THR A 1 336 ? 4.709 2.203 -12.952 1.00 83.12 336 THR A C 1
ATOM 2595 O O . THR A 1 336 ? 4.015 2.671 -12.047 1.00 83.12 336 THR A O 1
ATOM 2598 N N . GLU A 1 337 ? 4.299 1.185 -13.703 1.00 83.19 337 GLU A N 1
ATOM 2599 C CA . GLU A 1 337 ? 2.969 0.599 -13.630 1.00 83.19 337 GLU A CA 1
ATOM 2600 C C . GLU A 1 337 ? 3.079 -0.913 -13.470 1.00 83.19 337 GLU A C 1
ATOM 2602 O O . GLU A 1 337 ? 3.844 -1.565 -14.175 1.00 83.19 337 GLU A O 1
ATOM 2607 N N . VAL A 1 338 ? 2.312 -1.474 -12.531 1.00 84.19 338 VAL A N 1
ATOM 2608 C CA . VAL A 1 338 ? 2.194 -2.922 -12.335 1.00 84.19 338 VAL A CA 1
ATOM 2609 C C . VAL A 1 338 ? 0.750 -3.268 -12.026 1.00 84.19 338 VAL A C 1
ATOM 2611 O O . VAL A 1 338 ? 0.144 -2.726 -11.094 1.00 84.19 338 VAL A O 1
ATOM 2614 N N . THR A 1 339 ? 0.215 -4.217 -12.780 1.00 82.12 339 THR A N 1
ATOM 2615 C CA . THR A 1 339 ? -1.111 -4.783 -12.564 1.00 82.12 339 THR A CA 1
ATOM 2616 C C . THR A 1 339 ? -1.024 -6.301 -12.492 1.00 82.12 339 THR A C 1
ATOM 2618 O O . THR A 1 339 ? -0.186 -6.924 -13.133 1.00 82.12 339 THR A O 1
ATOM 2621 N N . PHE A 1 340 ? -1.855 -6.894 -11.638 1.00 81.62 340 PHE A N 1
ATOM 2622 C CA . PHE A 1 340 ? -1.853 -8.329 -11.376 1.00 81.62 340 PHE A CA 1
ATOM 2623 C C . PHE A 1 340 ? -3.124 -8.937 -11.965 1.00 81.62 340 PHE A C 1
ATOM 2625 O O . PHE A 1 340 ? -4.222 -8.523 -11.583 1.00 81.62 340 PHE A O 1
ATOM 2632 N N . ASP A 1 341 ? -2.966 -9.928 -12.835 1.00 78.56 341 ASP A N 1
ATOM 2633 C CA . ASP A 1 341 ? -4.026 -10.828 -13.289 1.00 78.56 341 ASP A CA 1
ATOM 2634 C C . ASP A 1 341 ? -3.863 -12.219 -12.635 1.00 78.56 341 ASP A C 1
ATOM 2636 O O . ASP A 1 341 ? -3.049 -12.403 -11.726 1.00 78.56 341 ASP A O 1
ATOM 2640 N N . GLU A 1 342 ? -4.672 -13.202 -13.036 1.00 77.62 342 GLU A N 1
ATOM 2641 C CA . GLU A 1 342 ? -4.677 -14.573 -12.508 1.00 77.62 342 GLU A CA 1
ATOM 2642 C C . GLU A 1 342 ? -3.330 -15.284 -12.700 1.00 77.62 342 GLU A C 1
ATOM 2644 O O . GLU A 1 342 ? -2.785 -15.826 -11.737 1.00 77.62 342 GLU A O 1
ATOM 2649 N N . ASP A 1 343 ? -2.771 -15.209 -13.911 1.00 85.81 343 ASP A N 1
ATOM 2650 C CA . ASP A 1 343 ? -1.539 -15.915 -14.291 1.00 85.81 343 ASP A CA 1
ATOM 2651 C C . ASP A 1 343 ? -0.368 -14.979 -14.632 1.00 85.81 343 ASP A C 1
ATOM 2653 O O . ASP A 1 343 ? 0.788 -15.414 -14.653 1.00 85.81 343 ASP A O 1
ATOM 2657 N N . TRP A 1 344 ? -0.651 -13.697 -14.871 1.00 89.75 344 TRP A N 1
ATOM 2658 C CA . TRP A 1 344 ? 0.300 -12.722 -15.402 1.00 89.75 344 TRP A CA 1
ATOM 2659 C C . TRP A 1 344 ? 0.370 -11.463 -14.545 1.00 89.75 344 TRP A C 1
ATOM 2661 O O . TRP A 1 344 ? -0.586 -11.078 -13.872 1.00 89.75 344 TRP A O 1
ATOM 2671 N N . ILE A 1 345 ? 1.529 -10.822 -14.585 1.00 90.19 345 ILE A N 1
ATOM 2672 C CA . ILE A 1 345 ? 1.749 -9.470 -14.093 1.00 90.19 345 ILE A CA 1
ATOM 2673 C C . ILE A 1 345 ? 2.049 -8.620 -15.319 1.00 90.19 345 ILE A C 1
ATOM 2675 O O . ILE A 1 345 ? 3.095 -8.807 -15.939 1.00 90.19 345 ILE A O 1
ATOM 2679 N N . ASP A 1 346 ? 1.142 -7.714 -15.664 1.00 91.56 346 ASP A N 1
ATOM 2680 C CA . ASP A 1 346 ? 1.377 -6.733 -16.720 1.00 91.56 346 ASP A CA 1
ATOM 2681 C C . ASP A 1 346 ? 2.084 -5.520 -16.115 1.00 91.56 346 ASP A C 1
ATOM 2683 O O . ASP A 1 346 ? 1.716 -5.049 -15.030 1.00 91.56 346 ASP A O 1
ATOM 2687 N N . PHE A 1 347 ? 3.094 -5.010 -16.809 1.00 91.88 347 PHE A N 1
ATOM 2688 C CA . PHE A 1 347 ? 3.887 -3.878 -16.353 1.00 91.88 347 PHE A CA 1
ATOM 2689 C C . PHE A 1 347 ? 4.157 -2.873 -17.473 1.00 91.88 347 PHE A C 1
ATOM 2691 O O . PHE A 1 347 ? 4.189 -3.211 -18.656 1.00 91.88 347 PHE A O 1
ATOM 2698 N N . GLY A 1 348 ? 4.373 -1.625 -17.067 1.00 93.12 348 GLY A N 1
ATOM 2699 C CA . GLY A 1 348 ? 4.752 -0.517 -17.935 1.00 93.12 348 GLY A CA 1
ATOM 2700 C C . GLY A 1 348 ? 5.879 0.292 -17.308 1.00 93.12 348 GLY A C 1
ATOM 2701 O O . GLY A 1 348 ? 5.971 0.416 -16.080 1.00 93.12 348 GLY A O 1
ATOM 2702 N N . GLY A 1 349 ? 6.756 0.836 -18.140 1.00 92.50 349 GLY A N 1
ATOM 2703 C CA . GLY A 1 349 ? 7.955 1.504 -17.667 1.00 92.50 349 GLY A CA 1
ATOM 2704 C C . GLY A 1 349 ? 8.540 2.503 -18.646 1.00 92.50 349 GLY A C 1
ATOM 2705 O O . GLY A 1 349 ? 8.045 2.704 -19.757 1.00 92.50 349 GLY A O 1
ATOM 2706 N N . ASN A 1 350 ? 9.604 3.143 -18.185 1.00 93.94 350 ASN A N 1
ATOM 2707 C CA . ASN A 1 350 ? 10.425 4.045 -18.973 1.00 93.94 350 ASN A CA 1
ATOM 2708 C C . ASN A 1 350 ? 11.906 3.702 -18.790 1.00 93.94 350 ASN A C 1
ATOM 2710 O O . ASN A 1 350 ? 12.274 2.984 -17.862 1.00 93.94 350 ASN A O 1
ATOM 2714 N N . GLY A 1 351 ? 12.727 4.177 -19.714 1.00 92.50 351 GLY A N 1
ATOM 2715 C CA . GLY A 1 351 ? 14.177 4.070 -19.658 1.00 92.50 351 GLY A CA 1
ATOM 2716 C C . GLY A 1 351 ? 14.815 5.009 -20.670 1.00 92.50 351 GLY A C 1
ATOM 2717 O O . GLY A 1 351 ? 14.120 5.776 -21.340 1.00 92.50 351 GLY A O 1
ATOM 2718 N N . SER A 1 352 ? 16.133 4.939 -20.796 1.00 94.19 352 SER A N 1
ATOM 2719 C CA . SER A 1 352 ? 16.892 5.656 -21.817 1.00 94.19 352 SER A CA 1
ATOM 2720 C C . SER A 1 352 ? 17.752 4.689 -22.613 1.00 94.19 352 SER A C 1
ATOM 2722 O O . SER A 1 352 ? 18.320 3.762 -22.045 1.00 94.19 352 SER A O 1
ATOM 2724 N N . VAL A 1 353 ? 17.836 4.868 -23.930 1.00 94.88 353 VAL A N 1
ATOM 2725 C CA . VAL A 1 353 ? 18.751 4.105 -24.785 1.00 94.88 353 VAL A CA 1
ATOM 2726 C C . VAL A 1 353 ? 19.934 4.977 -25.170 1.00 94.88 353 VAL A C 1
ATOM 2728 O O . VAL A 1 353 ? 19.776 6.040 -25.774 1.00 94.88 353 VAL A O 1
ATOM 2731 N N . ASP A 1 354 ? 21.134 4.503 -24.850 1.00 93.19 354 ASP A N 1
ATOM 2732 C CA . ASP A 1 354 ? 22.376 5.157 -25.230 1.00 93.19 354 ASP A CA 1
ATOM 2733 C C . ASP A 1 354 ? 22.773 4.716 -26.637 1.00 93.19 354 ASP A C 1
ATOM 2735 O O . ASP A 1 354 ? 22.963 3.531 -26.920 1.00 93.19 354 ASP A O 1
ATOM 2739 N N . CYS A 1 355 ? 22.903 5.683 -27.538 1.00 92.69 355 CYS A N 1
ATOM 2740 C CA . CYS A 1 355 ? 23.215 5.467 -28.941 1.00 92.69 355 CYS A CA 1
ATOM 2741 C C . CYS A 1 355 ? 24.534 6.140 -29.307 1.00 92.69 355 CYS A C 1
ATOM 2743 O O . CYS A 1 355 ? 24.746 7.327 -29.055 1.00 92.69 355 CYS A O 1
ATOM 2745 N N . GLU A 1 356 ? 25.405 5.394 -29.976 1.00 93.19 356 GLU A N 1
ATOM 2746 C CA . GLU A 1 356 ? 26.523 5.961 -30.721 1.00 93.19 356 GLU A CA 1
ATOM 2747 C C . GLU A 1 356 ? 26.022 6.371 -32.111 1.00 93.19 356 GLU A C 1
ATOM 2749 O O . GLU A 1 356 ? 25.459 5.555 -32.848 1.00 93.19 356 GLU A O 1
ATOM 2754 N N . LEU A 1 357 ? 26.200 7.647 -32.447 1.00 92.88 357 LEU A N 1
ATOM 2755 C CA . LEU A 1 357 ? 25.803 8.241 -33.718 1.00 92.88 357 LEU A CA 1
ATOM 2756 C C . LEU A 1 357 ? 27.054 8.550 -34.536 1.00 92.88 357 LEU A C 1
ATOM 2758 O O . LEU A 1 357 ? 27.938 9.277 -34.076 1.00 92.88 357 LEU A O 1
ATOM 2762 N N . GLN A 1 358 ? 27.115 8.024 -35.760 1.00 93.25 358 GLN A N 1
ATOM 2763 C CA . GLN A 1 358 ? 28.244 8.215 -36.669 1.00 93.25 358 GLN A CA 1
ATOM 2764 C C . GLN A 1 358 ? 27.793 8.903 -37.965 1.00 93.25 358 GLN A C 1
ATOM 2766 O O . GLN A 1 358 ? 26.913 8.419 -38.687 1.00 93.25 358 GLN A O 1
ATOM 2771 N N . TYR A 1 359 ? 28.455 10.013 -38.298 1.00 90.44 359 TYR A N 1
ATOM 2772 C CA . TYR A 1 359 ? 28.312 10.713 -39.576 1.00 90.44 359 TYR A CA 1
ATOM 2773 C C . TYR A 1 359 ? 29.531 10.471 -40.457 1.00 90.44 359 TYR A C 1
ATOM 2775 O O . TYR A 1 359 ? 30.665 10.795 -40.092 1.00 90.44 359 TYR A O 1
ATOM 2783 N N . GLY A 1 360 ? 29.273 9.936 -41.649 1.00 89.19 360 GLY A N 1
ATOM 2784 C CA . GLY A 1 360 ? 30.309 9.467 -42.563 1.00 89.19 360 GLY A CA 1
ATOM 2785 C C . GLY A 1 360 ? 30.631 7.984 -42.377 1.00 89.19 360 GLY A C 1
ATOM 2786 O O . GLY A 1 360 ? 30.275 7.348 -41.386 1.00 89.19 360 GLY A O 1
ATOM 2787 N N . SER A 1 361 ? 31.305 7.414 -43.370 1.00 89.31 361 SER A N 1
ATOM 2788 C CA . SER A 1 361 ? 31.708 6.007 -43.349 1.00 89.31 361 SER A CA 1
ATOM 2789 C C . SER A 1 361 ? 32.828 5.755 -42.336 1.00 89.31 361 SER A C 1
ATOM 2791 O O . SER A 1 361 ? 33.571 6.668 -41.975 1.00 89.31 361 SER A O 1
ATOM 2793 N N . ASP A 1 362 ? 33.067 4.490 -41.982 1.00 88.88 362 ASP A N 1
ATOM 2794 C CA . ASP A 1 362 ? 34.221 4.090 -41.154 1.00 88.88 362 ASP A CA 1
ATOM 2795 C C . ASP A 1 362 ? 35.566 4.585 -41.727 1.00 88.88 362 ASP A C 1
ATOM 2797 O O . ASP A 1 362 ? 36.559 4.766 -41.017 1.00 88.88 362 ASP A O 1
ATOM 2801 N N . GLY A 1 363 ? 35.626 4.781 -43.049 1.00 89.81 363 GLY A N 1
ATOM 2802 C CA . GLY A 1 363 ? 36.786 5.350 -43.720 1.00 89.81 363 GLY A CA 1
ATOM 2803 C C . GLY A 1 363 ? 36.950 6.846 -43.459 1.00 89.81 363 GLY A C 1
ATOM 2804 O O . GLY A 1 363 ? 38.087 7.295 -43.323 1.00 89.81 363 GLY A O 1
ATOM 2805 N N . ASP A 1 364 ? 35.846 7.592 -43.405 1.00 90.44 364 ASP A N 1
ATOM 2806 C CA . ASP A 1 364 ? 35.836 9.031 -43.123 1.00 90.44 364 ASP A CA 1
ATOM 2807 C C . ASP A 1 364 ? 36.251 9.281 -41.675 1.00 90.44 364 ASP A C 1
ATOM 2809 O O . ASP A 1 364 ? 37.197 10.031 -41.438 1.00 90.44 364 ASP A O 1
ATOM 2813 N N . VAL A 1 365 ? 35.662 8.549 -40.722 1.00 87.44 365 VAL A N 1
ATOM 2814 C CA . VAL A 1 365 ? 36.054 8.600 -39.302 1.00 87.44 365 VAL A CA 1
ATOM 2815 C C . VAL A 1 365 ? 37.555 8.337 -39.142 1.00 87.44 365 VAL A C 1
ATOM 2817 O O . VAL A 1 365 ? 38.273 9.129 -38.533 1.00 87.44 365 VAL A O 1
ATOM 2820 N N . ARG A 1 366 ? 38.093 7.285 -39.779 1.00 88.38 366 ARG A N 1
ATOM 2821 C CA . ARG A 1 366 ? 39.526 6.939 -39.688 1.00 88.38 366 ARG A CA 1
ATOM 2822 C C . ARG A 1 366 ? 40.460 8.017 -40.247 1.00 88.38 366 ARG A C 1
ATOM 2824 O O . ARG A 1 366 ? 41.615 8.097 -39.829 1.00 88.38 366 ARG A O 1
ATOM 2831 N N . ARG A 1 367 ? 39.999 8.801 -41.224 1.00 91.06 367 ARG A N 1
ATOM 2832 C CA . ARG A 1 367 ? 40.757 9.920 -41.806 1.00 91.06 367 ARG A CA 1
ATOM 2833 C C . ARG A 1 367 ? 40.597 11.223 -41.022 1.00 91.06 367 ARG A C 1
ATOM 2835 O O . ARG A 1 367 ? 41.345 12.157 -41.292 1.00 91.06 367 ARG A O 1
ATOM 2842 N N . GLY A 1 368 ? 39.690 11.262 -40.045 1.00 86.75 368 GLY A N 1
ATOM 2843 C CA . GLY A 1 368 ? 39.307 12.476 -39.326 1.00 86.75 368 GLY A CA 1
ATOM 2844 C C . GLY A 1 368 ? 38.302 13.348 -40.086 1.00 86.75 368 GLY A C 1
ATOM 2845 O O . GLY A 1 368 ? 38.117 14.501 -39.714 1.00 86.75 368 GLY A O 1
ATOM 2846 N N . ASP A 1 369 ? 37.680 12.809 -41.140 1.00 89.56 369 ASP A N 1
ATOM 2847 C CA . ASP A 1 369 ? 36.657 13.480 -41.954 1.00 89.56 369 ASP A CA 1
ATOM 2848 C C . ASP A 1 369 ? 35.223 13.143 -41.485 1.00 89.56 369 ASP A C 1
ATOM 2850 O O . ASP A 1 369 ? 34.264 13.758 -41.946 1.00 89.56 369 ASP A O 1
ATOM 2854 N N . GLY A 1 370 ? 35.071 12.150 -40.600 1.00 89.56 370 GLY A N 1
ATOM 2855 C CA . GLY A 1 370 ? 33.806 11.752 -39.973 1.00 89.56 370 GLY A CA 1
ATOM 2856 C C . GLY A 1 370 ? 33.710 12.198 -38.514 1.00 89.56 370 GLY A C 1
ATOM 2857 O O . GLY A 1 370 ? 34.706 12.608 -37.913 1.00 89.56 370 GLY A O 1
ATOM 2858 N N . VAL A 1 371 ? 32.509 12.101 -37.945 1.00 92.19 371 VAL A N 1
ATOM 2859 C CA . VAL A 1 371 ? 32.229 12.486 -36.555 1.00 92.19 371 VAL A CA 1
ATOM 2860 C C . VAL A 1 371 ? 31.445 11.381 -35.857 1.00 92.19 371 VAL A C 1
ATOM 2862 O O . VAL A 1 371 ? 30.492 10.849 -36.422 1.00 92.19 371 VAL A O 1
ATOM 2865 N N . GLU A 1 372 ? 31.850 11.076 -34.626 1.00 91.62 372 GLU A N 1
ATOM 2866 C CA . GLU A 1 372 ? 31.175 10.153 -33.714 1.00 91.62 372 GLU A CA 1
ATOM 2867 C C . GLU A 1 372 ? 30.842 10.896 -32.417 1.00 91.62 372 GLU A C 1
ATOM 2869 O O . GLU A 1 372 ? 31.681 11.628 -31.878 1.00 91.62 372 GLU A O 1
ATOM 2874 N N . TRP A 1 373 ? 29.629 10.710 -31.905 1.00 91.19 373 TRP A N 1
ATOM 2875 C CA . TRP A 1 373 ? 29.268 11.126 -30.552 1.00 91.19 373 TRP A CA 1
ATOM 2876 C C . TRP A 1 373 ? 28.199 10.207 -29.965 1.00 91.19 373 TRP A C 1
ATOM 2878 O O . TRP A 1 373 ? 27.525 9.469 -30.680 1.00 91.19 373 TRP A O 1
ATOM 2888 N N . VAL A 1 374 ? 28.042 10.270 -28.646 1.00 90.50 374 VAL A N 1
ATOM 2889 C CA . VAL A 1 374 ? 27.027 9.509 -27.912 1.00 90.50 374 VAL A CA 1
ATOM 2890 C C . VAL A 1 374 ? 25.864 10.431 -27.574 1.00 90.50 374 VAL A C 1
ATOM 2892 O O . VAL A 1 374 ? 26.087 11.563 -27.143 1.00 90.50 374 VAL A O 1
ATOM 2895 N N . ASN A 1 375 ? 24.642 9.949 -27.770 1.00 92.44 375 ASN A N 1
ATOM 2896 C CA . ASN A 1 375 ? 23.429 10.611 -27.309 1.00 92.44 375 ASN A CA 1
ATOM 2897 C C . ASN A 1 375 ? 22.491 9.596 -26.645 1.00 92.44 375 ASN A C 1
ATOM 2899 O O . ASN A 1 375 ? 22.593 8.403 -26.919 1.00 92.44 375 ASN A O 1
ATOM 2903 N N . SER A 1 376 ? 21.601 10.069 -25.779 1.00 93.62 376 SER A N 1
ATOM 2904 C CA . SER A 1 376 ? 20.672 9.225 -25.026 1.00 93.62 376 SER A CA 1
ATOM 2905 C C . SER A 1 376 ? 19.238 9.645 -25.322 1.00 93.62 376 SER A C 1
ATOM 2907 O O . SER A 1 376 ? 18.936 10.842 -25.317 1.00 93.62 376 SER A O 1
ATOM 2909 N N . PHE A 1 377 ? 18.370 8.674 -25.598 1.00 94.25 377 PHE A N 1
ATOM 2910 C CA . PHE A 1 377 ? 16.981 8.921 -25.981 1.00 94.25 377 PHE A CA 1
ATOM 2911 C C . PHE A 1 377 ? 16.020 8.209 -25.030 1.00 94.25 377 PHE A C 1
ATOM 2913 O O . PHE A 1 377 ? 16.133 6.990 -24.868 1.00 94.25 377 PHE A O 1
ATOM 2920 N N . PRO A 1 378 ? 15.065 8.925 -24.414 1.00 96.25 378 PRO A N 1
ATOM 2921 C CA . PRO A 1 378 ? 14.088 8.294 -23.547 1.00 96.25 378 PRO A CA 1
ATOM 2922 C C . PRO A 1 378 ? 13.153 7.389 -24.354 1.00 96.25 378 PRO A C 1
ATOM 2924 O O . PRO A 1 378 ? 12.767 7.698 -25.483 1.00 96.25 378 PRO A O 1
ATOM 2927 N N . PHE A 1 379 ? 12.750 6.278 -23.751 1.00 95.38 379 PHE A N 1
ATOM 2928 C CA . PHE A 1 379 ? 11.750 5.380 -24.303 1.00 95.38 379 PHE A CA 1
ATOM 2929 C C . PHE A 1 379 ? 10.750 4.935 -23.240 1.00 95.38 379 PHE A C 1
ATOM 2931 O O . PHE A 1 379 ? 11.013 4.956 -22.037 1.00 95.38 379 PHE A O 1
ATOM 2938 N N . THR A 1 380 ? 9.584 4.509 -23.708 1.00 96.56 380 THR A N 1
ATOM 2939 C CA . THR A 1 380 ? 8.574 3.818 -22.899 1.00 96.56 380 THR A CA 1
ATOM 2940 C C . THR A 1 380 ? 8.409 2.395 -23.401 1.00 96.56 380 THR A C 1
ATOM 2942 O O . THR A 1 380 ? 8.697 2.121 -24.565 1.00 96.56 380 THR A O 1
ATOM 2945 N N . PHE A 1 381 ? 7.987 1.488 -22.525 1.00 94.94 381 PHE A N 1
ATOM 2946 C CA . PHE A 1 381 ? 7.751 0.088 -22.865 1.00 94.94 381 PHE A CA 1
ATOM 2947 C C . PHE A 1 381 ? 6.618 -0.499 -22.025 1.00 94.94 381 PHE A C 1
ATOM 2949 O O . PHE A 1 381 ? 6.322 -0.030 -20.922 1.00 94.94 381 PHE A O 1
ATOM 2956 N N . ALA A 1 382 ? 6.027 -1.573 -22.535 1.00 95.56 382 ALA A N 1
ATOM 2957 C CA . ALA A 1 382 ? 5.111 -2.434 -21.816 1.00 95.56 382 ALA A CA 1
ATOM 2958 C C . ALA A 1 382 ? 5.505 -3.903 -21.996 1.00 95.56 382 ALA A C 1
ATOM 2960 O O . ALA A 1 382 ? 6.142 -4.313 -22.970 1.00 95.56 382 ALA A O 1
ATOM 2961 N N . GLY A 1 383 ? 5.119 -4.713 -21.025 1.00 94.25 383 GLY A N 1
ATOM 2962 C CA . GLY A 1 383 ? 5.367 -6.138 -21.058 1.00 94.25 383 GLY A CA 1
ATOM 2963 C C . GLY A 1 383 ? 4.545 -6.867 -20.020 1.00 94.25 383 GLY A C 1
ATOM 2964 O O . GLY A 1 383 ? 3.707 -6.294 -19.321 1.00 94.25 383 GLY A O 1
ATOM 2965 N N . ARG A 1 384 ? 4.791 -8.165 -19.937 1.00 94.56 384 ARG A N 1
ATOM 2966 C CA . ARG A 1 384 ? 4.138 -9.045 -18.983 1.00 94.56 384 ARG A CA 1
ATOM 2967 C C . ARG A 1 384 ? 5.090 -10.122 -18.503 1.00 94.56 384 ARG A C 1
ATOM 2969 O O . ARG A 1 384 ? 6.023 -10.511 -19.201 1.00 94.56 384 ARG A O 1
ATOM 2976 N N . VAL A 1 385 ? 4.838 -10.628 -17.306 1.00 93.00 385 VAL A N 1
ATOM 2977 C CA . VAL A 1 385 ? 5.622 -11.713 -16.721 1.00 93.00 385 VAL A CA 1
ATOM 2978 C C . VAL A 1 385 ? 4.711 -12.741 -16.044 1.00 93.00 385 VAL A C 1
ATOM 2980 O O . VAL A 1 385 ? 3.760 -12.354 -15.357 1.00 93.00 385 VAL A O 1
ATOM 2983 N N . PRO A 1 386 ? 4.945 -14.055 -16.217 1.00 91.44 386 PRO A N 1
ATOM 2984 C CA . PRO A 1 386 ? 4.160 -15.074 -15.537 1.00 91.44 386 PRO A CA 1
ATOM 2985 C C . PRO A 1 386 ? 4.364 -15.025 -14.019 1.00 91.44 386 PRO A C 1
ATOM 2987 O O . PRO A 1 386 ? 5.488 -15.052 -13.522 1.00 91.44 386 PRO A O 1
ATOM 2990 N N . ILE A 1 387 ? 3.282 -15.115 -13.247 1.00 86.88 387 ILE A N 1
ATOM 2991 C CA . ILE A 1 387 ? 3.329 -15.213 -11.773 1.00 86.88 387 ILE A CA 1
ATOM 2992 C C . ILE A 1 387 ? 4.127 -16.448 -11.314 1.00 86.88 387 ILE A C 1
ATOM 2994 O O . ILE A 1 387 ? 4.757 -16.461 -10.249 1.00 86.88 387 ILE A O 1
ATOM 2998 N N . ALA A 1 388 ? 4.109 -17.509 -12.123 1.00 85.81 388 ALA A N 1
ATOM 2999 C CA . ALA A 1 388 ? 4.851 -18.734 -11.859 1.00 85.81 388 ALA A CA 1
ATOM 3000 C C . ALA A 1 388 ? 6.376 -18.535 -11.928 1.00 85.81 388 ALA A C 1
ATOM 3002 O O . ALA A 1 388 ? 7.102 -19.174 -11.155 1.00 85.81 388 ALA A O 1
ATOM 3003 N N . ASP A 1 389 ? 6.858 -17.641 -12.793 1.00 87.69 389 ASP A N 1
ATOM 3004 C CA . ASP A 1 389 ? 8.277 -17.428 -13.069 1.00 87.69 389 ASP A CA 1
ATOM 3005 C C . ASP A 1 389 ? 8.564 -15.966 -13.445 1.00 87.69 389 ASP A C 1
ATOM 3007 O O . ASP A 1 389 ? 8.371 -15.560 -14.588 1.00 87.69 389 ASP A O 1
ATOM 3011 N N . LEU A 1 390 ? 9.046 -15.188 -12.467 1.00 84.69 390 LEU A N 1
ATOM 3012 C CA . LEU A 1 390 ? 9.320 -13.759 -12.637 1.00 84.69 390 LEU A CA 1
ATOM 3013 C C . LEU A 1 390 ? 10.537 -13.470 -13.536 1.00 84.69 390 LEU A C 1
ATOM 3015 O O . LEU A 1 390 ? 10.732 -12.325 -13.921 1.00 84.69 390 LEU A O 1
ATOM 3019 N N . ALA A 1 391 ? 11.323 -14.490 -13.895 1.00 85.06 391 ALA A N 1
ATOM 3020 C CA . ALA A 1 391 ? 12.432 -14.355 -14.841 1.00 85.06 391 ALA A CA 1
ATOM 3021 C C . ALA A 1 391 ? 11.990 -14.532 -16.305 1.00 85.06 391 ALA A C 1
ATOM 3023 O O . ALA A 1 391 ? 12.735 -14.216 -17.227 1.00 85.06 391 ALA A O 1
ATOM 3024 N N . ALA A 1 392 ? 10.780 -15.044 -16.554 1.00 90.00 392 ALA A N 1
ATOM 3025 C CA . ALA A 1 392 ? 10.261 -15.267 -17.902 1.00 90.00 392 ALA A CA 1
ATOM 3026 C C . ALA A 1 392 ? 9.591 -13.998 -18.456 1.00 90.00 392 ALA A C 1
ATOM 3028 O O . ALA A 1 392 ? 8.411 -14.011 -18.806 1.00 90.00 392 ALA A O 1
ATOM 3029 N N . ILE A 1 393 ? 10.331 -12.888 -18.480 1.00 91.69 393 ILE A N 1
ATOM 3030 C CA . ILE A 1 393 ? 9.812 -11.590 -18.913 1.00 91.69 393 ILE A CA 1
ATOM 3031 C C . ILE A 1 393 ? 9.542 -11.591 -20.421 1.00 91.69 393 ILE A C 1
ATOM 3033 O O . ILE A 1 393 ? 10.416 -11.900 -21.232 1.00 91.69 393 ILE A O 1
ATOM 3037 N N . GLU A 1 394 ? 8.329 -11.179 -20.790 1.00 92.50 394 GLU A N 1
ATOM 3038 C CA . GLU A 1 394 ? 7.916 -10.929 -22.167 1.00 92.50 394 GLU A CA 1
ATOM 3039 C C . GLU A 1 394 ? 7.718 -9.423 -22.365 1.00 92.50 394 GLU A C 1
ATOM 3041 O O . GLU A 1 394 ? 6.792 -8.830 -21.813 1.00 92.50 394 GLU A O 1
ATOM 3046 N N . ILE A 1 395 ? 8.582 -8.796 -23.163 1.00 92.81 395 ILE A N 1
ATOM 3047 C CA . ILE A 1 395 ? 8.438 -7.388 -23.551 1.00 92.81 395 ILE A CA 1
ATOM 3048 C C . ILE A 1 395 ? 7.674 -7.336 -24.872 1.00 92.81 395 ILE A C 1
ATOM 3050 O O . ILE A 1 395 ? 8.027 -8.038 -25.824 1.00 92.81 395 ILE A O 1
ATOM 3054 N N . ASP A 1 396 ? 6.632 -6.508 -24.942 1.00 90.38 396 ASP A N 1
ATOM 3055 C CA . ASP A 1 396 ? 5.936 -6.257 -26.198 1.00 90.38 396 ASP A CA 1
ATOM 3056 C C . ASP A 1 396 ? 6.771 -5.287 -27.036 1.00 90.38 396 ASP A C 1
ATOM 3058 O O . ASP A 1 396 ? 6.814 -4.085 -26.775 1.00 90.38 396 ASP A O 1
ATOM 3062 N N . ARG A 1 397 ? 7.455 -5.811 -28.055 1.00 87.44 397 ARG A N 1
ATOM 3063 C CA . ARG A 1 397 ? 8.322 -5.017 -28.929 1.00 87.44 397 ARG A CA 1
ATOM 3064 C C . ARG A 1 397 ? 7.582 -3.862 -29.608 1.00 87.44 397 ARG A C 1
ATOM 3066 O O . ARG A 1 397 ? 8.197 -2.819 -29.829 1.00 87.44 397 ARG A O 1
ATOM 3073 N N . GLU A 1 398 ? 6.298 -4.029 -29.925 1.00 89.00 398 GLU A N 1
ATOM 3074 C CA . GLU A 1 398 ? 5.477 -2.991 -30.565 1.00 89.00 398 GLU A CA 1
ATOM 3075 C C . GLU A 1 398 ? 5.073 -1.882 -29.582 1.00 89.00 398 GLU A C 1
ATOM 3077 O O . GLU A 1 398 ? 4.711 -0.787 -30.004 1.00 89.00 398 GLU A O 1
ATOM 3082 N N . SER A 1 399 ? 5.172 -2.140 -28.275 1.00 92.25 399 SER A N 1
ATOM 3083 C CA . SER A 1 399 ? 4.913 -1.140 -27.237 1.00 92.25 399 SER A CA 1
ATOM 3084 C C . SER A 1 399 ? 6.087 -0.189 -26.993 1.00 92.25 399 SER A C 1
ATOM 3086 O O . SER A 1 399 ? 5.909 0.824 -26.316 1.00 92.25 399 SER A O 1
ATOM 3088 N N . ILE A 1 400 ? 7.280 -0.506 -27.515 1.00 94.69 400 ILE A N 1
ATOM 3089 C CA . ILE A 1 400 ? 8.457 0.340 -27.326 1.00 94.69 400 ILE A CA 1
ATOM 3090 C C . ILE A 1 400 ? 8.324 1.586 -28.196 1.00 94.69 400 ILE A C 1
ATOM 3092 O O . ILE A 1 400 ? 8.322 1.496 -29.421 1.00 94.69 400 ILE A O 1
ATOM 3096 N N . SER A 1 401 ? 8.265 2.747 -27.548 1.00 94.88 401 SER A N 1
ATOM 3097 C CA . SER A 1 401 ? 8.216 4.053 -28.206 1.00 94.88 401 SER A CA 1
ATOM 3098 C C . SER A 1 401 ? 9.407 4.884 -27.760 1.00 94.88 401 SER A C 1
ATOM 3100 O O . SER A 1 401 ? 9.527 5.178 -26.570 1.00 94.88 401 SER A O 1
ATOM 3102 N N . ILE A 1 402 ? 10.256 5.277 -28.710 1.00 95.62 402 ILE A N 1
ATOM 3103 C CA . ILE A 1 402 ? 11.467 6.071 -28.478 1.00 95.62 402 ILE A CA 1
ATOM 3104 C C . ILE A 1 402 ? 11.182 7.522 -28.851 1.00 95.62 402 ILE A C 1
ATOM 3106 O O . ILE A 1 402 ? 10.686 7.800 -29.941 1.00 95.62 402 ILE A O 1
ATOM 3110 N N . ASP A 1 403 ? 11.510 8.446 -27.957 1.00 93.94 403 ASP A N 1
ATOM 3111 C CA . ASP A 1 403 ? 11.400 9.874 -28.219 1.00 93.94 403 ASP A CA 1
ATOM 3112 C C . ASP A 1 403 ? 12.767 10.453 -28.602 1.00 93.94 403 ASP A C 1
ATOM 3114 O O . ASP A 1 403 ? 13.684 10.567 -27.787 1.00 93.94 403 ASP A O 1
ATOM 3118 N N . THR A 1 404 ? 12.898 10.818 -29.877 1.00 92.50 404 THR A N 1
ATOM 3119 C CA . THR A 1 404 ? 14.101 11.437 -30.442 1.00 92.50 404 THR A CA 1
ATOM 3120 C C . THR A 1 404 ? 13.930 12.937 -30.685 1.00 92.50 404 THR A C 1
ATOM 3122 O O . THR A 1 404 ? 14.734 13.518 -31.416 1.00 92.50 404 THR A O 1
ATOM 3125 N N . SER A 1 405 ? 12.891 13.588 -30.136 1.00 88.00 405 SER A N 1
ATOM 3126 C CA . SER A 1 405 ? 12.616 15.009 -30.414 1.00 88.00 405 SER A CA 1
ATOM 3127 C C . SER A 1 405 ? 13.794 15.907 -30.036 1.00 88.00 405 SER A C 1
ATOM 3129 O O . SER A 1 405 ? 14.142 16.813 -30.793 1.00 88.00 405 SER A O 1
ATOM 3131 N N . SER A 1 406 ? 14.478 15.577 -28.935 1.00 85.81 406 SER A N 1
ATOM 3132 C CA . SER A 1 406 ? 15.655 16.290 -28.429 1.00 85.81 406 SER A CA 1
ATOM 3133 C C . SER A 1 406 ? 16.788 16.403 -29.450 1.00 85.81 406 SER A C 1
ATOM 3135 O O . SER A 1 406 ? 17.579 17.338 -29.384 1.00 85.81 406 SER A O 1
ATOM 3137 N N . PHE A 1 407 ? 16.863 15.488 -30.423 1.00 84.25 407 PHE A N 1
ATOM 3138 C CA . PHE A 1 407 ? 17.860 15.532 -31.489 1.00 84.25 407 PHE A CA 1
ATOM 3139 C C . PHE A 1 407 ? 17.638 16.694 -32.472 1.00 84.25 407 PHE A C 1
ATOM 3141 O O . PHE A 1 407 ? 18.588 17.198 -33.068 1.00 84.25 407 PHE A O 1
ATOM 3148 N N . PHE A 1 408 ? 16.386 17.116 -32.654 1.00 80.62 408 PHE A N 1
ATOM 3149 C CA . PHE A 1 408 ? 15.991 18.122 -33.642 1.00 80.62 408 PHE A CA 1
ATOM 3150 C C . PHE A 1 408 ? 15.785 19.519 -33.036 1.00 80.62 408 PHE A C 1
ATOM 3152 O O . PHE A 1 408 ? 15.552 20.473 -33.773 1.00 80.62 408 PHE A O 1
ATOM 3159 N N . GLU A 1 409 ? 15.864 19.656 -31.710 1.00 71.44 409 GLU A N 1
ATOM 3160 C CA . GLU A 1 409 ? 15.502 20.881 -30.979 1.00 71.44 409 GLU A CA 1
ATOM 3161 C C . GLU A 1 409 ? 16.611 21.959 -30.922 1.00 71.44 409 GLU A C 1
ATOM 3163 O O . GLU A 1 409 ? 16.415 23.001 -30.299 1.00 71.44 409 GLU A O 1
ATOM 3168 N N . ASP A 1 410 ? 17.734 21.775 -31.627 1.00 55.97 410 ASP A N 1
ATOM 3169 C CA . ASP A 1 410 ? 18.889 22.694 -31.619 1.00 55.97 410 ASP A CA 1
ATOM 3170 C C . ASP A 1 410 ? 19.024 23.608 -32.865 1.00 55.97 410 ASP A C 1
ATOM 3172 O O . ASP A 1 410 ? 20.088 24.193 -33.089 1.00 55.97 410 ASP A O 1
ATOM 3176 N N . GLU A 1 411 ? 17.972 23.811 -33.671 1.00 49.25 411 GLU A N 1
ATOM 3177 C CA . GLU A 1 411 ? 17.967 24.929 -34.634 1.00 49.25 411 GLU A CA 1
ATOM 3178 C C . GLU A 1 411 ? 17.481 26.224 -33.952 1.00 49.25 411 GLU A C 1
ATOM 3180 O O . GLU A 1 411 ? 16.298 26.340 -33.624 1.00 49.25 411 GLU A O 1
ATOM 3185 N N . PRO A 1 412 ? 18.344 27.239 -33.724 1.00 46.25 412 PRO A N 1
ATOM 3186 C CA . PRO A 1 412 ? 17.848 28.570 -33.415 1.00 46.25 412 PRO A CA 1
ATOM 3187 C C . PRO A 1 412 ? 17.075 29.086 -34.632 1.00 46.25 412 PRO A C 1
ATOM 3189 O O . PRO A 1 412 ? 17.661 29.237 -35.701 1.00 46.25 412 PRO A O 1
ATOM 3192 N N . ASP A 1 413 ? 15.782 29.366 -34.445 1.00 48.62 413 ASP A N 1
ATOM 3193 C CA . ASP A 1 413 ? 14.943 30.088 -35.407 1.00 48.62 413 ASP A CA 1
ATOM 3194 C C . ASP A 1 413 ? 15.721 31.300 -35.975 1.00 48.62 413 ASP A C 1
ATOM 3196 O O . ASP A 1 413 ? 16.025 32.244 -35.235 1.00 48.62 413 ASP A O 1
ATOM 3200 N N . GLU A 1 414 ? 16.080 31.253 -37.265 1.00 40.03 414 GLU A N 1
ATOM 3201 C CA . GLU A 1 414 ? 16.739 32.354 -37.997 1.00 40.03 414 GLU A CA 1
ATOM 3202 C C . GLU A 1 414 ? 15.878 33.626 -38.094 1.00 40.03 414 GLU A C 1
ATOM 3204 O O . GLU A 1 414 ? 14.663 33.535 -38.404 1.00 40.03 414 GLU A O 1
#

Radius of gyration: 30.66 Å; chains: 1; bounding box: 64×69×90 Å

Foldseek 3Di:
DDDDDVVVVVVVVVVVVVVVVVQVVQQVVLVVLLVVLVLVVVVVVVVVCVVVPVDDDPVVVVPPPPDLVVVLVVLSVVLVVDDTHPVSNVSSVVSVVSVVVSVVVVVVPPDPPDDPVVVVCVVVVVVLVVLVVVLLVLCLVLCVVQDPVLNVLSVQLVCLCSPPVDLLSLLRNLVSLLVSLVVSLCRQANLVQLVLQPPQDFDPPDPSSDDSLSSLCCLQQPSADLVVDDPVLSVLSVVLSVVLVVLNVVSVVLNPPDPVNSPDDCVRRSVSSSSNSVSVSVSSVSSVVSVVVLQVLLQVLVQVVQQCDQQVDDDPLQVVQAVDKGFPGKAPWGWPDWDDDSFKIKTKTKTKTKIKHKHDDPVCVVVVNIDIDIDIWMWIWIWMDTSVDSNRTGTDSVRIDTDPVVSVPPDDDD

Sequence (414 aa):
MSEPNPSILHSLSGVLASNINQAELEAKRSKEQLEALLFSKNLVDESLRALIGGGPYEAAAQFTIYPTGSMLLPMCELFNAAPAGVARNLISSQIQTSLQAGVSAFIVACPDEGQSGLEELRRHLATHKEELLSLEQRLTSRLSTYSPHLQTILHGSLESFRDSANPARFVNTGNLLRELQREFLAVVAPDNEVKKAPWFVADPTSKSGVTRRHRIEYAIFGNLTKAKFPKAFAEQADQTASELLKDIGKLSELTHVTEAVLEKTYAEATPLFTAVMQRFLLLIAAIESSRMLVQEDIAAELQSHLDDIFTGDFFDELDCLSSHTRPQGVSDVEVTEVTFDEDWIDFGGNGSVDCELQYGSDGDVRRGDGVEWVNSFPFTFAGRVPIADLAAIEIDRESISIDTSSFFEDEPDE

pLDDT: mean 73.63, std 22.13, range [33.81, 97.25]